Protein AF-A0A365T5V7-F1 (afdb_monomer_lite)

Secondary structure (DSSP, 8-state):
-------PPPP---PPPPPP---------HHHHHHHHHHHHHTTS-HHHHHHHHHHHHHHHHHTT--HHHHHTT-S-HHHHHHHHTTSS-GGGS-----------------SS----HHHHHS--SPPPHHHHHHHTS-GGGT---STT----GGGS-TT---S-HHHHHHHHHHHHHHTS-TTSEEEHHHHHHHHHHHHGGG----SHHHHHHHHHHHHHHHHHHHHTTSEEPSSTT--EEESSHHHHHHHHHHHHHHHHHHHHHHHHHS-HHHHS-TT------HHHHHHHHHHHHHHHHHHHHHHHHHHHHHHHHTTTS-------S-SS--HHHHHHHHHHHHHHHHTTS-HHHHHHHHTTS-HHHHHHHHT-

Foldseek 3Di:
DDDDDDDDDDDPDDDDPDDDDDDDDDDDPPVVVVVLVVQCVVVVHDSVVVVVVVVVVVCCVQQPPDDCVCVVVVQADPVNSVCSNVVVDHPVPRPSDDDPDDPDPPPPPPPPPPLQDLVNQLDDDAADALVSLLQQCDDVVSVHDNDLQRAGDPRNHDQARDEPPQQSSLSNLLNPQQSVADPLQKGALVSSLVSLVRRPLVNDPDPDPVCSVVSSVVSSVSSSVSNVVQFADALFPPGRITGSDDVSNVVNLVVLLVLLQVLLVCQVQLLDLVSVPDPPCPDPDDPVRSVVVSLVVNLVSLSSLLSLLSSLVSCVVVCVVDVDDDPDPDDPDADSSNSSVVSSVSNLVSVVVHDPVSVVVSVVVDDPSSVCSSVVD

Structure (mmCIF, N/CA/C/O backbone):
data_AF-A0A365T5V7-F1
#
_entry.id   AF-A0A365T5V7-F1
#
loop_
_atom_site.group_PDB
_atom_site.id
_atom_site.type_symbol
_atom_site.label_atom_id
_atom_site.label_alt_id
_atom_site.label_comp_id
_atom_site.label_asym_id
_atom_site.label_entity_id
_atom_site.label_seq_id
_atom_site.pdbx_PDB_ins_code
_atom_site.Cartn_x
_atom_site.Cartn_y
_atom_site.Cartn_z
_atom_site.occupancy
_atom_site.B_iso_or_equiv
_atom_site.auth_seq_id
_atom_site.auth_comp_id
_atom_site.auth_asym_id
_atom_site.auth_atom_id
_atom_site.pdbx_PDB_model_num
ATOM 1 N N . MET A 1 1 ? 59.040 -58.034 -3.212 1.00 41.28 1 MET A N 1
ATOM 2 C CA . MET A 1 1 ? 58.113 -58.558 -4.235 1.00 41.28 1 MET A CA 1
ATOM 3 C C . MET A 1 1 ? 56.699 -58.256 -3.786 1.00 41.28 1 MET A C 1
ATOM 5 O O . MET A 1 1 ? 56.253 -58.888 -2.842 1.00 41.28 1 MET A O 1
ATOM 9 N N . ALA A 1 2 ? 56.086 -57.246 -4.400 1.00 37.06 2 ALA A N 1
ATOM 10 C CA . ALA A 1 2 ? 54.647 -57.002 -4.532 1.00 37.06 2 ALA A CA 1
ATOM 11 C C . ALA A 1 2 ? 54.503 -55.533 -4.952 1.00 37.06 2 ALA A C 1
ATOM 13 O O . ALA A 1 2 ? 54.622 -54.638 -4.121 1.00 37.06 2 ALA A O 1
ATOM 14 N N . THR A 1 3 ? 54.288 -55.290 -6.239 1.00 29.75 3 THR A N 1
ATOM 15 C CA . THR A 1 3 ? 53.831 -53.987 -6.727 1.00 29.75 3 THR A CA 1
ATOM 16 C C . THR A 1 3 ? 52.804 -54.270 -7.807 1.00 29.75 3 THR A C 1
ATOM 18 O O . THR A 1 3 ? 53.139 -54.571 -8.949 1.00 29.75 3 THR A O 1
ATOM 21 N N . THR A 1 4 ? 51.540 -54.272 -7.396 1.00 32.84 4 THR A N 1
ATOM 22 C CA . THR A 1 4 ? 50.394 -54.272 -8.300 1.00 32.84 4 THR A CA 1
ATOM 23 C C . THR A 1 4 ? 50.209 -52.837 -8.772 1.00 32.84 4 THR A C 1
ATOM 25 O O . THR A 1 4 ? 49.815 -51.970 -7.997 1.00 32.84 4 THR A O 1
ATOM 28 N N . THR A 1 5 ? 50.554 -52.583 -10.029 1.00 33.34 5 THR A N 1
ATOM 29 C CA . THR A 1 5 ? 50.333 -51.311 -10.717 1.00 33.34 5 THR A CA 1
ATOM 30 C C . THR A 1 5 ? 48.843 -51.162 -11.011 1.00 33.34 5 THR A C 1
ATOM 32 O O . THR A 1 5 ? 48.281 -51.932 -11.788 1.00 33.34 5 THR A O 1
ATOM 35 N N . GLN A 1 6 ? 48.195 -50.191 -10.372 1.00 31.84 6 GLN A N 1
ATOM 36 C CA . GLN A 1 6 ? 46.833 -49.788 -10.701 1.00 31.84 6 GLN A CA 1
ATOM 37 C C . GLN A 1 6 ? 46.897 -48.864 -11.924 1.00 31.84 6 GLN A C 1
ATOM 39 O O . GLN A 1 6 ? 47.621 -47.870 -11.922 1.00 31.84 6 GLN A O 1
ATOM 44 N N . ALA A 1 7 ? 46.195 -49.239 -12.991 1.00 32.47 7 ALA A N 1
ATOM 45 C CA . ALA A 1 7 ? 46.086 -48.453 -14.210 1.00 32.47 7 ALA A CA 1
ATOM 46 C C . ALA A 1 7 ? 45.215 -47.215 -13.951 1.00 32.47 7 ALA A C 1
ATOM 48 O O . ALA A 1 7 ? 44.025 -47.341 -13.661 1.00 32.47 7 ALA A O 1
ATOM 49 N N . SER A 1 8 ? 45.815 -46.031 -14.057 1.00 33.06 8 SER A N 1
ATOM 50 C CA . SER A 1 8 ? 45.096 -44.760 -14.082 1.00 33.06 8 SER A CA 1
ATOM 51 C C . SER A 1 8 ? 44.217 -44.690 -15.330 1.00 33.06 8 SER A C 1
ATOM 53 O O . SER A 1 8 ? 44.696 -44.858 -16.452 1.00 33.06 8 SER A O 1
ATOM 55 N N . GLN A 1 9 ? 42.923 -44.449 -15.126 1.00 33.38 9 GLN A N 1
ATOM 56 C CA . GLN A 1 9 ? 41.996 -44.052 -16.183 1.00 33.38 9 GLN A CA 1
ATOM 57 C C . GLN A 1 9 ? 42.475 -42.745 -16.844 1.00 33.38 9 GLN A C 1
ATOM 59 O O . GLN A 1 9 ? 43.059 -41.901 -16.160 1.00 33.38 9 GLN A O 1
ATOM 64 N N . PRO A 1 10 ? 42.225 -42.548 -18.151 1.00 35.31 10 PRO A N 1
ATOM 65 C CA . PRO A 1 10 ? 42.581 -41.311 -18.832 1.00 35.31 10 PRO A CA 1
ATOM 66 C C . PRO A 1 10 ? 41.793 -40.140 -18.237 1.00 35.31 10 PRO A C 1
ATOM 68 O O . PRO A 1 10 ? 40.567 -40.199 -18.111 1.00 35.31 10 PRO A O 1
ATOM 71 N N . GLN A 1 11 ? 42.518 -39.083 -17.859 1.00 32.56 11 GLN A N 1
ATOM 72 C CA . GLN A 1 11 ? 41.944 -37.801 -17.467 1.00 32.56 11 GLN A CA 1
ATOM 73 C C . GLN A 1 11 ? 40.987 -37.321 -18.560 1.00 32.56 11 GLN A C 1
ATOM 75 O O . GLN A 1 11 ? 41.345 -37.258 -19.737 1.00 32.56 11 GLN A O 1
ATOM 80 N N . ARG A 1 12 ? 39.762 -36.993 -18.134 1.00 30.28 12 ARG A N 1
ATOM 81 C CA . ARG A 1 12 ? 38.781 -36.244 -18.916 1.00 30.28 12 ARG A CA 1
ATOM 82 C C . ARG A 1 12 ? 39.469 -35.045 -19.567 1.00 30.28 12 ARG A C 1
ATOM 84 O O . ARG A 1 12 ? 40.137 -34.267 -18.891 1.00 30.28 12 ARG A O 1
ATOM 91 N N . SER A 1 13 ? 39.279 -34.944 -20.875 1.00 33.69 13 SER A N 1
ATOM 92 C CA . SER A 1 13 ? 39.542 -33.782 -21.714 1.00 33.69 13 SER A CA 1
ATOM 93 C C . SER A 1 13 ? 39.218 -32.477 -20.984 1.00 33.69 13 SER A C 1
ATOM 95 O O . SER A 1 13 ? 38.100 -32.314 -20.491 1.00 33.69 13 SER A O 1
ATOM 97 N N . LYS A 1 14 ? 40.203 -31.570 -20.934 1.00 38.31 14 LYS A N 1
ATOM 98 C CA . LYS A 1 14 ? 40.017 -30.155 -20.597 1.00 38.31 14 LYS A CA 1
ATOM 99 C C . LYS A 1 14 ? 38.887 -29.624 -21.478 1.00 38.31 14 LYS A C 1
ATOM 101 O O . LYS A 1 14 ? 39.016 -29.623 -22.697 1.00 38.31 14 LYS A O 1
ATOM 106 N N . SER A 1 15 ? 37.764 -29.276 -20.869 1.00 36.44 15 SER A N 1
ATOM 107 C CA . SER A 1 15 ? 36.684 -28.562 -21.537 1.00 36.44 15 SER A CA 1
ATOM 108 C C . SER A 1 15 ? 37.196 -27.170 -21.897 1.00 36.44 15 SER A C 1
ATOM 110 O O . SER A 1 15 ? 37.589 -26.428 -20.997 1.00 36.44 15 SER A O 1
ATOM 112 N N . GLU A 1 16 ? 37.227 -26.852 -23.191 1.00 38.31 16 GLU A N 1
ATOM 113 C CA . GLU A 1 16 ? 37.349 -25.476 -23.683 1.00 38.31 16 GLU A CA 1
ATOM 114 C C . GLU A 1 16 ? 36.316 -24.586 -22.967 1.00 38.31 16 GLU A C 1
ATOM 116 O O . GLU A 1 16 ? 35.205 -25.061 -22.685 1.00 38.31 16 GLU A O 1
ATOM 121 N N . PRO A 1 17 ? 36.666 -23.334 -22.621 1.00 45.97 17 PRO A N 1
ATOM 122 C CA . PRO A 1 17 ? 35.707 -22.398 -22.051 1.00 45.97 17 PRO A CA 1
ATOM 123 C C . PRO A 1 17 ? 34.530 -22.253 -23.020 1.00 45.97 17 PRO A C 1
ATOM 125 O O . PRO A 1 17 ? 34.709 -21.950 -24.197 1.00 45.97 17 PRO A O 1
ATOM 128 N N . GLN A 1 18 ? 33.318 -22.549 -22.545 1.00 41.53 18 GLN A N 1
ATOM 129 C CA . GLN A 1 18 ? 32.127 -22.371 -23.367 1.00 41.53 18 GLN A CA 1
ATOM 130 C C . GLN A 1 18 ? 31.866 -20.873 -23.551 1.00 41.53 18 GLN A C 1
ATOM 132 O O . GLN A 1 18 ? 31.885 -20.146 -22.555 1.00 41.53 18 GLN A O 1
ATOM 137 N N . PRO A 1 19 ? 31.580 -20.410 -24.781 1.00 49.28 19 PRO A N 1
ATOM 138 C CA . PRO A 1 19 ? 31.280 -19.009 -25.026 1.00 49.28 19 PRO A CA 1
ATOM 139 C C . PRO A 1 19 ? 30.044 -18.596 -24.224 1.00 49.28 19 PRO A C 1
ATOM 141 O O . PRO A 1 19 ? 28.987 -19.235 -24.284 1.00 49.28 19 PRO A O 1
ATOM 144 N N . LYS A 1 20 ? 30.183 -17.521 -23.448 1.00 54.81 20 LYS A N 1
ATOM 145 C CA . LYS A 1 20 ? 29.091 -16.942 -22.670 1.00 54.81 20 LYS A CA 1
ATOM 146 C C . LYS A 1 20 ? 28.099 -16.289 -23.633 1.00 54.81 20 LYS A C 1
ATOM 148 O O . LYS A 1 20 ? 28.427 -15.330 -24.324 1.00 54.81 20 LYS A O 1
ATOM 153 N N . ASN A 1 21 ? 26.865 -16.788 -23.676 1.00 56.28 21 ASN A N 1
ATOM 154 C CA . ASN A 1 21 ? 25.799 -16.124 -24.426 1.00 56.28 21 ASN A CA 1
ATOM 155 C C . ASN A 1 21 ? 25.387 -14.849 -23.679 1.00 56.28 21 ASN A C 1
ATOM 157 O O . ASN A 1 21 ? 24.704 -14.921 -22.659 1.00 56.28 21 ASN A O 1
ATOM 161 N N . VAL A 1 22 ? 25.815 -13.689 -24.179 1.00 59.00 22 VAL A N 1
ATOM 162 C CA . VAL A 1 22 ? 25.468 -12.374 -23.624 1.00 59.00 22 VAL A CA 1
ATOM 163 C C . VAL A 1 22 ? 24.439 -11.702 -24.531 1.00 59.00 22 VAL A C 1
ATOM 165 O O . VAL A 1 22 ? 24.662 -11.548 -25.732 1.00 59.00 22 VAL A O 1
ATOM 168 N N . GLN A 1 23 ? 23.302 -11.302 -23.960 1.00 57.72 23 GLN A N 1
ATOM 169 C CA . GLN A 1 23 ? 22.299 -10.503 -24.661 1.00 57.72 23 GLN A CA 1
ATOM 170 C C . GLN A 1 23 ? 22.726 -9.031 -24.640 1.00 57.72 23 GLN A C 1
ATOM 172 O O . GLN A 1 23 ? 22.975 -8.476 -23.573 1.00 57.72 23 GLN A O 1
ATOM 177 N N . LYS A 1 24 ? 22.812 -8.402 -25.817 1.00 61.06 24 LYS A N 1
ATOM 178 C CA . LYS A 1 24 ? 23.075 -6.965 -25.972 1.00 61.06 24 LYS A CA 1
ATOM 179 C C . LYS A 1 24 ? 21.895 -6.312 -26.691 1.00 61.06 24 LYS A C 1
ATOM 181 O O . LYS A 1 24 ? 21.424 -6.848 -27.693 1.00 61.06 24 LYS A O 1
ATOM 186 N N . THR A 1 25 ? 21.445 -5.168 -26.185 1.00 65.94 25 THR A N 1
ATOM 187 C CA . THR A 1 25 ? 20.401 -4.339 -26.807 1.00 65.94 25 THR A CA 1
ATOM 188 C C . THR A 1 25 ? 21.067 -3.134 -27.469 1.00 65.94 25 THR A C 1
ATOM 190 O O . THR A 1 25 ? 21.925 -2.499 -26.861 1.00 65.94 25 THR A O 1
ATOM 193 N N . PHE A 1 26 ? 20.704 -2.837 -28.717 1.00 68.69 26 PHE A N 1
ATOM 194 C CA . PHE A 1 26 ? 21.233 -1.717 -29.498 1.00 68.69 26 PHE A CA 1
ATOM 195 C C . PHE A 1 26 ? 20.093 -0.756 -29.841 1.00 68.69 26 PHE A C 1
ATOM 197 O O . PHE A 1 26 ? 19.033 -1.201 -30.279 1.00 68.69 26 PHE A O 1
ATOM 204 N N . TRP A 1 27 ? 20.317 0.545 -29.651 1.00 70.75 27 TRP A N 1
ATOM 205 C CA . TRP A 1 27 ? 19.356 1.596 -29.985 1.00 70.75 27 TRP A CA 1
ATOM 206 C C . TRP A 1 27 ? 19.840 2.377 -31.202 1.00 70.75 27 TRP A C 1
ATOM 208 O O . TRP A 1 27 ? 21.011 2.741 -31.295 1.00 70.75 27 TRP A O 1
ATOM 218 N N . THR A 1 28 ? 18.924 2.663 -32.121 1.00 73.44 28 THR A N 1
ATOM 219 C CA . THR A 1 28 ? 19.183 3.466 -33.314 1.00 73.44 28 THR A CA 1
ATOM 220 C C . THR A 1 28 ? 18.007 4.396 -33.582 1.00 73.44 28 THR A C 1
ATOM 222 O O . THR A 1 28 ? 16.906 4.177 -33.074 1.00 73.44 28 THR A O 1
ATOM 225 N N . ASP A 1 29 ? 18.243 5.470 -34.330 1.00 69.62 29 ASP A N 1
ATOM 226 C CA . ASP A 1 29 ? 17.162 6.352 -34.750 1.00 69.62 29 ASP A CA 1
ATOM 227 C C . ASP A 1 29 ? 16.322 5.697 -35.863 1.00 69.62 29 ASP A C 1
ATOM 229 O O . ASP A 1 29 ? 16.668 4.656 -36.423 1.00 69.62 29 ASP A O 1
ATOM 233 N N . SER A 1 30 ? 15.198 6.323 -36.217 1.00 72.38 30 SER A N 1
ATOM 234 C CA . SER A 1 30 ? 14.320 5.813 -37.284 1.00 72.38 30 SER A CA 1
ATOM 235 C C . SER A 1 30 ? 15.020 5.633 -38.640 1.00 72.38 30 SER A C 1
ATOM 237 O O . SER A 1 30 ? 14.542 4.875 -39.483 1.00 72.38 30 SER A O 1
ATOM 239 N N . HIS A 1 31 ? 16.137 6.330 -38.877 1.00 73.25 31 HIS A N 1
ATOM 240 C CA . HIS A 1 31 ? 16.896 6.198 -40.111 1.00 73.25 31 HIS A CA 1
ATOM 241 C C . HIS A 1 31 ? 17.820 4.978 -40.062 1.00 73.25 31 HIS A C 1
ATOM 243 O O . HIS A 1 31 ? 17.876 4.221 -41.031 1.00 73.25 31 HIS A O 1
ATOM 249 N N . GLY A 1 32 ? 18.504 4.757 -38.942 1.00 81.44 32 GLY A N 1
ATOM 250 C CA . GLY A 1 32 ? 19.365 3.602 -38.737 1.00 81.44 32 GLY A CA 1
ATOM 251 C C . GLY A 1 32 ? 18.595 2.287 -38.590 1.00 81.44 32 GLY A C 1
ATOM 252 O O . GLY A 1 32 ? 19.080 1.266 -39.072 1.00 81.44 32 GLY A O 1
ATOM 253 N N . ASP A 1 33 ? 17.368 2.298 -38.056 1.00 82.19 33 ASP A N 1
ATOM 254 C CA . ASP A 1 33 ? 16.504 1.103 -38.035 1.00 82.19 33 ASP A CA 1
ATOM 255 C C . ASP A 1 33 ? 16.134 0.670 -39.462 1.00 82.19 33 ASP A C 1
ATOM 257 O O . ASP A 1 33 ? 16.329 -0.483 -39.844 1.00 82.19 33 ASP A O 1
ATOM 261 N N . ALA A 1 34 ? 15.740 1.626 -40.310 1.00 82.56 34 ALA A N 1
ATOM 262 C CA . ALA A 1 34 ? 15.453 1.363 -41.719 1.00 82.56 34 ALA A CA 1
ATOM 263 C C . ALA A 1 34 ? 16.692 0.874 -42.498 1.00 82.56 34 ALA A C 1
ATOM 265 O O . ALA A 1 34 ? 16.579 0.031 -43.392 1.00 82.56 34 ALA A O 1
ATOM 266 N N . GLN A 1 35 ? 17.887 1.382 -42.173 1.00 87.12 35 GLN A N 1
ATOM 267 C CA . GLN A 1 35 ? 19.144 0.901 -42.758 1.00 87.12 35 GLN A CA 1
ATOM 268 C C . GLN A 1 35 ? 19.459 -0.537 -42.323 1.00 87.12 35 GLN A C 1
ATOM 270 O O . GLN A 1 35 ? 19.808 -1.366 -43.165 1.00 87.12 35 GLN A O 1
ATOM 275 N N . LEU A 1 36 ? 19.310 -0.851 -41.033 1.00 86.00 36 LEU A N 1
ATOM 276 C CA . LEU A 1 36 ? 19.533 -2.195 -40.499 1.00 86.00 36 LEU A CA 1
ATOM 277 C C . LEU A 1 36 ? 18.526 -3.201 -41.045 1.00 86.00 36 LEU A C 1
ATOM 279 O O . LEU A 1 36 ? 18.913 -4.310 -41.411 1.00 86.00 36 LEU A O 1
ATOM 283 N N . GLU A 1 37 ? 17.256 -2.817 -41.157 1.00 85.19 37 GLU A N 1
ATOM 284 C CA . GLU A 1 37 ? 16.218 -3.635 -41.779 1.00 85.19 37 GLU A CA 1
ATOM 285 C C . GLU A 1 37 ? 16.553 -3.938 -43.247 1.00 85.19 37 GLU A C 1
ATOM 287 O O . GLU A 1 37 ? 16.470 -5.091 -43.674 1.00 85.19 37 GLU A O 1
ATOM 292 N N . ALA A 1 38 ? 17.022 -2.944 -44.009 1.00 85.69 38 ALA A N 1
ATOM 293 C CA . ALA A 1 38 ? 17.435 -3.141 -45.397 1.00 85.69 38 ALA A CA 1
ATOM 294 C C . ALA A 1 38 ? 18.651 -4.078 -45.534 1.00 85.69 38 ALA A C 1
ATOM 296 O O . ALA A 1 38 ? 18.670 -4.935 -46.421 1.00 85.69 38 ALA A O 1
ATOM 297 N N . LEU A 1 39 ? 19.656 -3.945 -44.661 1.00 84.25 39 LEU A N 1
ATOM 298 C CA . LEU A 1 39 ? 20.847 -4.806 -44.656 1.00 84.25 39 LEU A CA 1
ATOM 299 C C . LEU A 1 39 ? 20.524 -6.246 -44.232 1.00 84.25 39 LEU A C 1
ATOM 301 O O . LEU A 1 39 ? 21.032 -7.196 -44.836 1.00 84.25 39 LEU A O 1
ATOM 305 N N . ALA A 1 40 ? 19.649 -6.408 -43.238 1.00 83.56 40 ALA A N 1
ATOM 306 C CA . ALA A 1 40 ? 19.149 -7.702 -42.784 1.00 83.56 40 ALA A CA 1
ATOM 307 C C . ALA A 1 40 ? 18.344 -8.407 -43.889 1.00 83.56 40 ALA A C 1
ATOM 309 O O . ALA A 1 40 ? 18.581 -9.581 -44.175 1.00 83.56 40 ALA A O 1
ATOM 310 N N . ALA A 1 41 ? 17.467 -7.670 -44.581 1.00 84.62 41 ALA A N 1
ATOM 311 C CA . ALA A 1 41 ? 16.693 -8.184 -45.709 1.00 84.62 41 ALA A CA 1
ATOM 312 C C . ALA A 1 41 ? 17.577 -8.583 -46.903 1.00 84.62 41 ALA A C 1
ATOM 314 O O . ALA A 1 41 ? 17.316 -9.597 -47.547 1.00 84.62 41 ALA A O 1
ATOM 315 N N . LEU A 1 42 ? 18.636 -7.817 -47.196 1.00 86.88 42 LEU A N 1
ATOM 316 C CA . LEU A 1 42 ? 19.595 -8.148 -48.256 1.00 86.88 42 LEU A CA 1
ATOM 317 C C . LEU A 1 42 ? 20.383 -9.431 -47.950 1.00 86.88 42 LEU A C 1
ATOM 319 O O . LEU A 1 42 ? 20.711 -10.182 -48.868 1.00 86.88 42 LEU A O 1
ATOM 323 N N . SER A 1 43 ? 20.681 -9.666 -46.673 1.00 79.25 43 SER A N 1
ATOM 324 C CA . SER A 1 43 ? 21.514 -10.780 -46.200 1.00 79.25 43 SER A CA 1
ATOM 325 C C . SER A 1 43 ? 20.704 -12.005 -45.749 1.00 79.25 43 SER A C 1
ATOM 327 O O . SER A 1 43 ? 21.291 -12.966 -45.257 1.00 79.25 43 SER A O 1
ATOM 329 N N . ASP A 1 44 ? 19.376 -11.967 -45.916 1.00 86.75 44 ASP A N 1
ATOM 330 C CA . ASP A 1 44 ? 18.415 -13.002 -45.502 1.00 86.75 44 ASP A CA 1
ATOM 331 C C . ASP A 1 44 ? 18.606 -13.459 -44.041 1.00 86.75 44 ASP A C 1
ATOM 333 O O . ASP A 1 44 ? 18.659 -14.648 -43.722 1.00 86.75 44 ASP A O 1
ATOM 337 N N . CYS A 1 45 ? 18.769 -12.497 -43.128 1.00 83.25 45 CYS A N 1
ATOM 338 C CA . CYS A 1 45 ? 18.993 -12.766 -41.708 1.00 83.25 45 CYS A CA 1
ATOM 339 C C . CYS A 1 45 ? 18.255 -11.767 -40.801 1.00 83.25 45 CYS A C 1
ATOM 341 O O . CYS A 1 45 ? 17.600 -10.838 -41.268 1.00 83.25 45 CYS A O 1
ATOM 343 N N . SER A 1 46 ? 18.305 -11.976 -39.480 1.00 84.12 46 SER A N 1
ATOM 344 C CA . SER A 1 46 ? 17.722 -11.028 -38.521 1.00 84.12 46 SER A CA 1
ATOM 345 C C . SER A 1 46 ? 18.631 -9.812 -38.313 1.00 84.12 46 SER A C 1
ATOM 347 O O . SER A 1 46 ? 19.850 -9.908 -38.461 1.00 84.12 46 SER A O 1
ATOM 349 N N . GLN A 1 47 ? 18.064 -8.681 -37.880 1.00 78.25 47 GLN A N 1
ATOM 350 C CA . GLN A 1 47 ? 18.839 -7.478 -37.535 1.00 78.25 47 GLN A CA 1
ATOM 351 C C . GLN A 1 47 ? 19.941 -7.762 -36.488 1.00 78.25 47 GLN A C 1
ATOM 353 O O . GLN A 1 47 ? 21.055 -7.256 -36.582 1.00 78.25 47 GLN A O 1
ATOM 358 N N . GLY A 1 48 ? 19.672 -8.635 -35.510 1.00 78.50 48 GLY A N 1
ATOM 359 C CA . GLY A 1 48 ? 20.683 -9.048 -34.531 1.00 78.50 48 GLY A CA 1
ATOM 360 C C . GLY A 1 48 ? 21.804 -9.906 -35.131 1.00 78.50 48 GLY A C 1
ATOM 361 O O . GLY A 1 48 ? 22.946 -9.824 -34.687 1.00 78.50 48 GLY A O 1
ATOM 362 N N . ALA A 1 49 ? 21.499 -10.715 -36.151 1.00 78.44 49 ALA A N 1
ATOM 363 C CA . ALA A 1 49 ? 22.494 -11.526 -36.845 1.00 78.44 49 ALA A CA 1
ATOM 364 C C . ALA A 1 49 ? 23.393 -10.671 -37.750 1.00 78.44 49 ALA A C 1
ATOM 366 O O . ALA A 1 49 ? 24.606 -10.861 -37.732 1.00 78.44 49 ALA A O 1
ATOM 367 N N . ILE A 1 50 ? 22.831 -9.700 -38.482 1.00 83.62 50 ILE A N 1
ATOM 368 C CA . ILE A 1 50 ? 23.646 -8.787 -39.298 1.00 83.62 50 ILE A CA 1
ATOM 369 C C . ILE A 1 50 ? 24.530 -7.896 -38.422 1.00 83.62 50 ILE A C 1
ATOM 371 O O . ILE A 1 50 ? 25.696 -7.713 -38.746 1.00 83.62 50 ILE A O 1
ATOM 375 N N . LEU A 1 51 ? 24.030 -7.416 -37.276 1.00 82.81 51 LEU A N 1
ATOM 376 C CA . LEU A 1 51 ? 24.837 -6.651 -36.319 1.00 82.81 51 LEU A CA 1
ATOM 377 C C . LEU A 1 51 ? 26.005 -7.469 -35.767 1.00 82.81 51 LEU A C 1
ATOM 379 O O . LEU A 1 51 ? 27.104 -6.940 -35.647 1.00 82.81 51 LEU A O 1
ATOM 383 N N . ARG A 1 52 ? 25.791 -8.754 -35.459 1.00 81.31 52 ARG A N 1
ATOM 384 C CA . ARG A 1 52 ? 26.877 -9.643 -35.027 1.00 81.31 52 ARG A CA 1
ATOM 385 C C . ARG A 1 52 ? 27.944 -9.775 -36.110 1.00 81.31 52 ARG A C 1
ATOM 387 O O . ARG A 1 52 ? 29.105 -9.538 -35.819 1.00 81.31 52 ARG A O 1
ATOM 394 N N . ASN A 1 53 ? 27.535 -10.055 -37.347 1.00 81.69 53 ASN A N 1
ATOM 395 C CA . ASN A 1 53 ? 28.471 -10.170 -38.465 1.00 81.69 53 ASN A CA 1
ATOM 396 C C . ASN A 1 53 ? 29.247 -8.866 -38.696 1.00 81.69 53 ASN A C 1
ATOM 398 O O . ASN A 1 53 ? 30.450 -8.911 -38.889 1.00 81.69 53 ASN A O 1
ATOM 402 N N . LEU A 1 54 ? 28.587 -7.706 -38.615 1.00 84.94 54 LEU A N 1
ATOM 403 C CA . LEU A 1 54 ? 29.251 -6.407 -38.767 1.00 84.94 54 LEU A CA 1
ATOM 404 C C . LEU A 1 54 ? 30.277 -6.138 -37.661 1.00 84.94 54 LEU A C 1
ATOM 406 O O . LEU A 1 54 ? 31.311 -5.536 -37.929 1.00 84.94 54 LEU A O 1
ATOM 410 N N . VAL A 1 55 ? 29.994 -6.559 -36.426 1.00 84.00 55 VAL A N 1
ATOM 411 C CA . VAL A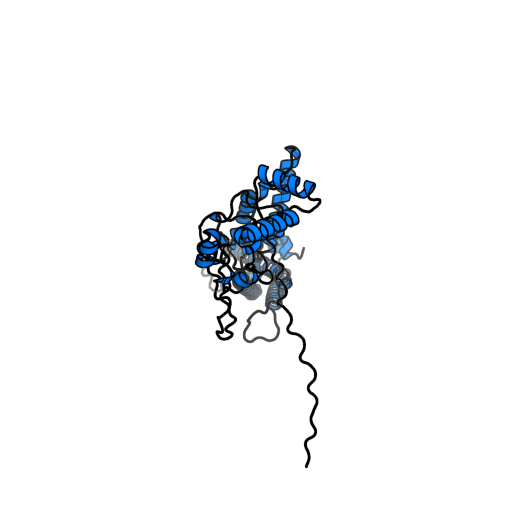 1 55 ? 30.946 -6.449 -35.312 1.00 84.00 55 VAL A CA 1
ATOM 412 C C . VAL A 1 55 ? 32.126 -7.397 -35.514 1.00 84.00 55 VAL A C 1
ATOM 414 O O . VAL A 1 55 ? 33.261 -6.969 -35.330 1.00 84.00 55 VAL A O 1
ATOM 417 N N . ASP A 1 56 ? 31.871 -8.640 -35.924 1.00 81.88 56 ASP A N 1
ATOM 418 C CA . ASP A 1 56 ? 32.917 -9.632 -36.190 1.00 81.88 56 ASP A CA 1
ATOM 419 C C . ASP A 1 56 ? 33.820 -9.183 -37.355 1.00 81.88 56 ASP A C 1
ATOM 421 O O . ASP A 1 56 ? 35.044 -9.238 -37.245 1.00 81.88 56 ASP A O 1
ATOM 425 N N . ASP A 1 57 ? 33.230 -8.654 -38.432 1.00 82.06 57 ASP A N 1
ATOM 426 C CA . ASP A 1 57 ? 33.950 -8.118 -39.591 1.00 82.06 57 ASP A CA 1
ATOM 427 C C . ASP A 1 57 ? 34.775 -6.880 -39.214 1.00 82.06 57 ASP A C 1
ATOM 429 O O . ASP A 1 57 ? 35.949 -6.794 -39.567 1.00 82.06 57 ASP A O 1
ATOM 433 N N . ALA A 1 58 ? 34.196 -5.936 -38.461 1.00 81.44 58 ALA A N 1
ATOM 434 C CA . ALA A 1 58 ? 34.906 -4.738 -38.012 1.00 81.44 58 ALA A CA 1
ATOM 435 C C . ALA A 1 58 ? 36.059 -5.077 -37.055 1.00 81.44 58 ALA A C 1
ATOM 437 O O . ALA A 1 58 ? 37.108 -4.435 -37.094 1.00 81.44 58 ALA A O 1
ATOM 438 N N . PHE A 1 59 ? 35.876 -6.088 -36.204 1.00 82.12 59 PHE A N 1
ATOM 439 C CA . PHE A 1 59 ? 36.919 -6.568 -35.310 1.00 82.12 59 PHE A CA 1
ATOM 440 C C . PHE A 1 59 ? 38.050 -7.249 -36.092 1.00 82.12 59 PHE A C 1
ATOM 442 O O . PHE A 1 59 ? 39.214 -6.918 -35.885 1.00 82.12 59 PHE A O 1
ATOM 449 N N . ALA A 1 60 ? 37.722 -8.135 -37.036 1.00 80.25 60 ALA A N 1
ATOM 450 C CA . ALA A 1 60 ? 38.709 -8.786 -37.896 1.00 80.25 60 ALA A CA 1
ATOM 451 C C . ALA A 1 60 ? 39.442 -7.787 -38.810 1.00 80.25 60 ALA A C 1
ATOM 453 O O . ALA A 1 60 ? 40.625 -7.961 -39.090 1.00 80.25 60 ALA A O 1
ATOM 454 N N . GLU A 1 61 ? 38.774 -6.720 -39.256 1.00 81.44 61 GLU A N 1
ATOM 455 C CA . GLU A 1 61 ? 39.401 -5.653 -40.044 1.00 81.44 61 GLU A CA 1
ATOM 456 C C . GLU A 1 61 ? 40.419 -4.852 -39.219 1.00 81.44 61 GLU A C 1
ATOM 458 O O . GLU A 1 61 ? 41.484 -4.515 -39.731 1.00 81.44 61 GLU A O 1
ATOM 463 N N . GLN A 1 62 ? 40.111 -4.562 -37.951 1.00 77.56 62 GLN A N 1
ATOM 464 C CA . GLN A 1 62 ? 40.957 -3.727 -37.088 1.00 77.56 62 GLN A CA 1
ATOM 465 C C . GLN A 1 62 ? 42.058 -4.501 -36.359 1.00 77.56 62 GLN A C 1
ATOM 467 O O . GLN A 1 62 ? 43.117 -3.940 -36.096 1.00 77.56 62 GLN A O 1
ATOM 472 N N . PHE A 1 63 ? 41.816 -5.767 -36.018 1.00 78.88 63 PHE A N 1
ATOM 473 C CA . PHE A 1 63 ? 42.691 -6.548 -35.138 1.00 78.88 63 PHE A CA 1
ATOM 474 C C . PHE A 1 63 ? 43.154 -7.878 -35.750 1.00 78.88 63 PHE A C 1
ATOM 476 O O . PHE A 1 63 ? 43.822 -8.652 -35.068 1.00 78.88 63 PHE A O 1
ATOM 483 N N . ALA A 1 64 ? 42.843 -8.119 -37.031 1.00 76.12 64 ALA A N 1
ATOM 484 C CA . ALA A 1 64 ? 43.284 -9.248 -37.855 1.00 76.12 64 ALA A CA 1
ATOM 485 C C . ALA A 1 64 ? 43.233 -10.618 -37.151 1.00 76.12 64 ALA A C 1
ATOM 487 O O . ALA A 1 64 ? 42.190 -11.270 -37.146 1.00 76.12 64 ALA A O 1
ATOM 488 N N . ASP A 1 65 ? 44.363 -11.050 -36.585 1.00 75.81 65 ASP A N 1
ATOM 489 C CA . ASP A 1 65 ? 44.575 -12.379 -36.003 1.00 75.81 65 ASP A CA 1
ATOM 490 C C . ASP A 1 65 ? 44.409 -12.416 -34.469 1.00 75.81 65 ASP A C 1
ATOM 492 O O . ASP A 1 65 ? 44.655 -13.447 -33.840 1.00 75.81 65 ASP A O 1
ATOM 496 N N . LEU A 1 66 ? 44.009 -11.306 -33.839 1.00 78.88 66 LEU A N 1
ATOM 497 C CA . LEU A 1 66 ? 43.791 -11.257 -32.396 1.00 78.88 66 LEU A CA 1
ATOM 498 C C . LEU A 1 66 ? 42.553 -12.077 -32.010 1.00 78.88 66 LEU A C 1
ATOM 500 O O . LEU A 1 66 ? 41.438 -11.740 -32.394 1.00 78.88 66 LEU A O 1
ATOM 504 N N . ASP A 1 67 ? 42.718 -13.122 -31.198 1.00 79.31 67 ASP A N 1
ATOM 505 C CA . ASP A 1 67 ? 41.577 -13.846 -30.627 1.00 79.31 67 ASP A CA 1
ATOM 506 C C . ASP A 1 67 ? 40.896 -12.981 -29.538 1.00 79.31 67 ASP A C 1
ATOM 508 O O . ASP A 1 67 ? 41.560 -12.613 -28.558 1.00 79.31 67 ASP A O 1
ATOM 512 N N . PRO A 1 68 ? 39.582 -12.674 -29.645 1.00 77.12 68 PRO A N 1
ATOM 513 C CA . PRO A 1 68 ? 38.837 -11.933 -28.623 1.00 77.12 68 PRO A CA 1
ATOM 514 C C . PRO A 1 68 ? 38.947 -12.522 -27.209 1.00 77.12 68 PRO A C 1
ATOM 516 O O . PRO A 1 68 ? 38.802 -11.791 -26.228 1.00 77.12 68 PRO A O 1
ATOM 519 N N . VAL A 1 69 ? 39.236 -13.822 -27.077 1.00 75.25 69 VAL A N 1
ATOM 520 C CA . VAL A 1 69 ? 39.458 -14.491 -25.785 1.00 75.25 69 VAL A CA 1
ATOM 521 C C . VAL A 1 69 ? 40.649 -13.890 -25.031 1.00 75.25 69 VAL A C 1
ATOM 523 O O . VAL A 1 69 ? 40.646 -13.866 -23.801 1.00 75.25 69 VAL A O 1
ATOM 526 N N . HIS A 1 70 ? 41.659 -13.362 -25.728 1.00 76.44 70 HIS A N 1
ATOM 527 C CA . HIS A 1 70 ? 42.784 -12.682 -25.081 1.00 76.44 70 HIS A CA 1
ATOM 528 C C . HIS A 1 70 ? 42.383 -11.333 -24.472 1.00 76.44 70 HIS A C 1
ATOM 530 O O . HIS A 1 70 ? 42.948 -10.943 -23.453 1.00 76.44 70 HIS A O 1
ATOM 536 N N . ILE A 1 71 ? 41.368 -10.671 -25.036 1.00 76.50 71 ILE A N 1
ATOM 537 C CA . ILE A 1 71 ? 40.776 -9.451 -24.473 1.00 76.50 71 ILE A CA 1
ATOM 538 C C . ILE A 1 71 ? 39.879 -9.808 -23.281 1.00 76.50 71 ILE A C 1
ATOM 540 O O . ILE A 1 71 ? 39.974 -9.176 -22.239 1.00 76.50 71 ILE A O 1
ATOM 544 N N . GLU A 1 72 ? 39.055 -10.859 -23.392 1.00 68.12 72 GLU A N 1
ATOM 545 C CA . GLU A 1 72 ? 38.210 -11.336 -22.279 1.00 68.12 72 GLU A CA 1
ATOM 546 C C . GLU A 1 72 ? 39.034 -11.762 -21.050 1.00 68.12 72 GLU A C 1
ATOM 548 O O . GLU A 1 72 ? 38.560 -11.679 -19.921 1.00 68.12 72 GLU A O 1
ATOM 553 N N . GLN A 1 73 ? 40.271 -12.217 -21.260 1.00 72.12 73 GLN A N 1
ATOM 554 C CA . GLN A 1 73 ? 41.192 -12.651 -20.206 1.00 72.12 73 GLN A CA 1
ATOM 555 C C . GLN A 1 73 ? 42.139 -11.541 -19.714 1.00 72.12 73 GLN A C 1
ATOM 557 O O . GLN A 1 73 ? 43.123 -11.868 -19.049 1.00 72.12 73 GLN A O 1
ATOM 562 N N . ASP A 1 74 ? 41.885 -10.274 -20.065 1.00 68.50 74 ASP A N 1
ATOM 563 C CA . ASP A 1 74 ? 42.719 -9.107 -19.728 1.00 68.50 74 ASP A CA 1
ATOM 564 C C . ASP A 1 74 ? 44.207 -9.264 -20.115 1.00 68.50 74 ASP A C 1
ATOM 566 O O . ASP A 1 74 ? 45.099 -8.697 -19.485 1.00 68.50 74 ASP A O 1
ATOM 570 N N . ARG A 1 75 ? 44.507 -10.048 -21.162 1.00 72.38 75 ARG A N 1
ATOM 571 C CA . ARG A 1 75 ? 45.885 -10.261 -21.652 1.00 72.38 75 ARG A CA 1
ATOM 572 C C . ARG A 1 75 ? 46.346 -9.205 -22.646 1.00 72.38 75 ARG A C 1
ATOM 574 O O . ARG A 1 75 ? 47.516 -9.185 -23.004 1.00 72.38 75 ARG A O 1
ATOM 581 N N . VAL A 1 76 ? 45.424 -8.372 -23.115 1.00 73.56 76 VAL A N 1
ATOM 582 C CA . VAL A 1 76 ? 45.686 -7.290 -24.063 1.00 73.56 76 VAL A CA 1
ATOM 583 C C . VAL A 1 76 ? 45.117 -6.019 -23.465 1.00 73.56 76 VAL A C 1
ATOM 585 O O . VAL A 1 76 ? 43.916 -5.934 -23.206 1.00 73.56 76 VAL A O 1
ATOM 588 N N . SER A 1 77 ? 45.982 -5.042 -23.208 1.00 77.44 77 SER A N 1
ATOM 589 C CA . SER A 1 77 ? 45.563 -3.769 -22.635 1.00 77.44 77 SER A CA 1
ATOM 590 C C . SER A 1 77 ? 44.925 -2.863 -23.694 1.00 77.44 77 SER A C 1
ATOM 592 O O . SER A 1 77 ? 45.077 -3.054 -24.901 1.00 77.44 77 SER A O 1
ATOM 594 N N . VAL A 1 78 ? 44.225 -1.818 -23.248 1.00 74.88 78 VAL A N 1
ATOM 595 C CA . VAL A 1 78 ? 43.687 -0.784 -24.151 1.00 74.88 78 VAL A CA 1
ATOM 596 C C . VAL A 1 78 ? 44.811 -0.073 -24.918 1.00 74.88 78 VAL A C 1
ATOM 598 O O . VAL A 1 78 ? 44.603 0.333 -26.059 1.00 74.88 78 VAL A O 1
ATOM 601 N N . GLU A 1 79 ? 45.994 0.056 -24.315 1.00 75.50 79 GLU A N 1
ATOM 602 C CA . GLU A 1 79 ? 47.180 0.646 -24.946 1.00 75.50 79 GLU A CA 1
ATOM 603 C C . GLU A 1 79 ? 47.694 -0.247 -26.087 1.00 75.50 79 GLU A C 1
ATOM 605 O O . GLU A 1 79 ? 47.996 0.261 -27.165 1.00 75.50 79 GLU A O 1
ATOM 610 N N . ASP A 1 80 ? 47.669 -1.571 -25.907 1.00 77.06 80 ASP A N 1
ATOM 611 C CA . ASP A 1 80 ? 48.038 -2.542 -26.945 1.00 77.06 80 ASP A CA 1
ATOM 612 C C . ASP A 1 80 ? 47.033 -2.549 -28.107 1.00 77.06 80 ASP A C 1
ATOM 614 O O . ASP A 1 80 ? 47.428 -2.565 -29.270 1.00 77.06 80 ASP A O 1
ATOM 618 N N . LEU A 1 81 ? 45.727 -2.460 -27.820 1.00 76.88 81 LEU A N 1
ATOM 619 C CA . LEU A 1 81 ? 44.694 -2.330 -28.860 1.00 76.88 81 LEU A CA 1
ATOM 620 C C . LEU A 1 81 ? 44.859 -1.030 -29.661 1.00 76.88 81 LEU A C 1
ATOM 622 O O . LEU A 1 81 ? 44.685 -1.023 -30.878 1.00 76.88 81 LEU A O 1
ATOM 626 N N . GLN A 1 82 ? 45.216 0.074 -29.000 1.00 77.12 82 GLN A N 1
ATOM 627 C CA . GLN A 1 82 ? 45.503 1.339 -29.681 1.00 77.12 82 GLN A CA 1
ATOM 628 C C . GLN A 1 82 ? 46.778 1.254 -30.528 1.00 77.12 82 GLN A C 1
ATOM 630 O O . GLN A 1 82 ? 46.791 1.774 -31.643 1.00 77.12 82 GLN A O 1
ATOM 635 N N . ALA A 1 83 ? 47.821 0.581 -30.037 1.00 76.75 83 ALA A N 1
ATOM 636 C CA . ALA A 1 83 ? 49.049 0.348 -30.788 1.00 76.75 83 ALA A CA 1
ATOM 637 C C . ALA A 1 83 ? 48.806 -0.538 -32.024 1.00 76.75 83 ALA A C 1
ATOM 639 O O . ALA A 1 83 ? 49.340 -0.241 -33.091 1.00 76.75 83 ALA A O 1
ATOM 640 N N . LEU A 1 84 ? 47.952 -1.565 -31.916 1.00 78.06 84 LEU A N 1
ATOM 641 C CA . LEU A 1 84 ? 47.541 -2.412 -33.043 1.00 78.06 84 LEU A CA 1
ATOM 642 C C . LEU A 1 84 ? 46.776 -1.617 -34.113 1.00 78.06 84 LEU A C 1
ATOM 644 O O . LEU A 1 84 ? 47.094 -1.718 -35.292 1.00 78.06 84 LEU A O 1
ATOM 648 N N . VAL A 1 85 ? 45.813 -0.776 -33.715 1.00 80.38 85 VAL A N 1
ATOM 649 C CA . VAL A 1 85 ? 45.029 0.056 -34.656 1.00 80.38 85 VAL A CA 1
ATOM 650 C C . VAL A 1 85 ? 45.893 1.103 -35.368 1.00 80.38 85 VAL A C 1
ATOM 652 O O . VAL A 1 85 ? 45.585 1.498 -36.492 1.00 80.38 85 VAL A O 1
ATOM 655 N N . ASN A 1 86 ? 46.968 1.566 -34.727 1.00 80.44 86 ASN A N 1
ATOM 656 C CA . ASN A 1 86 ? 47.886 2.561 -35.284 1.00 80.44 86 ASN A CA 1
ATOM 657 C C . ASN A 1 86 ? 49.068 1.945 -36.064 1.00 80.44 86 ASN A C 1
ATOM 659 O O . ASN A 1 86 ? 49.975 2.688 -36.445 1.00 80.44 86 ASN A O 1
ATOM 663 N N . ASP A 1 87 ? 49.073 0.625 -36.297 1.00 74.12 87 ASP A N 1
ATOM 664 C CA . ASP A 1 87 ? 50.187 -0.132 -36.897 1.00 74.12 87 ASP A CA 1
ATOM 665 C C . ASP A 1 87 ? 51.533 0.052 -36.148 1.00 74.12 87 ASP A C 1
ATOM 667 O O . ASP A 1 87 ? 52.615 -0.056 -36.734 1.00 74.12 87 ASP A O 1
ATOM 671 N N . GLU A 1 88 ? 51.493 0.368 -34.848 1.00 76.25 88 GLU A N 1
ATOM 672 C CA . GLU A 1 88 ? 52.682 0.566 -34.003 1.00 76.25 88 GLU A CA 1
ATOM 673 C C . GLU A 1 88 ? 53.236 -0.757 -33.451 1.00 76.25 88 GLU A C 1
ATOM 675 O O . GLU A 1 88 ? 54.413 -0.823 -33.088 1.00 76.25 88 GLU A O 1
ATOM 680 N N . THR A 1 89 ? 52.411 -1.808 -33.418 1.00 71.44 89 THR A N 1
ATOM 681 C CA . THR A 1 89 ? 52.787 -3.177 -33.039 1.00 71.44 89 THR A CA 1
ATOM 682 C C . THR A 1 89 ? 51.968 -4.206 -33.826 1.00 71.44 89 THR A C 1
ATOM 684 O O . THR A 1 89 ? 50.993 -3.852 -34.488 1.00 71.44 89 THR A O 1
ATOM 687 N N . THR A 1 90 ? 52.356 -5.481 -33.782 1.00 76.88 90 THR A N 1
ATOM 688 C CA . THR A 1 90 ? 51.609 -6.594 -34.395 1.00 76.88 90 THR A CA 1
ATOM 689 C C . THR A 1 90 ? 51.143 -7.597 -33.342 1.00 76.88 90 THR A C 1
ATOM 691 O O . THR A 1 90 ? 51.709 -7.675 -32.257 1.00 76.88 90 THR A O 1
ATOM 694 N N . VAL A 1 91 ? 50.118 -8.400 -33.651 1.00 66.81 91 VAL A N 1
ATOM 695 C CA . VAL A 1 91 ? 49.583 -9.410 -32.712 1.00 66.81 91 VAL A CA 1
ATOM 696 C C . VAL A 1 91 ? 50.665 -10.409 -32.271 1.00 66.81 91 VAL A C 1
ATOM 698 O O . VAL A 1 91 ? 50.681 -10.819 -31.115 1.00 66.81 91 VAL A O 1
ATOM 701 N N . ASP A 1 92 ? 51.614 -10.735 -33.156 1.00 69.00 92 ASP A N 1
ATOM 702 C CA . ASP A 1 92 ? 52.759 -11.613 -32.869 1.00 69.00 92 ASP A CA 1
ATOM 703 C C . ASP A 1 92 ? 53.785 -10.998 -31.893 1.00 69.00 92 ASP A C 1
ATOM 705 O O . ASP A 1 92 ? 54.605 -11.716 -31.320 1.00 69.00 92 ASP A O 1
ATOM 709 N N . GLU A 1 93 ? 53.772 -9.673 -31.722 1.00 68.12 93 GLU A N 1
ATOM 710 C CA . GLU A 1 93 ? 54.657 -8.935 -30.811 1.00 68.12 93 GLU A CA 1
ATOM 711 C C . GLU A 1 93 ? 54.055 -8.764 -29.410 1.00 68.12 93 GLU A C 1
ATOM 713 O O . GLU A 1 93 ? 54.764 -8.347 -28.492 1.00 68.12 93 GLU A O 1
ATOM 718 N N . LEU A 1 94 ? 52.778 -9.117 -29.223 1.00 71.00 94 LEU A N 1
ATOM 719 C CA . LEU A 1 94 ? 52.145 -9.131 -27.911 1.00 71.00 94 LEU A CA 1
ATOM 720 C C . LEU A 1 94 ? 52.635 -10.345 -27.107 1.00 71.00 94 LEU A C 1
ATOM 722 O O . LEU A 1 94 ? 52.574 -11.488 -27.566 1.00 71.00 94 LEU A O 1
ATOM 726 N N . GLU A 1 95 ? 53.097 -10.114 -25.876 1.00 64.38 95 GLU A N 1
ATOM 727 C CA . GLU A 1 95 ? 53.516 -11.173 -24.946 1.00 64.38 95 GLU A CA 1
ATOM 728 C C . GLU A 1 95 ? 52.289 -11.935 -24.392 1.00 64.38 95 GLU A C 1
ATOM 730 O O . GLU A 1 95 ? 51.918 -11.814 -23.229 1.00 64.38 95 GLU A O 1
ATOM 735 N N . LEU A 1 96 ? 51.640 -12.748 -25.232 1.00 65.88 96 LEU A N 1
ATOM 736 C CA . LEU A 1 96 ? 50.409 -13.496 -24.916 1.00 65.88 96 LEU A CA 1
ATOM 737 C C . LEU A 1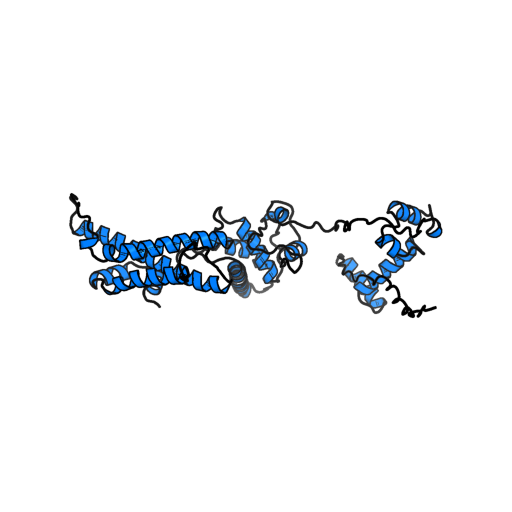 96 ? 50.650 -14.803 -24.119 1.00 65.88 96 LEU A C 1
ATOM 739 O O . LEU A 1 96 ? 49.761 -15.664 -24.043 1.00 65.88 96 LEU A O 1
ATOM 743 N N . GLU A 1 97 ? 51.846 -14.993 -23.545 1.00 49.50 97 GLU A N 1
ATOM 744 C CA . GLU A 1 97 ? 52.239 -16.244 -22.885 1.00 49.50 97 GLU A CA 1
ATOM 745 C C . GLU A 1 97 ? 51.420 -16.549 -21.619 1.00 49.50 97 GLU A C 1
ATOM 747 O O . GLU A 1 97 ? 51.077 -15.696 -20.802 1.00 49.50 97 GLU A O 1
ATOM 752 N N . SER A 1 98 ? 51.096 -17.834 -21.450 1.00 48.03 98 SER A N 1
ATOM 753 C CA . SER A 1 98 ? 50.310 -18.353 -20.336 1.00 48.03 98 SER A CA 1
ATOM 754 C C . SER A 1 98 ? 51.167 -18.550 -19.080 1.00 48.03 98 SER A C 1
ATOM 756 O O . SER A 1 98 ? 51.589 -19.675 -18.798 1.00 48.03 98 SER A O 1
ATOM 758 N N . GLU A 1 99 ? 51.384 -17.501 -18.291 1.00 37.12 99 GLU A N 1
ATOM 759 C CA . GLU A 1 99 ? 51.812 -17.674 -16.900 1.00 37.12 99 GLU A CA 1
ATOM 760 C C . GLU A 1 99 ? 50.590 -17.851 -15.989 1.00 37.12 99 GLU A C 1
ATOM 762 O O . GLU A 1 99 ? 49.934 -16.917 -15.537 1.00 37.12 99 GLU A O 1
ATOM 767 N N . THR A 1 100 ? 50.263 -19.116 -15.725 1.00 45.12 100 THR A N 1
ATOM 768 C CA . THR A 1 100 ? 49.451 -19.514 -14.574 1.00 45.12 100 THR A CA 1
ATOM 769 C C . THR A 1 100 ? 50.238 -19.271 -13.288 1.00 45.12 100 THR A C 1
ATOM 771 O O . THR A 1 100 ? 51.056 -20.116 -12.939 1.00 45.12 100 THR A O 1
ATOM 774 N N . ASP A 1 101 ? 49.997 -18.155 -12.602 1.00 38.41 101 ASP A N 1
ATOM 775 C CA . ASP A 1 101 ? 49.857 -18.093 -11.136 1.00 38.41 101 ASP A CA 1
ATOM 776 C C . ASP A 1 101 ? 49.676 -16.643 -10.664 1.00 38.41 101 ASP A C 1
ATOM 778 O O . ASP A 1 101 ? 50.585 -15.996 -10.150 1.00 38.41 101 ASP A O 1
ATOM 782 N N . THR A 1 102 ? 48.445 -16.155 -10.743 1.00 33.34 102 THR A N 1
ATOM 783 C CA . THR A 1 102 ? 47.958 -15.149 -9.800 1.00 33.34 102 THR A CA 1
ATOM 784 C C . THR A 1 102 ? 46.465 -15.362 -9.648 1.00 33.34 102 THR A C 1
ATOM 786 O O . THR A 1 102 ? 45.697 -15.226 -10.596 1.00 33.34 102 THR A O 1
ATOM 789 N N . SER A 1 103 ? 46.037 -15.739 -8.442 1.00 39.44 103 SER A N 1
ATOM 790 C CA . SER A 1 103 ? 44.633 -15.660 -8.055 1.00 39.44 103 SER A CA 1
ATOM 791 C C . SER A 1 103 ? 44.242 -14.182 -8.033 1.00 39.44 103 SER A C 1
ATOM 793 O O . SER A 1 103 ? 44.366 -13.507 -7.008 1.00 39.44 103 SER A O 1
ATOM 795 N N . ILE A 1 104 ? 43.846 -13.659 -9.186 1.00 33.94 104 ILE A N 1
ATOM 796 C CA . ILE A 1 104 ? 43.194 -12.365 -9.294 1.00 33.94 104 ILE A CA 1
ATOM 797 C C . ILE A 1 104 ? 41.790 -12.601 -8.743 1.00 33.94 104 ILE A C 1
ATOM 799 O O . ILE A 1 104 ? 41.044 -13.437 -9.252 1.00 33.94 104 ILE A O 1
ATOM 803 N N . ALA A 1 105 ? 41.487 -11.959 -7.615 1.00 34.75 105 ALA A N 1
ATOM 804 C CA . ALA A 1 105 ? 40.125 -11.887 -7.111 1.00 34.75 105 ALA A CA 1
ATOM 805 C C . ALA A 1 105 ? 39.229 -11.430 -8.265 1.00 34.75 105 ALA A C 1
ATOM 807 O O . ALA A 1 105 ? 39.601 -10.479 -8.947 1.00 34.75 105 ALA A O 1
ATOM 808 N N . GLU A 1 106 ? 38.105 -12.115 -8.485 1.00 35.59 106 GLU A N 1
ATOM 809 C CA . GLU A 1 106 ? 37.056 -11.694 -9.414 1.00 35.59 106 GLU A CA 1
ATOM 810 C C . GLU A 1 106 ? 36.668 -10.241 -9.106 1.00 35.59 106 GLU A C 1
ATOM 812 O O . GLU A 1 106 ? 35.808 -9.965 -8.274 1.00 35.59 106 GLU A O 1
ATOM 817 N N . TYR A 1 107 ? 37.338 -9.297 -9.757 1.00 34.09 107 TYR A N 1
ATOM 818 C CA . TYR A 1 107 ? 36.828 -7.961 -9.958 1.00 34.09 107 TYR A CA 1
ATOM 819 C C . TYR A 1 107 ? 36.055 -8.069 -11.258 1.00 34.09 107 TYR A C 1
ATOM 821 O O . TYR A 1 107 ? 36.627 -8.056 -12.346 1.00 34.09 107 TYR A O 1
ATOM 829 N N . ALA A 1 108 ? 34.748 -8.297 -11.134 1.00 33.56 108 ALA A N 1
ATOM 830 C CA . ALA A 1 108 ? 33.855 -8.079 -12.255 1.00 33.56 108 ALA A CA 1
ATOM 831 C C . ALA A 1 108 ? 34.126 -6.652 -12.765 1.00 33.56 108 ALA A C 1
ATOM 833 O O . ALA A 1 108 ? 34.180 -5.738 -11.938 1.00 33.56 108 ALA A O 1
ATOM 834 N N . PRO A 1 109 ? 34.348 -6.441 -14.072 1.00 35.62 109 PRO A N 1
ATOM 835 C CA . PRO A 1 109 ? 34.460 -5.090 -14.591 1.00 35.62 109 PRO A CA 1
ATOM 836 C C . PRO A 1 109 ? 33.176 -4.351 -14.220 1.00 35.62 109 PRO A C 1
ATOM 838 O O . PRO A 1 109 ? 32.081 -4.875 -14.459 1.00 35.62 109 PRO A O 1
ATOM 841 N N . ASP A 1 110 ? 33.317 -3.178 -13.597 1.00 34.56 110 ASP A N 1
ATOM 842 C CA . ASP A 1 110 ? 32.190 -2.310 -13.274 1.00 34.56 110 ASP A CA 1
ATOM 843 C C . ASP A 1 110 ? 31.365 -2.133 -14.548 1.00 34.56 110 ASP A C 1
ATOM 845 O O . ASP A 1 110 ? 31.814 -1.598 -15.565 1.00 34.56 110 ASP A O 1
ATOM 849 N N . SER A 1 111 ? 30.159 -2.686 -14.512 1.00 34.53 111 SER A N 1
ATOM 850 C CA . SER A 1 111 ? 29.168 -2.525 -15.557 1.00 34.53 111 SER A CA 1
ATOM 851 C C . SER A 1 111 ? 29.021 -1.029 -15.847 1.00 34.53 111 SER A C 1
ATOM 853 O O . SER A 1 111 ? 28.662 -0.259 -14.964 1.00 34.53 111 SER A O 1
ATOM 855 N N . TYR A 1 112 ? 29.239 -0.614 -17.098 1.00 36.38 112 TYR A N 1
ATOM 856 C CA . TYR A 1 112 ? 28.961 0.755 -17.556 1.00 36.38 112 TYR A CA 1
ATOM 857 C C . TYR A 1 112 ? 27.472 1.144 -17.454 1.00 36.38 112 TYR A C 1
ATOM 859 O O . TYR A 1 112 ? 27.118 2.289 -17.734 1.00 36.38 112 TYR A O 1
ATOM 867 N N . TYR A 1 113 ? 26.588 0.223 -17.060 1.00 39.38 113 TYR A N 1
ATOM 868 C CA . TYR A 1 113 ? 25.250 0.576 -16.604 1.00 39.38 113 TYR A CA 1
ATOM 869 C C . TYR A 1 113 ? 25.352 1.058 -15.167 1.00 39.38 113 TYR A C 1
ATOM 871 O O . TYR A 1 113 ? 25.719 0.278 -14.290 1.00 39.38 113 TYR A O 1
ATOM 879 N N . LEU A 1 114 ? 25.022 2.333 -14.953 1.00 45.81 114 LEU A N 1
ATOM 880 C CA . LEU A 1 114 ? 24.796 2.924 -13.640 1.00 45.81 114 LEU A CA 1
ATOM 881 C C . LEU A 1 114 ? 23.867 1.977 -12.858 1.00 45.81 114 LEU A C 1
ATOM 883 O O . LEU A 1 114 ? 22.663 1.942 -13.111 1.00 45.81 114 LEU A O 1
ATOM 887 N N . THR A 1 115 ? 24.412 1.142 -11.974 1.00 61.75 115 THR A N 1
ATOM 888 C CA . THR A 1 115 ? 23.598 0.309 -11.087 1.00 61.75 115 THR A CA 1
ATOM 889 C C . THR A 1 115 ? 22.998 1.249 -10.064 1.00 61.75 115 THR A C 1
ATOM 891 O O . THR A 1 115 ? 23.639 1.569 -9.067 1.00 61.75 115 THR A O 1
ATOM 894 N N . VAL A 1 116 ? 21.810 1.766 -10.376 1.00 75.81 116 VAL A N 1
ATOM 895 C CA . VAL A 1 116 ? 21.068 2.651 -9.485 1.00 75.81 116 VAL A CA 1
ATOM 896 C C . VAL A 1 116 ? 20.769 1.867 -8.217 1.00 75.81 116 VAL A C 1
ATOM 898 O O . VAL A 1 116 ? 20.082 0.847 -8.263 1.00 75.81 116 VAL A O 1
ATOM 901 N N . THR A 1 117 ? 21.321 2.314 -7.098 1.00 85.19 117 THR A N 1
ATOM 902 C CA . THR A 1 117 ? 21.090 1.676 -5.805 1.00 85.19 117 THR A CA 1
ATOM 903 C C . THR A 1 117 ? 19.735 2.109 -5.227 1.00 85.19 117 THR A C 1
ATOM 905 O O . THR A 1 117 ? 19.172 3.118 -5.660 1.00 85.19 117 THR A O 1
ATOM 908 N N . PRO A 1 118 ? 19.183 1.392 -4.233 1.00 88.69 118 PRO A N 1
ATOM 909 C CA . PRO A 1 118 ? 17.994 1.851 -3.512 1.00 88.69 118 PRO A CA 1
ATOM 910 C C . PRO A 1 118 ? 18.148 3.261 -2.922 1.00 88.69 118 PRO A C 1
ATOM 912 O O . PRO A 1 118 ? 17.205 4.044 -2.960 1.00 88.69 118 PRO A O 1
ATOM 915 N N . GLU A 1 119 ? 19.346 3.605 -2.440 1.00 88.38 119 GLU A N 1
ATOM 916 C CA . GLU A 1 119 ? 19.662 4.942 -1.921 1.00 88.38 119 GLU A CA 1
ATOM 917 C C . GLU A 1 119 ? 19.582 5.995 -3.036 1.00 88.38 119 GLU A C 1
ATOM 919 O O . GLU A 1 119 ? 18.930 7.026 -2.875 1.00 88.38 119 GLU A O 1
ATOM 924 N N . ASP A 1 120 ? 20.133 5.696 -4.218 1.00 87.06 120 ASP A N 1
ATOM 925 C CA . ASP A 1 120 ? 20.021 6.582 -5.380 1.00 87.06 120 ASP A CA 1
ATOM 926 C C . ASP A 1 120 ? 18.564 6.764 -5.835 1.00 87.06 120 ASP A C 1
ATOM 928 O O . ASP A 1 120 ? 18.191 7.849 -6.284 1.00 87.06 120 ASP A O 1
ATOM 932 N N . LEU A 1 121 ? 17.732 5.720 -5.739 1.00 89.94 121 LEU A N 1
ATOM 933 C CA . LEU A 1 121 ? 16.306 5.796 -6.076 1.00 89.94 121 LEU A CA 1
ATOM 934 C C . LEU A 1 121 ? 15.537 6.676 -5.092 1.00 89.94 121 LEU A C 1
ATOM 936 O O . LEU A 1 121 ? 14.701 7.462 -5.538 1.00 89.94 121 LEU A O 1
ATOM 940 N N . ALA A 1 122 ? 15.819 6.565 -3.793 1.00 92.06 122 ALA A N 1
ATOM 941 C CA . ALA A 1 122 ? 15.149 7.319 -2.735 1.00 92.06 122 ALA A CA 1
ATOM 942 C C . ALA A 1 122 ? 15.562 8.801 -2.698 1.00 92.06 122 ALA A C 1
ATOM 944 O O . ALA A 1 122 ? 14.796 9.659 -2.254 1.00 92.06 122 ALA A O 1
ATOM 945 N N . GLU A 1 123 ? 16.755 9.131 -3.196 1.00 90.62 123 GLU A N 1
ATOM 946 C CA . GLU A 1 123 ? 17.254 10.502 -3.228 1.00 90.62 123 GLU A CA 1
ATOM 947 C C . GLU A 1 123 ? 16.868 11.271 -4.506 1.00 90.62 123 GLU A C 1
ATOM 949 O O . GLU A 1 123 ? 16.746 10.697 -5.597 1.00 90.62 123 GLU A O 1
ATOM 954 N N . PRO A 1 124 ? 16.724 12.608 -4.423 1.00 90.00 124 PRO A N 1
ATOM 955 C CA . PRO A 1 124 ? 16.523 13.441 -5.599 1.00 90.00 124 PRO A CA 1
ATOM 956 C C . PRO A 1 124 ? 17.705 13.353 -6.569 1.00 90.00 124 PRO A C 1
ATOM 958 O O . PRO A 1 124 ? 18.867 13.486 -6.197 1.00 90.00 124 PRO A O 1
ATOM 961 N N . GLY A 1 125 ? 17.396 13.236 -7.855 1.00 86.44 125 GLY A N 1
ATOM 962 C CA . GLY A 1 125 ? 18.382 13.291 -8.929 1.00 86.44 125 GLY A CA 1
ATOM 963 C C . GLY A 1 125 ? 17.742 13.178 -10.312 1.00 86.44 125 GLY A C 1
ATOM 964 O O . GLY A 1 125 ? 16.527 13.383 -10.412 1.00 86.44 125 GLY A O 1
ATOM 965 N N . PRO A 1 126 ? 18.540 12.917 -11.368 1.00 86.56 126 PRO A N 1
ATOM 966 C CA . PRO A 1 126 ? 18.046 12.873 -12.741 1.00 86.56 126 PRO A CA 1
ATOM 967 C C . PRO A 1 126 ? 16.966 11.809 -12.933 1.00 86.56 126 PRO A C 1
ATOM 969 O O . PRO A 1 126 ? 17.003 10.753 -12.291 1.00 86.56 126 PRO A O 1
ATOM 972 N N . GLU A 1 127 ? 16.048 12.107 -13.853 1.00 90.25 127 GLU A N 1
ATOM 973 C CA . GLU A 1 127 ? 15.043 11.164 -14.330 1.00 90.25 127 GLU A CA 1
ATOM 974 C C . GLU A 1 127 ? 15.720 9.919 -14.904 1.00 90.25 127 GLU A C 1
ATOM 976 O O . GLU A 1 127 ? 16.705 10.000 -15.643 1.00 90.25 127 GLU A O 1
ATOM 981 N N . LEU A 1 128 ? 15.180 8.765 -14.533 1.00 88.12 128 LEU A N 1
ATOM 982 C CA . LEU A 1 128 ? 15.619 7.464 -14.995 1.00 88.12 128 LEU A CA 1
ATOM 983 C C . LEU A 1 128 ? 14.703 7.000 -16.122 1.00 88.12 128 LEU A C 1
ATOM 985 O O . LEU A 1 128 ? 13.506 7.302 -16.153 1.00 88.12 128 LEU A O 1
ATOM 989 N N . ASP A 1 129 ? 15.268 6.239 -17.052 1.00 88.19 129 ASP A N 1
ATOM 990 C CA . ASP A 1 129 ? 14.470 5.628 -18.101 1.00 88.19 129 ASP A CA 1
ATOM 991 C C . ASP A 1 129 ? 13.608 4.470 -17.566 1.00 88.19 129 ASP A C 1
ATOM 993 O O . ASP A 1 129 ? 13.801 3.926 -16.472 1.00 88.19 129 ASP A O 1
ATOM 997 N N . TRP A 1 130 ? 12.623 4.080 -18.377 1.00 88.88 130 TRP A N 1
ATOM 998 C CA . TRP A 1 130 ? 11.715 2.982 -18.060 1.00 88.88 130 TRP A CA 1
ATOM 999 C C . TRP A 1 130 ? 12.442 1.663 -17.774 1.00 88.88 130 TRP A C 1
ATOM 1001 O O . TRP A 1 130 ? 11.972 0.884 -16.950 1.00 88.88 130 TRP A O 1
ATOM 1011 N N . GLU A 1 131 ? 13.539 1.362 -18.473 1.00 86.94 131 GLU A N 1
ATOM 1012 C CA . GLU A 1 131 ? 14.210 0.065 -18.341 1.00 86.94 131 GLU A CA 1
ATOM 1013 C C . GLU A 1 131 ? 14.954 -0.038 -17.016 1.00 86.94 131 GLU A C 1
ATOM 1015 O O . GLU A 1 131 ? 14.821 -1.049 -16.330 1.00 86.94 131 GLU A O 1
ATOM 1020 N N . THR A 1 132 ? 15.623 1.041 -16.621 1.00 88.44 132 THR A N 1
ATOM 1021 C CA . THR A 1 132 ? 16.303 1.191 -15.337 1.00 88.44 132 THR A CA 1
ATOM 1022 C C . THR A 1 132 ? 15.310 1.068 -14.186 1.00 88.44 132 THR A C 1
ATOM 1024 O O . THR A 1 132 ? 15.514 0.263 -13.280 1.00 88.44 132 THR A O 1
ATOM 1027 N N . LEU A 1 133 ? 14.184 1.791 -14.247 1.00 89.56 133 LEU A N 1
ATOM 1028 C CA . LEU A 1 133 ? 13.138 1.708 -13.222 1.00 89.56 133 LEU A CA 1
ATOM 1029 C C . LEU A 1 133 ? 12.488 0.321 -13.176 1.00 89.56 133 LEU A C 1
ATOM 1031 O O . LEU A 1 133 ? 12.310 -0.245 -12.099 1.00 89.56 133 LEU A O 1
ATOM 1035 N N . ARG A 1 134 ? 12.159 -0.257 -14.338 1.00 91.25 134 ARG A N 1
ATOM 1036 C CA . ARG A 1 134 ? 11.579 -1.604 -14.443 1.00 91.25 134 ARG A CA 1
ATOM 1037 C C . ARG A 1 134 ? 12.507 -2.652 -13.842 1.00 91.25 134 ARG A C 1
ATOM 1039 O O . ARG A 1 134 ? 12.021 -3.578 -13.198 1.00 91.25 134 ARG A O 1
ATOM 1046 N N . ASP A 1 135 ? 13.804 -2.539 -14.096 1.00 88.50 135 ASP A N 1
ATOM 1047 C CA . ASP A 1 135 ? 14.799 -3.493 -13.628 1.00 88.50 135 ASP A CA 1
ATOM 1048 C C . ASP A 1 135 ? 15.060 -3.329 -12.124 1.00 88.50 135 ASP A C 1
ATOM 1050 O O . ASP A 1 135 ? 15.104 -4.334 -11.415 1.00 88.50 135 ASP A O 1
ATOM 1054 N N . ALA A 1 136 ? 15.071 -2.093 -11.617 1.00 88.75 136 ALA A N 1
ATOM 1055 C CA . ALA A 1 136 ? 15.157 -1.807 -10.188 1.00 88.75 136 ALA A CA 1
ATOM 1056 C C . ALA A 1 136 ? 13.988 -2.397 -9.378 1.00 88.75 136 ALA A C 1
ATOM 1058 O O . ALA A 1 136 ? 14.201 -2.920 -8.289 1.00 88.75 136 ALA A O 1
ATOM 1059 N N . VAL A 1 137 ? 12.756 -2.378 -9.903 1.00 91.50 137 VAL A N 1
ATOM 1060 C CA . VAL A 1 137 ? 11.572 -2.917 -9.197 1.00 91.50 137 VAL A CA 1
ATOM 1061 C C . VAL A 1 137 ? 11.320 -4.415 -9.430 1.00 91.50 137 VAL A C 1
ATOM 1063 O O . VAL A 1 137 ? 10.244 -4.941 -9.104 1.00 91.50 137 VAL A O 1
ATOM 1066 N N . LYS A 1 138 ? 12.278 -5.144 -10.012 1.00 89.62 138 LYS A N 1
ATOM 1067 C CA . LYS A 1 138 ? 12.219 -6.613 -10.066 1.00 89.62 138 LYS A CA 1
ATOM 1068 C C . LYS A 1 138 ? 12.387 -7.216 -8.673 1.00 89.62 138 LYS A C 1
ATOM 1070 O O . LYS A 1 138 ? 12.856 -6.567 -7.742 1.00 89.62 138 LYS A O 1
ATOM 1075 N N . ASN A 1 139 ? 11.981 -8.476 -8.534 1.00 84.62 139 ASN A N 1
ATOM 1076 C CA . ASN A 1 139 ? 12.246 -9.216 -7.306 1.00 84.62 139 ASN A CA 1
ATOM 1077 C C . ASN A 1 139 ? 13.766 -9.352 -7.083 1.00 84.62 139 ASN A C 1
ATOM 1079 O O . ASN A 1 139 ? 14.505 -9.428 -8.068 1.00 84.62 139 ASN A O 1
ATOM 1083 N N . PRO A 1 140 ? 14.229 -9.471 -5.827 1.00 83.38 140 PRO A N 1
ATOM 1084 C CA . PRO A 1 140 ? 15.639 -9.722 -5.523 1.00 83.38 140 PRO A CA 1
ATOM 1085 C C . PRO A 1 140 ? 16.207 -10.964 -6.222 1.00 83.38 140 PRO A C 1
ATOM 1087 O O . PRO A 1 140 ? 17.347 -10.958 -6.675 1.00 83.38 140 PRO A O 1
ATOM 1090 N N . GLU A 1 141 ? 15.385 -12.004 -6.392 1.00 82.31 141 GLU A N 1
ATOM 1091 C CA . GLU A 1 141 ? 15.737 -13.234 -7.122 1.00 82.31 141 GLU A CA 1
ATOM 1092 C C . GLU A 1 141 ? 16.050 -12.991 -8.610 1.00 82.31 141 GLU A C 1
ATOM 1094 O O . GLU A 1 141 ? 16.824 -13.732 -9.211 1.00 82.31 141 GLU A O 1
ATOM 1099 N N . ASP A 1 142 ? 15.480 -11.930 -9.185 1.00 81.12 142 ASP A N 1
ATOM 1100 C CA . ASP A 1 142 ? 15.647 -11.519 -10.581 1.00 81.12 142 ASP A CA 1
ATOM 1101 C C . ASP A 1 142 ? 16.665 -10.365 -10.732 1.00 81.12 142 ASP A C 1
ATOM 1103 O O . ASP A 1 142 ? 16.765 -9.762 -11.804 1.00 81.12 142 ASP A O 1
ATOM 1107 N N . GLY A 1 143 ? 17.394 -10.030 -9.658 1.00 76.31 143 GLY A N 1
ATOM 1108 C CA . GLY A 1 143 ? 18.402 -8.965 -9.633 1.00 76.31 143 GLY A CA 1
ATOM 1109 C C . GLY A 1 143 ? 17.864 -7.547 -9.413 1.00 76.31 143 GLY A C 1
ATOM 1110 O O . GLY A 1 143 ? 18.592 -6.595 -9.675 1.00 76.31 143 GLY A O 1
ATOM 1111 N N . GLY A 1 144 ? 16.612 -7.391 -8.967 1.00 86.62 144 GLY A N 1
ATOM 1112 C CA . GLY A 1 144 ? 16.054 -6.094 -8.564 1.00 86.62 144 GLY A CA 1
ATOM 1113 C C . GLY A 1 144 ? 16.112 -5.843 -7.054 1.00 86.62 144 GLY A C 1
ATOM 1114 O O . GLY A 1 144 ? 16.662 -6.632 -6.290 1.00 86.62 144 GLY A O 1
ATOM 1115 N N . TYR A 1 145 ? 15.498 -4.747 -6.618 1.00 89.50 145 TYR A N 1
ATOM 1116 C CA . TYR A 1 145 ? 15.497 -4.277 -5.230 1.00 89.50 145 TYR A CA 1
ATOM 1117 C C . TYR A 1 145 ? 14.106 -4.277 -4.588 1.00 89.50 145 TYR A C 1
ATOM 1119 O O . TYR A 1 145 ? 13.918 -3.679 -3.533 1.00 89.50 145 TYR A O 1
ATOM 1127 N N . TRP A 1 146 ? 13.110 -4.911 -5.214 1.00 91.75 146 TRP A N 1
ATOM 1128 C CA . TRP A 1 146 ? 11.738 -4.874 -4.709 1.00 91.75 146 TRP A CA 1
ATOM 1129 C C . TRP A 1 146 ? 11.607 -5.528 -3.328 1.00 91.75 146 TRP A C 1
ATOM 1131 O O . TRP A 1 146 ? 11.738 -6.745 -3.190 1.00 91.75 146 TRP A O 1
ATOM 1141 N N . ASN A 1 147 ? 11.293 -4.710 -2.329 1.00 87.38 147 ASN A N 1
ATOM 1142 C CA . ASN A 1 147 ? 10.935 -5.089 -0.964 1.00 87.38 147 ASN A CA 1
ATOM 1143 C C . ASN A 1 147 ? 9.967 -4.034 -0.388 1.00 87.38 147 ASN A C 1
ATOM 1145 O O . ASN A 1 147 ? 9.563 -3.119 -1.110 1.00 87.38 147 ASN A O 1
ATOM 1149 N N . ASP A 1 148 ? 9.594 -4.149 0.887 1.00 86.00 148 ASP A N 1
ATOM 1150 C CA . ASP A 1 148 ? 8.646 -3.231 1.541 1.00 86.00 148 ASP A CA 1
ATOM 1151 C C . ASP A 1 148 ? 9.229 -1.846 1.861 1.00 86.00 148 ASP A C 1
ATOM 1153 O O . ASP A 1 148 ? 8.479 -0.891 2.049 1.00 86.00 148 ASP A O 1
ATOM 1157 N N . ASP A 1 149 ? 10.554 -1.718 1.826 1.00 87.44 149 ASP A N 1
ATOM 1158 C CA . ASP A 1 149 ? 11.286 -0.493 2.156 1.00 87.44 149 ASP A CA 1
ATOM 1159 C C . ASP A 1 149 ? 11.776 0.263 0.907 1.00 87.44 149 ASP A C 1
ATOM 1161 O O . ASP A 1 149 ? 12.403 1.314 1.017 1.00 87.44 149 ASP A O 1
ATOM 1165 N N . LEU A 1 150 ? 11.522 -0.261 -0.299 1.00 92.00 150 LEU A N 1
ATOM 1166 C CA . LEU A 1 150 ? 11.960 0.382 -1.532 1.00 92.00 150 LEU A CA 1
ATOM 1167 C C . LEU A 1 150 ? 11.146 1.655 -1.774 1.00 92.00 150 LEU A C 1
ATOM 1169 O O . LEU A 1 150 ? 9.940 1.593 -2.038 1.00 92.00 150 LEU A O 1
ATOM 1173 N N . GLU A 1 151 ? 11.844 2.785 -1.762 1.00 94.75 151 GLU A N 1
ATOM 1174 C CA . GLU A 1 151 ? 11.330 4.113 -2.079 1.00 94.75 151 GLU A CA 1
ATOM 1175 C C . GLU A 1 151 ? 11.895 4.609 -3.412 1.00 94.75 151 GLU A C 1
ATOM 1177 O O . GLU A 1 151 ? 13.037 4.326 -3.777 1.00 94.75 151 GLU A O 1
ATOM 1182 N N . ILE A 1 152 ? 11.085 5.359 -4.158 1.00 94.44 152 ILE A N 1
ATOM 1183 C CA . ILE A 1 152 ? 11.504 6.007 -5.402 1.00 94.44 152 ILE A CA 1
ATOM 1184 C C . ILE A 1 152 ? 11.119 7.475 -5.310 1.00 94.44 152 ILE A C 1
ATOM 1186 O O . ILE A 1 152 ? 9.946 7.806 -5.189 1.00 94.44 152 ILE A O 1
ATOM 1190 N N . HIS A 1 153 ? 12.093 8.371 -5.401 1.00 94.94 153 HIS A N 1
ATOM 1191 C CA . HIS A 1 153 ? 11.855 9.803 -5.376 1.00 94.94 153 HIS A CA 1
ATOM 1192 C C . HIS A 1 153 ? 11.153 10.266 -6.656 1.00 94.94 153 HIS A C 1
ATOM 1194 O O . HIS A 1 153 ? 11.516 9.877 -7.768 1.00 94.94 153 HIS A O 1
ATOM 1200 N N . ARG A 1 154 ? 10.207 11.203 -6.520 1.00 93.62 154 ARG A N 1
ATOM 1201 C CA . ARG A 1 154 ? 9.419 11.750 -7.643 1.00 93.62 154 ARG A CA 1
ATOM 1202 C C . ARG A 1 154 ? 10.246 12.251 -8.828 1.00 93.62 154 ARG A C 1
ATOM 1204 O O . ARG A 1 154 ? 9.818 12.131 -9.963 1.00 93.62 154 ARG A O 1
ATOM 1211 N N . SER A 1 155 ? 11.436 12.805 -8.582 1.00 90.94 155 SER A N 1
ATOM 1212 C CA . SER A 1 155 ? 12.293 13.348 -9.650 1.00 90.94 155 SER A CA 1
ATOM 1213 C C . SER A 1 155 ? 12.978 12.270 -10.488 1.00 90.94 155 SER A C 1
ATOM 1215 O O . SER A 1 155 ? 13.577 12.592 -11.506 1.00 90.94 155 SER A O 1
ATOM 1217 N N . ARG A 1 156 ? 12.946 11.008 -10.045 1.00 90.00 156 ARG A N 1
ATOM 1218 C CA . ARG A 1 156 ? 13.514 9.874 -10.779 1.00 90.00 156 ARG A CA 1
ATOM 1219 C C . ARG A 1 156 ? 12.564 9.352 -11.850 1.00 90.00 156 ARG A C 1
ATOM 1221 O O . ARG A 1 156 ? 13.004 8.597 -12.709 1.00 90.00 156 ARG A O 1
ATOM 1228 N N . VAL A 1 157 ? 11.290 9.744 -11.813 1.00 92.38 157 VAL A N 1
ATOM 1229 C CA . VAL A 1 157 ? 10.247 9.255 -12.717 1.00 92.38 157 VAL A CA 1
ATOM 1230 C C . VAL A 1 157 ? 9.639 10.444 -13.456 1.00 92.38 157 VAL A C 1
ATOM 1232 O O . VAL A 1 157 ? 9.045 11.322 -12.834 1.00 92.38 157 VAL A O 1
ATOM 1235 N N . GLY A 1 158 ? 9.784 10.466 -14.779 1.00 87.38 158 GLY A N 1
ATOM 1236 C CA . GLY A 1 158 ? 9.096 11.426 -15.643 1.00 87.38 158 GLY A CA 1
ATOM 1237 C C . GLY A 1 158 ? 7.616 11.068 -15.821 1.00 87.38 158 GLY A C 1
ATOM 1238 O O . GLY A 1 158 ? 7.238 9.899 -15.716 1.00 87.38 158 GLY A O 1
ATOM 1239 N N . GLU A 1 159 ? 6.776 12.068 -16.106 1.00 88.50 159 GLU A N 1
ATOM 1240 C CA . GLU A 1 159 ? 5.312 11.914 -16.230 1.00 88.50 159 GLU A CA 1
ATOM 1241 C C . GLU A 1 159 ? 4.921 10.854 -17.278 1.00 88.50 159 GLU A C 1
ATOM 1243 O O . GLU A 1 159 ? 4.073 10.005 -17.023 1.00 88.50 159 GLU A O 1
ATOM 1248 N N . GLU A 1 160 ? 5.622 10.815 -18.417 1.00 87.06 160 GLU A N 1
ATOM 1249 C CA . GLU A 1 160 ? 5.356 9.866 -19.510 1.00 87.06 160 GLU A CA 1
ATOM 1250 C C . GLU A 1 160 ? 6.240 8.601 -19.466 1.00 87.06 160 GLU A C 1
ATOM 1252 O O . GLU A 1 160 ? 6.193 7.765 -20.373 1.00 87.06 160 GLU A O 1
ATOM 1257 N N . THR A 1 161 ? 7.061 8.427 -18.423 1.00 87.62 161 THR A N 1
ATOM 1258 C CA . THR A 1 161 ? 8.050 7.335 -18.355 1.00 87.62 161 THR A CA 1
ATOM 1259 C C . THR A 1 161 ? 7.399 5.961 -18.192 1.00 87.62 161 THR A C 1
ATOM 1261 O O . THR A 1 161 ? 7.926 4.961 -18.693 1.00 87.62 161 THR A O 1
ATOM 1264 N N . LEU A 1 162 ? 6.261 5.876 -17.492 1.00 88.12 162 LEU A N 1
ATOM 1265 C CA . LEU A 1 162 ? 5.586 4.598 -17.275 1.00 88.12 162 LEU A CA 1
ATOM 1266 C C . LEU A 1 162 ? 5.024 4.045 -18.588 1.00 88.12 162 LEU A C 1
ATOM 1268 O O . LEU A 1 162 ? 4.529 4.777 -19.442 1.00 88.12 162 LEU A O 1
ATOM 1272 N N . LYS A 1 163 ? 5.092 2.719 -18.741 1.00 85.44 163 LYS A N 1
ATOM 1273 C CA . LYS A 1 163 ? 4.513 1.988 -19.878 1.00 85.44 163 LYS A CA 1
ATOM 1274 C C . LYS A 1 163 ? 3.347 1.118 -19.419 1.00 85.44 163 LYS A C 1
ATOM 1276 O O . LYS A 1 163 ? 3.221 0.811 -18.234 1.00 85.44 163 LYS A O 1
ATOM 1281 N N . ALA A 1 164 ? 2.549 0.641 -20.379 1.00 79.94 164 ALA A N 1
ATOM 1282 C CA . ALA A 1 164 ? 1.425 -0.284 -20.179 1.00 79.94 164 ALA A CA 1
ATOM 1283 C C . ALA A 1 164 ? 1.881 -1.707 -19.776 1.00 79.94 164 ALA A C 1
ATOM 1285 O O . ALA A 1 164 ? 1.571 -2.706 -20.421 1.00 79.94 164 ALA A O 1
ATOM 1286 N N . SER A 1 165 ? 2.670 -1.794 -18.709 1.00 81.44 165 SER A N 1
ATOM 1287 C CA . SER A 1 165 ? 3.098 -3.014 -18.044 1.00 81.44 165 SER A CA 1
ATOM 1288 C C . SER A 1 165 ? 2.691 -2.888 -16.584 1.00 81.44 165 SER A C 1
ATOM 1290 O O . SER A 1 165 ? 3.376 -2.249 -15.787 1.00 81.44 165 SER A O 1
ATOM 1292 N N . HIS A 1 166 ? 1.533 -3.464 -16.263 1.00 85.06 166 HIS A N 1
ATOM 1293 C CA . HIS A 1 166 ? 0.827 -3.233 -15.003 1.00 85.06 166 HIS A CA 1
ATOM 1294 C C . HIS A 1 166 ? 1.701 -3.488 -13.772 1.00 85.06 166 HIS A C 1
ATOM 1296 O O . HIS A 1 166 ? 1.765 -2.648 -12.886 1.00 85.06 166 HIS A O 1
ATOM 1302 N N . ARG A 1 167 ? 2.420 -4.617 -13.724 1.00 88.25 167 ARG A N 1
ATOM 1303 C CA . ARG A 1 167 ? 3.180 -5.013 -12.530 1.00 88.25 167 ARG A CA 1
ATOM 1304 C C . ARG A 1 167 ? 4.376 -4.090 -12.233 1.00 88.25 167 ARG A C 1
ATOM 1306 O O . ARG A 1 167 ? 4.440 -3.595 -11.113 1.00 88.25 167 ARG A O 1
ATOM 1313 N N . PRO A 1 168 ? 5.315 -3.828 -13.164 1.00 90.94 168 PRO A N 1
ATOM 1314 C CA . PRO A 1 168 ? 6.410 -2.897 -12.894 1.00 90.94 168 PRO A CA 1
ATOM 1315 C C . PRO A 1 168 ? 5.926 -1.465 -12.669 1.00 90.94 168 PRO A C 1
ATOM 1317 O O . PRO A 1 168 ? 6.415 -0.810 -11.761 1.00 90.94 168 PRO A O 1
ATOM 1320 N N . ALA A 1 169 ? 4.941 -0.992 -13.441 1.00 91.31 169 ALA A N 1
ATOM 1321 C CA . ALA A 1 169 ? 4.405 0.355 -13.262 1.00 91.31 169 ALA A CA 1
ATOM 1322 C C . ALA A 1 169 ? 3.725 0.517 -11.892 1.00 91.31 169 ALA A C 1
ATOM 1324 O O . ALA A 1 169 ? 4.014 1.484 -11.199 1.00 91.31 169 ALA A O 1
ATOM 1325 N N . ALA A 1 170 ? 2.925 -0.460 -11.449 1.00 92.56 170 ALA A N 1
ATOM 1326 C CA . ALA A 1 170 ? 2.350 -0.453 -10.104 1.00 92.56 170 ALA A CA 1
ATOM 1327 C C . ALA A 1 170 ? 3.435 -0.435 -9.020 1.00 92.56 170 ALA A C 1
ATOM 1329 O O . ALA A 1 170 ? 3.357 0.372 -8.108 1.00 92.56 170 ALA A O 1
ATOM 1330 N N . ARG A 1 171 ? 4.497 -1.241 -9.152 1.00 95.06 171 ARG A N 1
ATOM 1331 C CA . ARG A 1 171 ? 5.621 -1.224 -8.200 1.00 95.06 171 ARG A CA 1
ATOM 1332 C C . ARG A 1 171 ? 6.355 0.116 -8.155 1.00 95.06 171 ARG A C 1
ATOM 1334 O O . ARG A 1 171 ? 6.708 0.574 -7.074 1.00 95.06 171 ARG A O 1
ATOM 1341 N N . ILE A 1 172 ? 6.564 0.757 -9.306 1.00 95.50 172 ILE A N 1
ATOM 1342 C CA . ILE A 1 172 ? 7.169 2.096 -9.372 1.00 95.50 172 ILE A CA 1
ATOM 1343 C C . ILE A 1 172 ? 6.267 3.119 -8.669 1.00 95.50 172 ILE A C 1
ATOM 1345 O O . ILE A 1 172 ? 6.754 3.888 -7.844 1.00 95.50 172 ILE A O 1
ATOM 1349 N N . LEU A 1 173 ? 4.956 3.090 -8.933 1.00 96.00 173 LEU A N 1
ATOM 1350 C CA . LEU A 1 173 ? 3.975 3.941 -8.250 1.00 96.00 173 LEU A CA 1
ATOM 1351 C C . LEU A 1 173 ? 3.929 3.685 -6.741 1.00 96.00 173 LEU A C 1
ATOM 1353 O O . LEU A 1 173 ? 3.850 4.635 -5.972 1.00 96.00 173 LEU A O 1
ATOM 1357 N N . THR A 1 174 ? 4.027 2.431 -6.300 1.00 95.94 174 THR A N 1
ATOM 1358 C CA . THR A 1 174 ? 4.120 2.095 -4.875 1.00 95.94 174 THR A CA 1
ATOM 1359 C C . THR A 1 174 ? 5.402 2.661 -4.259 1.00 95.94 174 THR A C 1
ATOM 1361 O O . THR A 1 174 ? 5.338 3.255 -3.189 1.00 95.94 174 THR A O 1
ATOM 1364 N N . GLY A 1 175 ? 6.555 2.551 -4.930 1.00 94.88 175 GLY A N 1
ATOM 1365 C CA . GLY A 1 175 ? 7.802 3.170 -4.462 1.00 94.88 175 GLY A CA 1
ATOM 1366 C C . GLY A 1 175 ? 7.709 4.700 -4.370 1.00 94.88 175 GLY A C 1
ATOM 1367 O O . GLY A 1 175 ? 8.192 5.291 -3.404 1.00 94.88 175 GLY A O 1
ATOM 1368 N N . LEU A 1 176 ? 7.022 5.340 -5.326 1.00 95.94 176 LEU A N 1
ATOM 1369 C CA . LEU A 1 176 ? 6.702 6.773 -5.287 1.00 95.94 176 LEU A CA 1
ATOM 1370 C C . LEU A 1 176 ? 5.790 7.123 -4.108 1.00 95.94 176 LEU A C 1
ATOM 1372 O O . LEU A 1 176 ? 6.056 8.090 -3.396 1.00 95.94 176 LEU A O 1
ATOM 1376 N N . ALA A 1 177 ? 4.744 6.330 -3.879 1.00 95.38 177 ALA A N 1
ATOM 1377 C CA . ALA A 1 177 ? 3.817 6.507 -2.769 1.00 95.38 177 ALA A CA 1
ATOM 1378 C C . ALA A 1 177 ? 4.523 6.394 -1.410 1.00 95.38 177 ALA A C 1
ATOM 1380 O O . ALA A 1 177 ? 4.282 7.222 -0.535 1.00 95.38 177 ALA A O 1
ATOM 1381 N N . ARG A 1 178 ? 5.450 5.438 -1.259 1.00 94.00 178 ARG A N 1
ATOM 1382 C CA . ARG A 1 178 ? 6.267 5.269 -0.047 1.00 94.00 178 ARG A CA 1
ATOM 1383 C C . ARG A 1 178 ? 7.165 6.476 0.219 1.00 94.00 178 ARG A C 1
ATOM 1385 O O . ARG A 1 178 ? 7.179 6.971 1.336 1.00 94.00 178 ARG A O 1
ATOM 1392 N N . SER A 1 179 ? 7.794 7.037 -0.818 1.00 93.19 179 SER A N 1
ATOM 1393 C CA . SER A 1 179 ? 8.599 8.267 -0.675 1.00 93.19 179 SER A CA 1
ATOM 1394 C C . SER A 1 179 ? 7.787 9.499 -0.234 1.00 93.19 179 SER A C 1
ATOM 1396 O O . SER A 1 179 ? 8.347 10.487 0.237 1.00 93.19 179 SER A O 1
ATOM 1398 N N . GLN A 1 180 ? 6.461 9.462 -0.421 1.00 91.69 180 GLN A N 1
ATOM 1399 C CA . GLN A 1 180 ? 5.519 10.515 -0.028 1.00 91.69 180 GLN A CA 1
ATOM 1400 C C . GLN A 1 180 ? 4.712 10.153 1.224 1.00 91.69 180 GLN A C 1
ATOM 1402 O O . GLN A 1 180 ? 3.781 10.878 1.586 1.00 91.69 180 GLN A O 1
ATOM 1407 N N . ALA A 1 181 ? 5.042 9.039 1.877 1.00 90.69 181 ALA A N 1
ATOM 1408 C CA . ALA A 1 181 ? 4.415 8.650 3.123 1.00 90.69 181 ALA A CA 1
ATOM 1409 C C . ALA A 1 181 ? 4.753 9.650 4.233 1.00 90.69 181 ALA A C 1
ATOM 1411 O O . ALA A 1 181 ? 5.798 10.304 4.239 1.00 90.69 181 ALA A O 1
ATOM 1412 N N . PHE A 1 182 ? 3.861 9.759 5.211 1.00 87.31 182 PHE A N 1
ATOM 1413 C CA . PHE A 1 182 ? 4.159 10.485 6.440 1.00 87.31 182 PHE A CA 1
ATOM 1414 C C . PHE A 1 182 ? 5.248 9.767 7.254 1.00 87.31 182 PHE A C 1
ATOM 1416 O O . PHE A 1 182 ? 5.515 8.587 7.046 1.00 87.31 182 PHE A O 1
ATOM 1423 N N . GLU A 1 183 ? 5.832 10.447 8.247 1.00 82.81 183 GLU A N 1
ATOM 1424 C CA . GLU A 1 183 ? 6.904 9.892 9.101 1.00 82.81 183 GLU A CA 1
ATOM 1425 C C . GLU A 1 183 ? 6.524 8.577 9.810 1.00 82.81 183 GLU A C 1
ATOM 1427 O O . GLU A 1 183 ? 7.393 7.805 10.198 1.00 82.81 183 GLU A O 1
ATOM 1432 N N . ASN A 1 184 ? 5.227 8.306 9.976 1.00 81.50 184 ASN A N 1
ATOM 1433 C CA . ASN A 1 184 ? 4.695 7.063 10.540 1.00 81.50 184 ASN A CA 1
ATOM 1434 C C . ASN A 1 184 ? 4.421 5.967 9.486 1.00 81.50 184 ASN A C 1
ATOM 1436 O O . ASN A 1 184 ? 3.724 4.997 9.788 1.00 81.50 184 ASN A O 1
ATOM 1440 N N . GLY A 1 185 ? 4.898 6.145 8.251 1.00 86.56 185 GLY A N 1
ATOM 1441 C CA . GLY A 1 185 ? 4.745 5.208 7.139 1.00 86.56 185 GLY A CA 1
ATOM 1442 C C . GLY A 1 185 ? 3.334 5.109 6.564 1.00 86.56 185 GLY A C 1
ATOM 1443 O O . GLY A 1 185 ? 3.031 4.117 5.900 1.00 86.56 185 GLY A O 1
ATOM 1444 N N . VAL A 1 186 ? 2.469 6.095 6.824 1.00 91.56 186 VAL A N 1
ATOM 1445 C CA . VAL A 1 186 ? 1.097 6.139 6.297 1.00 91.56 186 VAL A CA 1
ATOM 1446 C C . VAL A 1 186 ? 1.058 6.840 4.941 1.00 91.56 186 VAL A C 1
ATOM 1448 O O . VAL A 1 186 ? 1.548 7.960 4.796 1.00 91.56 186 VAL A O 1
ATOM 1451 N N . VAL A 1 187 ? 0.399 6.200 3.979 1.00 93.31 187 VAL A N 1
ATOM 1452 C CA . VAL A 1 187 ? 0.105 6.696 2.633 1.00 93.31 187 VAL A CA 1
ATOM 1453 C C . VAL A 1 187 ? -1.404 6.934 2.511 1.00 93.31 187 VAL A C 1
ATOM 1455 O O . VAL A 1 187 ? -2.176 5.974 2.542 1.00 93.31 187 VAL A O 1
ATOM 1458 N N . PRO A 1 188 ? -1.861 8.187 2.364 1.00 93.69 188 PRO A N 1
ATOM 1459 C CA . PRO A 1 188 ? -3.259 8.485 2.053 1.00 93.69 188 PRO A CA 1
ATOM 1460 C C . PRO A 1 188 ? -3.685 7.921 0.694 1.00 93.69 188 PRO A C 1
ATOM 1462 O O . PRO A 1 188 ? -2.905 7.957 -0.261 1.00 93.69 188 PRO A O 1
ATOM 1465 N N . ARG A 1 189 ? -4.948 7.491 0.567 1.00 91.56 189 ARG A N 1
ATOM 1466 C CA . ARG A 1 189 ? -5.528 7.090 -0.727 1.00 91.56 189 ARG A CA 1
ATOM 1467 C C . ARG A 1 189 ? -5.415 8.191 -1.783 1.00 91.56 189 ARG A C 1
ATOM 1469 O O . ARG A 1 189 ? -5.025 7.913 -2.912 1.00 91.56 189 ARG A O 1
ATOM 1476 N N . GLU A 1 190 ? -5.644 9.441 -1.382 1.00 93.69 190 GLU A N 1
ATOM 1477 C CA . GLU A 1 190 ? -5.516 10.626 -2.243 1.00 93.69 190 GLU A CA 1
ATOM 1478 C C . GLU A 1 190 ? -4.124 10.741 -2.890 1.00 93.69 190 GLU A C 1
ATOM 1480 O O . GLU A 1 190 ? -4.009 11.111 -4.059 1.00 93.69 190 GLU A O 1
ATOM 1485 N N . THR A 1 191 ? -3.059 10.372 -2.169 1.00 94.88 191 THR A N 1
ATOM 1486 C CA . THR A 1 191 ? -1.695 10.356 -2.715 1.00 94.88 191 THR A CA 1
ATOM 1487 C C . THR A 1 191 ? -1.566 9.327 -3.834 1.00 94.88 191 THR A C 1
ATOM 1489 O O . THR A 1 191 ? -0.949 9.608 -4.860 1.00 94.88 191 THR A O 1
ATOM 1492 N N . ILE A 1 192 ? -2.164 8.145 -3.666 1.00 95.12 192 ILE A N 1
ATOM 1493 C CA . ILE A 1 192 ? -2.143 7.086 -4.681 1.00 95.12 192 ILE A CA 1
ATOM 1494 C C . ILE A 1 192 ? -2.919 7.535 -5.919 1.00 95.12 192 ILE A C 1
ATOM 1496 O O . ILE A 1 192 ? -2.391 7.452 -7.025 1.00 95.12 192 ILE A O 1
ATOM 1500 N N . ASP A 1 193 ? -4.129 8.064 -5.736 1.00 94.50 193 ASP A N 1
ATOM 1501 C CA . ASP A 1 193 ? -4.967 8.528 -6.843 1.00 94.50 193 ASP A CA 1
ATOM 1502 C C . ASP A 1 193 ? -4.279 9.658 -7.631 1.00 94.50 193 ASP A C 1
ATOM 1504 O O . ASP A 1 193 ? -4.229 9.616 -8.859 1.00 94.50 193 ASP A O 1
ATOM 1508 N N . SER A 1 194 ? -3.638 10.605 -6.936 1.00 95.19 194 SER A N 1
ATOM 1509 C CA . SER A 1 194 ? -2.845 11.679 -7.552 1.00 95.19 194 SER A CA 1
ATOM 1510 C C . SER A 1 194 ? -1.652 11.154 -8.363 1.00 95.19 194 SER A C 1
ATOM 1512 O O . SER A 1 194 ? -1.371 11.639 -9.464 1.00 95.19 194 SER A O 1
ATOM 1514 N N . LEU A 1 195 ? -0.954 10.130 -7.861 1.00 95.25 195 LEU A N 1
ATOM 1515 C CA . LEU A 1 195 ? 0.146 9.490 -8.586 1.00 95.25 195 LEU A CA 1
ATOM 1516 C C . LEU A 1 195 ? -0.347 8.764 -9.841 1.00 95.25 195 LEU A C 1
ATOM 1518 O O . LEU A 1 195 ? 0.283 8.868 -10.894 1.00 95.25 195 LEU A O 1
ATOM 1522 N N . VAL A 1 196 ? -1.472 8.054 -9.754 1.00 93.81 196 VAL A N 1
ATOM 1523 C CA . VAL A 1 196 ? -2.081 7.382 -10.910 1.00 93.81 196 VAL A CA 1
ATOM 1524 C C . VAL A 1 196 ? -2.524 8.407 -11.954 1.00 93.81 196 VAL A C 1
ATOM 1526 O O . VAL A 1 196 ? -2.239 8.233 -13.141 1.00 93.81 196 VAL A O 1
ATOM 1529 N N . ASP A 1 197 ? -3.133 9.509 -11.520 1.00 93.12 197 ASP A N 1
ATOM 1530 C CA . ASP A 1 197 ? -3.529 10.600 -12.407 1.00 93.12 197 ASP A CA 1
ATOM 1531 C C . ASP A 1 197 ? -2.323 11.233 -13.118 1.00 93.12 197 ASP A C 1
ATOM 1533 O O . ASP A 1 197 ? -2.359 11.479 -14.324 1.00 93.12 197 ASP A O 1
ATOM 1537 N N . THR A 1 198 ? -1.227 11.440 -12.389 1.00 93.19 198 THR A N 1
ATOM 1538 C CA . THR A 1 198 ? -0.018 12.085 -12.919 1.00 93.19 198 THR A CA 1
ATOM 1539 C C . THR A 1 198 ? 0.746 11.187 -13.893 1.00 93.19 198 THR A C 1
ATOM 1541 O O . THR A 1 198 ? 1.200 11.655 -14.932 1.00 93.19 198 THR A O 1
ATOM 1544 N N . TYR A 1 199 ? 0.903 9.902 -13.567 1.00 91.88 199 TYR A N 1
ATOM 1545 C CA . TYR A 1 199 ? 1.860 9.021 -14.246 1.00 91.88 199 TYR A CA 1
ATOM 1546 C C . TYR A 1 199 ? 1.223 7.910 -15.087 1.00 91.88 199 TYR A C 1
ATOM 1548 O O . TYR A 1 199 ? 1.953 7.109 -15.665 1.00 91.88 199 TYR A O 1
ATOM 1556 N N . CYS A 1 200 ? -0.105 7.759 -15.111 1.00 89.25 200 CYS A N 1
ATOM 1557 C CA . CYS A 1 200 ? -0.752 6.673 -15.859 1.00 89.25 200 CYS A CA 1
ATOM 1558 C C . CYS A 1 200 ? -1.837 7.122 -16.834 1.00 89.25 200 CYS A C 1
ATOM 1560 O O . CYS A 1 200 ? -2.159 6.345 -17.734 1.00 89.25 200 CYS A O 1
ATOM 1562 N N . LEU A 1 201 ? -2.394 8.333 -16.726 1.00 88.06 201 LEU A N 1
ATOM 1563 C CA . LEU A 1 201 ? -3.464 8.751 -17.642 1.00 88.06 201 LEU A CA 1
ATOM 1564 C C . LEU A 1 201 ? -3.001 8.815 -19.099 1.00 88.06 201 LEU A C 1
ATOM 1566 O O . LEU A 1 201 ? -3.801 8.523 -19.983 1.00 88.06 201 LEU A O 1
ATOM 1570 N N . HIS A 1 202 ? -1.720 9.083 -19.376 1.00 83.44 202 HIS A N 1
ATOM 1571 C CA . HIS A 1 202 ? -1.169 9.057 -20.740 1.00 83.44 202 HIS A CA 1
ATOM 1572 C C . HIS A 1 202 ? -1.172 7.661 -21.381 1.00 83.44 202 HIS A C 1
ATOM 1574 O O . HIS A 1 202 ? -1.004 7.540 -22.592 1.00 83.44 202 HIS A O 1
ATOM 1580 N N . LEU A 1 203 ? -1.379 6.594 -20.600 1.00 82.69 203 LEU A N 1
ATOM 1581 C CA . LEU A 1 203 ? -1.434 5.219 -21.105 1.00 82.69 203 LEU A CA 1
ATOM 1582 C C . LEU A 1 203 ? -2.736 4.909 -21.857 1.00 82.69 203 LEU A C 1
ATOM 1584 O O . LEU A 1 203 ? -2.832 3.872 -22.525 1.00 82.69 203 LEU A O 1
ATOM 1588 N N . THR A 1 204 ? -3.744 5.781 -21.773 1.00 77.38 204 THR A N 1
ATOM 1589 C CA . THR A 1 204 ? -4.946 5.652 -22.599 1.00 77.38 204 THR A CA 1
ATOM 1590 C C . THR A 1 204 ? -4.643 6.046 -24.045 1.00 77.38 204 THR A C 1
ATOM 1592 O O . THR A 1 204 ? -4.267 7.169 -24.355 1.00 77.38 204 THR A O 1
ATOM 1595 N N . ASN A 1 205 ? -4.863 5.113 -24.968 1.00 64.12 205 ASN A N 1
ATOM 1596 C CA . ASN A 1 205 ? -4.733 5.356 -26.409 1.00 64.12 205 ASN A CA 1
ATOM 1597 C C . ASN A 1 205 ? -6.104 5.556 -27.084 1.00 64.12 205 ASN A C 1
ATOM 1599 O O . ASN A 1 205 ? -6.261 5.278 -28.277 1.00 64.12 205 ASN A O 1
ATOM 1603 N N . ARG A 1 206 ? -7.141 5.946 -26.325 1.00 65.31 206 ARG A N 1
ATOM 1604 C CA . ARG A 1 206 ? -8.508 6.046 -26.857 1.00 65.31 206 ARG A CA 1
ATOM 1605 C C . ARG A 1 206 ? -8.692 7.337 -27.652 1.00 65.31 206 ARG A C 1
ATOM 1607 O O . ARG A 1 206 ? -8.466 8.433 -27.169 1.00 65.31 206 ARG A O 1
ATOM 1614 N N . VAL A 1 207 ? -9.111 7.185 -28.908 1.00 57.59 207 VAL A N 1
ATOM 1615 C CA . VAL A 1 207 ? -9.174 8.282 -29.892 1.00 57.59 207 VAL A CA 1
ATOM 1616 C C . VAL A 1 207 ? -10.479 9.084 -29.789 1.00 57.59 207 VAL A C 1
ATOM 1618 O O . VAL A 1 207 ? -10.540 10.233 -30.220 1.00 57.59 207 VAL A O 1
ATOM 1621 N N . ALA A 1 208 ? -11.542 8.487 -29.243 1.00 71.88 208 ALA A N 1
ATOM 1622 C CA . ALA A 1 208 ? -12.838 9.139 -29.094 1.00 71.88 208 ALA A CA 1
ATOM 1623 C C . ALA A 1 208 ? -12.983 9.763 -27.701 1.00 71.88 208 ALA A C 1
ATOM 1625 O O . ALA A 1 208 ? -12.885 9.065 -26.696 1.00 71.88 208 ALA A O 1
ATOM 1626 N N . GLU A 1 209 ? -13.322 11.052 -27.651 1.00 70.50 209 GLU A N 1
ATOM 1627 C CA . GLU A 1 209 ? -13.548 11.814 -26.411 1.00 70.50 209 GLU A CA 1
ATOM 1628 C C . GLU A 1 209 ? -14.603 11.156 -25.500 1.00 70.50 209 GLU A C 1
ATOM 1630 O O . GLU A 1 209 ? -14.437 11.103 -24.289 1.00 70.50 209 GLU A O 1
ATOM 1635 N N . SER A 1 210 ? -15.638 10.529 -26.076 1.00 74.19 210 SER A N 1
ATOM 1636 C CA . SER A 1 210 ? -16.659 9.796 -25.311 1.00 74.19 210 SER A CA 1
ATOM 1637 C C . SER A 1 210 ? -16.180 8.466 -24.712 1.00 74.19 210 SER A C 1
ATOM 1639 O O . SER A 1 210 ? -16.878 7.870 -23.896 1.00 74.19 210 SER A O 1
ATOM 1641 N N . GLU A 1 211 ? -15.041 7.940 -25.163 1.00 77.38 211 GLU A N 1
ATOM 1642 C CA . GLU A 1 211 ? -14.415 6.736 -24.604 1.00 77.38 211 GLU A CA 1
ATOM 1643 C C . GLU A 1 211 ? -13.213 7.067 -23.720 1.00 77.38 211 GLU A C 1
ATOM 1645 O O . GLU A 1 211 ? -12.800 6.215 -22.936 1.00 77.38 211 GLU A O 1
ATOM 1650 N N . GLN A 1 212 ? -12.679 8.284 -23.837 1.00 80.56 212 GLN A N 1
ATOM 1651 C CA . GLN A 1 212 ? -11.553 8.785 -23.062 1.00 80.56 212 GLN A CA 1
ATOM 1652 C C . GLN A 1 212 ? -11.860 8.750 -21.564 1.00 80.56 212 GLN A C 1
ATOM 1654 O O . GLN A 1 212 ? -11.122 8.116 -20.820 1.00 80.56 212 GLN A O 1
ATOM 1659 N N . GLU A 1 213 ? -13.000 9.305 -21.144 1.00 84.56 213 GLU A N 1
ATOM 1660 C CA . GLU A 1 213 ? -13.425 9.321 -19.735 1.00 84.56 213 GLU A CA 1
ATOM 1661 C C . GLU A 1 213 ? -13.516 7.902 -19.144 1.00 84.56 213 GLU A C 1
ATOM 1663 O O . GLU A 1 213 ? -12.970 7.625 -18.080 1.00 84.56 213 GLU A O 1
ATOM 1668 N N . ARG A 1 214 ? -14.100 6.955 -19.893 1.00 83.75 214 ARG A N 1
ATOM 1669 C CA . ARG A 1 214 ? -14.166 5.538 -19.483 1.00 83.75 214 ARG A CA 1
ATOM 1670 C C . ARG A 1 214 ? -12.791 4.866 -19.463 1.00 83.75 214 ARG A C 1
ATOM 1672 O O . ARG A 1 214 ? -12.584 3.913 -18.718 1.00 83.75 214 ARG A O 1
ATOM 1679 N N . GLY A 1 215 ? -11.878 5.293 -20.334 1.00 83.81 215 GLY A N 1
ATOM 1680 C CA . GLY A 1 215 ? -10.500 4.810 -20.374 1.00 83.81 215 GLY A CA 1
ATOM 1681 C C . GLY A 1 215 ? -9.700 5.277 -19.161 1.00 83.81 215 GLY A C 1
ATOM 1682 O O . GLY A 1 215 ? -9.009 4.469 -18.550 1.00 83.81 215 GLY A O 1
ATOM 1683 N N . GLU A 1 216 ? -9.840 6.546 -18.789 1.00 87.06 216 GLU A N 1
ATOM 1684 C CA . GLU A 1 216 ? -9.216 7.123 -17.599 1.00 87.06 216 GLU A CA 1
ATOM 1685 C C . GLU A 1 216 ? -9.759 6.495 -16.315 1.00 87.06 216 GLU A C 1
ATOM 1687 O O . GLU A 1 216 ? -8.975 6.098 -15.461 1.00 87.06 216 GLU A O 1
ATOM 1692 N N . GLU A 1 217 ? -11.080 6.322 -16.200 1.00 88.75 217 GLU A N 1
ATOM 1693 C CA . GLU A 1 217 ? -11.703 5.634 -15.061 1.00 88.75 217 GLU A CA 1
ATOM 1694 C C . GLU A 1 217 ? -11.169 4.203 -14.904 1.00 88.75 217 GLU A C 1
ATOM 1696 O O . GLU A 1 217 ? -10.775 3.803 -13.810 1.00 88.75 217 GLU A O 1
ATOM 1701 N N . TYR A 1 218 ? -11.046 3.463 -16.011 1.00 88.50 218 TYR A N 1
ATOM 1702 C CA . TYR A 1 218 ? -10.449 2.127 -16.001 1.00 88.50 218 TYR A CA 1
ATOM 1703 C C . TYR A 1 218 ? -8.979 2.135 -15.554 1.00 88.50 218 TYR A C 1
ATOM 1705 O O . TYR A 1 218 ? -8.560 1.236 -14.824 1.00 88.50 218 TYR A O 1
ATOM 1713 N N . ILE A 1 219 ? -8.182 3.118 -15.989 1.00 88.06 219 ILE A N 1
ATOM 1714 C CA . ILE A 1 219 ? -6.778 3.250 -15.571 1.00 88.06 219 ILE A CA 1
ATOM 1715 C C . ILE A 1 219 ? -6.697 3.554 -14.076 1.00 88.06 219 ILE A C 1
ATOM 1717 O O . ILE A 1 219 ? -5.939 2.872 -13.386 1.00 88.06 219 ILE A O 1
ATOM 1721 N N . ARG A 1 220 ? -7.500 4.506 -13.580 1.00 92.00 220 ARG A N 1
ATOM 1722 C CA . ARG A 1 220 ? -7.590 4.838 -12.152 1.00 92.00 220 ARG A CA 1
ATOM 1723 C C . ARG A 1 220 ? -7.913 3.599 -11.330 1.00 92.00 220 ARG A C 1
ATOM 1725 O O . ARG A 1 220 ? -7.123 3.205 -10.483 1.00 92.00 220 ARG A O 1
ATOM 1732 N N . GLU A 1 221 ? -9.008 2.913 -11.649 1.00 90.38 221 GLU A N 1
ATOM 1733 C CA . GLU A 1 221 ? -9.420 1.705 -10.930 1.00 90.38 221 GLU A CA 1
ATOM 1734 C C . GLU A 1 221 ? -8.335 0.616 -10.972 1.00 90.38 221 GLU A C 1
ATOM 1736 O O . GLU A 1 221 ? -7.963 0.054 -9.941 1.00 90.38 221 GLU A O 1
ATOM 1741 N N . THR A 1 222 ? -7.784 0.335 -12.156 1.00 89.56 222 THR A N 1
ATOM 1742 C CA . THR A 1 222 ? -6.796 -0.736 -12.339 1.00 89.56 222 THR A CA 1
ATOM 1743 C C . THR A 1 222 ? -5.515 -0.458 -11.561 1.00 89.56 222 THR A C 1
ATOM 1745 O O . THR A 1 222 ? -5.053 -1.317 -10.811 1.00 89.56 222 THR A O 1
ATOM 1748 N N . TYR A 1 223 ? -4.913 0.715 -11.750 1.00 89.81 223 TYR A N 1
ATOM 1749 C CA . TYR A 1 223 ? -3.619 1.018 -11.151 1.00 89.81 223 TYR A CA 1
ATOM 1750 C C . TYR A 1 223 ? -3.728 1.319 -9.668 1.00 89.81 223 TYR A C 1
ATOM 1752 O O . TYR A 1 223 ? -2.861 0.864 -8.924 1.00 89.81 223 TYR A O 1
ATOM 1760 N N . THR A 1 224 ? -4.794 1.980 -9.214 1.00 93.19 224 THR A N 1
ATOM 1761 C CA . THR A 1 224 ? -4.973 2.187 -7.782 1.00 93.19 224 THR A CA 1
ATOM 1762 C C . THR A 1 224 ? -5.109 0.847 -7.057 1.00 93.19 224 THR A C 1
ATOM 1764 O O . THR A 1 224 ? -4.386 0.625 -6.091 1.00 93.19 224 THR A O 1
ATOM 1767 N N . ASN A 1 225 ? -5.918 -0.093 -7.565 1.00 90.44 225 ASN A N 1
ATOM 1768 C CA . ASN A 1 225 ? -6.042 -1.427 -6.960 1.00 90.44 225 ASN A CA 1
ATOM 1769 C C . ASN A 1 225 ? -4.701 -2.180 -6.928 1.00 90.44 225 ASN A C 1
ATOM 1771 O O . ASN A 1 225 ? -4.337 -2.770 -5.911 1.00 90.44 225 ASN A O 1
ATOM 1775 N N . LEU A 1 226 ? -3.933 -2.122 -8.021 1.00 90.50 226 LEU A N 1
ATOM 1776 C CA . LEU A 1 226 ? -2.619 -2.763 -8.090 1.00 90.50 226 LEU A CA 1
ATOM 1777 C C . LEU A 1 226 ? -1.603 -2.152 -7.120 1.00 90.50 226 LEU A C 1
ATOM 1779 O O . LEU A 1 226 ? -0.767 -2.886 -6.599 1.00 90.50 226 LEU A O 1
ATOM 1783 N N . VAL A 1 227 ? -1.643 -0.834 -6.900 1.00 92.50 227 VAL A N 1
ATOM 1784 C CA . VAL A 1 227 ? -0.766 -0.152 -5.939 1.00 92.50 227 VAL A CA 1
ATOM 1785 C C . VAL A 1 227 ? -1.164 -0.513 -4.513 1.00 92.50 227 VAL A C 1
ATOM 1787 O O . VAL A 1 227 ? -0.293 -0.862 -3.718 1.00 92.50 227 VAL A O 1
ATOM 1790 N N . THR A 1 228 ? -2.460 -0.489 -4.196 1.00 90.88 228 THR A N 1
ATOM 1791 C CA . THR A 1 228 ? -2.953 -0.838 -2.857 1.00 90.88 228 THR A CA 1
ATOM 1792 C C . THR A 1 228 ? -2.721 -2.304 -2.515 1.00 90.88 228 THR A C 1
ATOM 1794 O O . THR A 1 228 ? -2.486 -2.619 -1.359 1.00 90.88 228 THR A O 1
ATOM 1797 N N . ASP A 1 229 ? -2.676 -3.196 -3.509 1.00 89.00 229 ASP A N 1
ATOM 1798 C CA . ASP A 1 229 ? -2.290 -4.600 -3.320 1.00 89.00 229 ASP A CA 1
ATOM 1799 C C . ASP A 1 229 ? -0.823 -4.797 -2.900 1.00 89.00 229 ASP A C 1
ATOM 1801 O O . ASP A 1 229 ? -0.460 -5.886 -2.455 1.00 89.00 229 ASP A O 1
ATOM 1805 N N . GLN A 1 230 ? 0.031 -3.783 -3.073 1.00 89.25 230 GLN A N 1
ATOM 1806 C CA . GLN A 1 230 ? 1.431 -3.786 -2.627 1.00 89.25 230 GLN A CA 1
ATOM 1807 C C . GLN A 1 230 ? 1.641 -3.025 -1.304 1.00 89.25 230 GLN A C 1
ATOM 1809 O O . GLN A 1 230 ? 2.783 -2.855 -0.872 1.00 89.25 230 GLN A O 1
ATOM 1814 N N . LEU A 1 231 ? 0.567 -2.515 -0.701 1.00 90.44 231 LEU A N 1
ATOM 1815 C CA . LEU A 1 231 ? 0.572 -1.801 0.571 1.00 90.44 231 LEU A CA 1
ATOM 1816 C C . LEU A 1 231 ? -0.310 -2.548 1.577 1.00 90.44 231 LEU A C 1
ATOM 1818 O O . LEU A 1 231 ? -1.089 -3.429 1.214 1.00 90.44 231 LEU A O 1
ATOM 1822 N N . TYR A 1 232 ? -0.192 -2.178 2.846 1.00 87.75 232 TYR A N 1
ATOM 1823 C CA . TYR A 1 232 ? -0.955 -2.790 3.928 1.00 87.75 232 TYR A CA 1
ATOM 1824 C C . TYR A 1 232 ? -2.169 -1.928 4.282 1.00 87.75 232 TYR A C 1
ATOM 1826 O O . TYR A 1 232 ? -2.025 -0.733 4.527 1.00 87.75 232 TYR A O 1
ATOM 1834 N N . GLU A 1 233 ? -3.368 -2.505 4.312 1.00 85.88 233 GLU A N 1
ATOM 1835 C CA . GLU A 1 233 ? -4.596 -1.767 4.639 1.00 85.88 233 GLU A CA 1
ATOM 1836 C C . GLU A 1 233 ? -4.567 -1.220 6.079 1.00 85.88 233 GLU A C 1
ATOM 1838 O O . GLU A 1 233 ? -4.066 -1.867 7.004 1.00 85.88 233 GLU A O 1
ATOM 1843 N N . ASN A 1 234 ? -5.084 -0.005 6.284 1.00 84.88 234 ASN A N 1
ATOM 1844 C CA . ASN A 1 234 ? -5.202 0.558 7.625 1.00 84.88 234 ASN A CA 1
ATOM 1845 C C . ASN A 1 234 ? -6.324 -0.158 8.404 1.00 84.88 234 ASN A C 1
ATOM 1847 O O . ASN A 1 234 ? -7.459 -0.182 7.940 1.00 84.88 234 ASN A O 1
ATOM 1851 N N . PRO A 1 235 ? -6.061 -0.678 9.619 1.00 74.12 235 PRO A N 1
ATOM 1852 C CA . PRO A 1 235 ? -7.057 -1.389 10.417 1.00 74.12 235 PRO A CA 1
ATOM 1853 C C . PRO A 1 235 ? -8.161 -0.501 11.011 1.00 74.12 235 PRO A C 1
ATOM 1855 O O . PRO A 1 235 ? -9.005 -1.000 11.755 1.00 74.12 235 PRO A O 1
ATOM 1858 N N . SER A 1 236 ? -8.183 0.800 10.714 1.00 73.56 236 SER A N 1
ATOM 1859 C CA . SER A 1 236 ? -9.267 1.704 11.099 1.00 73.56 236 SER A CA 1
ATOM 1860 C C . SER A 1 236 ? -10.310 1.828 9.975 1.00 73.56 236 SER A C 1
ATOM 1862 O O . SER A 1 236 ? -9.961 2.283 8.889 1.00 73.56 236 SER A O 1
ATOM 1864 N N . PRO A 1 237 ? -11.608 1.574 10.242 1.00 65.19 237 PRO A N 1
ATOM 1865 C CA . PRO A 1 237 ? -12.662 1.552 9.217 1.00 65.19 237 PRO A CA 1
ATOM 1866 C C . PRO A 1 237 ? -12.946 2.922 8.590 1.00 65.19 237 PRO A C 1
ATOM 1868 O O . PRO A 1 237 ? -13.571 3.015 7.540 1.00 65.19 237 PRO A O 1
ATOM 1871 N N . THR A 1 238 ? -12.530 3.995 9.257 1.00 69.44 238 THR A N 1
ATOM 1872 C CA . THR A 1 238 ? -12.725 5.381 8.814 1.00 69.44 238 THR A CA 1
ATOM 1873 C C . THR A 1 238 ? -11.494 5.973 8.139 1.00 69.44 238 THR A C 1
ATOM 1875 O O . THR A 1 238 ? -11.549 7.104 7.658 1.00 69.44 238 THR A O 1
ATOM 1878 N N . ALA A 1 239 ? -10.366 5.260 8.149 1.00 79.44 239 ALA A N 1
ATOM 1879 C CA . ALA A 1 239 ? -9.112 5.771 7.626 1.00 79.44 239 ALA A CA 1
ATOM 1880 C C . ALA A 1 239 ? -8.883 5.238 6.211 1.00 79.44 239 ALA A C 1
ATOM 1882 O O . ALA A 1 239 ? -8.448 4.105 6.036 1.00 79.44 239 ALA A O 1
ATOM 1883 N N . ASP A 1 240 ? -9.104 6.084 5.207 1.00 86.38 240 ASP A N 1
ATOM 1884 C CA . ASP A 1 240 ? -8.809 5.764 3.806 1.00 86.38 240 ASP A CA 1
ATOM 1885 C C . ASP A 1 240 ? -7.309 5.952 3.508 1.00 86.38 240 ASP A C 1
ATOM 1887 O O . ASP A 1 240 ? -6.844 6.962 2.965 1.00 86.38 240 ASP A O 1
ATOM 1891 N N . SER A 1 241 ? -6.511 5.016 4.017 1.00 90.56 241 SER A N 1
ATOM 1892 C CA . SER A 1 241 ? -5.050 5.076 3.983 1.00 90.56 241 SER A CA 1
ATOM 1893 C C . SER A 1 241 ? -4.426 3.690 4.100 1.00 90.56 241 SER A C 1
ATOM 1895 O O . SER A 1 241 ? -5.082 2.725 4.489 1.00 90.56 241 SER A O 1
ATOM 1897 N N . TYR A 1 242 ? -3.136 3.613 3.795 1.00 91.50 242 TYR A N 1
ATOM 1898 C CA . TYR A 1 242 ? -2.368 2.377 3.763 1.00 91.50 242 TYR A CA 1
ATOM 1899 C C . TYR A 1 242 ? -1.028 2.554 4.480 1.00 91.50 242 TYR A C 1
ATOM 1901 O O . TYR A 1 242 ? -0.517 3.667 4.587 1.00 91.50 242 TYR A O 1
ATOM 1909 N N . TYR A 1 243 ? -0.436 1.463 4.950 1.00 90.44 243 TYR A N 1
ATOM 1910 C CA . TYR A 1 243 ? 0.901 1.421 5.529 1.00 90.44 243 TYR A CA 1
ATOM 1911 C C . TYR A 1 243 ? 1.925 0.918 4.510 1.00 90.44 243 TYR A C 1
ATOM 1913 O O . TYR A 1 243 ? 1.665 -0.009 3.742 1.00 90.44 243 TYR A O 1
ATOM 1921 N N . CYS A 1 244 ? 3.110 1.532 4.522 1.00 88.44 244 CYS A N 1
ATOM 1922 C CA . CYS A 1 244 ? 4.204 1.205 3.603 1.00 88.44 244 CYS A CA 1
ATOM 1923 C C . CYS A 1 244 ? 4.815 -0.171 3.854 1.00 88.44 244 CYS A C 1
ATOM 1925 O O . CYS A 1 244 ? 5.181 -0.854 2.899 1.00 88.44 244 CYS A O 1
ATOM 1927 N N . ASN A 1 245 ? 4.940 -0.542 5.130 1.00 84.44 245 ASN A N 1
ATOM 1928 C CA . ASN A 1 245 ? 5.626 -1.747 5.566 1.00 84.44 245 ASN A CA 1
ATOM 1929 C C . ASN A 1 245 ? 4.905 -2.424 6.735 1.00 84.44 245 ASN A C 1
ATOM 1931 O O . ASN A 1 245 ? 4.075 -1.834 7.437 1.00 84.44 245 ASN A O 1
ATOM 1935 N N . GLU A 1 246 ? 5.286 -3.678 6.942 1.00 82.75 246 GLU A N 1
ATOM 1936 C CA . GLU A 1 246 ? 4.729 -4.569 7.949 1.00 82.75 246 GLU A CA 1
ATOM 1937 C C . GLU A 1 246 ? 4.900 -4.034 9.381 1.00 82.75 246 GLU A C 1
ATOM 1939 O O . GLU A 1 246 ? 3.982 -4.131 10.192 1.00 82.75 246 GLU A O 1
ATOM 1944 N N . ASN A 1 247 ? 6.039 -3.406 9.691 1.00 82.75 247 ASN A N 1
ATOM 1945 C CA . ASN A 1 247 ? 6.343 -2.908 11.036 1.00 82.75 247 ASN A CA 1
ATOM 1946 C C . ASN A 1 247 ? 5.374 -1.802 11.485 1.00 82.75 247 ASN A C 1
ATOM 1948 O O . ASN A 1 247 ? 4.910 -1.803 12.629 1.00 82.75 247 ASN A O 1
ATOM 1952 N N . HIS A 1 248 ? 5.055 -0.856 10.595 1.00 82.81 248 HIS A N 1
ATOM 1953 C CA . HIS A 1 248 ? 4.103 0.212 10.901 1.00 82.81 248 HIS A CA 1
ATOM 1954 C C . HIS A 1 248 ? 2.679 -0.326 11.067 1.00 82.81 248 HIS A C 1
ATOM 1956 O O . HIS A 1 248 ? 1.975 0.095 11.992 1.00 82.81 248 HIS A O 1
ATOM 1962 N N . LEU A 1 249 ? 2.283 -1.300 10.237 1.00 83.00 249 LEU A N 1
ATOM 1963 C CA . LEU A 1 249 ? 1.023 -2.017 10.416 1.00 83.00 249 LEU A CA 1
ATOM 1964 C C . LEU A 1 249 ? 0.997 -2.711 11.786 1.00 83.00 249 LEU A C 1
ATOM 1966 O O . LEU A 1 249 ? 0.040 -2.535 12.536 1.00 83.00 249 LEU A O 1
ATOM 1970 N N . GLN A 1 250 ? 2.050 -3.446 12.151 1.00 79.19 250 GLN A N 1
ATOM 1971 C CA . GLN A 1 250 ? 2.114 -4.188 13.410 1.00 79.19 250 GLN A CA 1
ATOM 1972 C C . GLN A 1 250 ? 1.982 -3.271 14.629 1.00 79.19 250 GLN A C 1
ATOM 1974 O O . GLN A 1 250 ? 1.218 -3.563 15.550 1.00 79.19 250 GLN A O 1
ATOM 1979 N N . ALA A 1 251 ? 2.692 -2.142 14.625 1.00 81.31 251 ALA A N 1
ATOM 1980 C CA . ALA A 1 251 ? 2.602 -1.153 15.692 1.00 81.31 251 ALA A CA 1
ATOM 1981 C C . ALA A 1 251 ? 1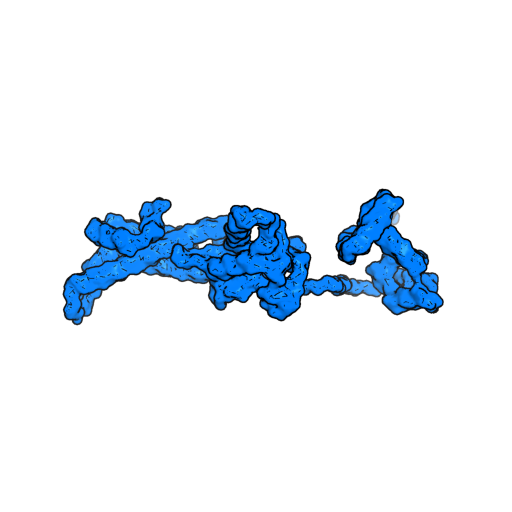.176 -0.595 15.827 1.00 81.31 251 ALA A C 1
ATOM 1983 O O . ALA A 1 251 ? 0.675 -0.437 16.943 1.00 81.31 251 ALA A O 1
ATOM 1984 N N . ARG A 1 252 ? 0.492 -0.340 14.701 1.00 82.62 252 ARG A N 1
ATOM 1985 C CA . ARG A 1 252 ? -0.907 0.097 14.719 1.00 82.62 252 ARG A CA 1
ATOM 1986 C C . ARG A 1 252 ? -1.832 -0.998 15.236 1.00 82.62 252 ARG A C 1
ATOM 1988 O O . ARG A 1 252 ? -2.670 -0.725 16.087 1.00 82.62 252 ARG A O 1
ATOM 1995 N N . LEU A 1 253 ? -1.673 -2.220 14.747 1.00 77.06 253 LEU A N 1
ATOM 1996 C CA . LEU A 1 253 ? -2.486 -3.361 15.143 1.00 77.06 253 LEU A CA 1
ATOM 1997 C C . LEU A 1 253 ? -2.350 -3.684 16.639 1.00 77.06 253 LEU A C 1
ATOM 1999 O O . LEU A 1 253 ? -3.336 -4.075 17.258 1.00 77.06 253 LEU A O 1
ATOM 2003 N N . GLN A 1 254 ? -1.174 -3.478 17.243 1.00 79.06 254 GLN A N 1
ATOM 2004 C CA . GLN A 1 254 ? -1.007 -3.593 18.695 1.00 79.06 254 GLN A CA 1
ATOM 2005 C C . GLN A 1 254 ? -1.821 -2.531 19.445 1.00 79.06 254 GLN A C 1
ATOM 2007 O O . GLN A 1 254 ? -2.501 -2.859 20.411 1.00 79.06 254 GLN A O 1
ATOM 2012 N N . ALA A 1 255 ? -1.829 -1.281 18.975 1.00 80.69 255 ALA A N 1
ATOM 2013 C CA . ALA A 1 255 ? -2.667 -0.240 19.574 1.00 80.69 255 ALA A CA 1
ATOM 2014 C C . ALA A 1 255 ? -4.174 -0.557 19.455 1.00 80.69 255 ALA A C 1
ATOM 2016 O O . ALA A 1 255 ? -4.954 -0.221 20.349 1.00 80.69 255 ALA A O 1
ATOM 2017 N N . GLU A 1 256 ? -4.593 -1.225 18.375 1.00 79.12 256 GLU A N 1
ATOM 2018 C CA . GLU A 1 256 ? -5.975 -1.702 18.224 1.00 79.12 256 GLU A CA 1
ATOM 2019 C C . GLU A 1 256 ? -6.299 -2.878 19.161 1.00 79.12 256 GLU A C 1
ATOM 2021 O O . GLU A 1 256 ? -7.411 -2.942 19.681 1.00 79.12 256 GLU A O 1
ATOM 2026 N N . LEU A 1 257 ? -5.342 -3.772 19.443 1.00 75.88 257 LEU A N 1
ATOM 2027 C CA . LEU A 1 257 ? -5.508 -4.808 20.474 1.00 75.88 257 LEU A CA 1
ATOM 2028 C C . LEU A 1 257 ? -5.687 -4.196 21.860 1.00 75.88 257 LEU A C 1
ATOM 2030 O O . LEU A 1 257 ? -6.612 -4.573 22.575 1.00 75.88 257 LEU A O 1
ATOM 2034 N N . ASP A 1 258 ? -4.844 -3.228 22.217 1.00 80.94 258 ASP A N 1
ATOM 2035 C CA . ASP A 1 258 ? -4.935 -2.531 23.501 1.00 80.94 258 ASP A CA 1
ATOM 2036 C C . ASP A 1 258 ? -6.289 -1.797 23.624 1.00 80.94 258 ASP A C 1
ATOM 2038 O O . ASP A 1 258 ? -6.908 -1.768 24.691 1.00 80.94 258 ASP A O 1
ATOM 2042 N N . THR A 1 259 ? -6.792 -1.254 22.506 1.00 81.12 259 THR A N 1
ATOM 2043 C CA . THR A 1 259 ? -8.133 -0.652 22.418 1.00 81.12 259 THR A CA 1
ATOM 2044 C C . THR A 1 259 ? -9.225 -1.701 22.627 1.00 81.12 259 THR A C 1
ATOM 2046 O O . THR A 1 259 ? -10.119 -1.479 23.440 1.00 81.12 259 THR A O 1
ATOM 2049 N N . ALA A 1 260 ? -9.143 -2.859 21.963 1.00 77.25 260 ALA A N 1
ATOM 2050 C CA . ALA A 1 260 ? -10.101 -3.954 22.123 1.00 77.25 260 ALA A CA 1
ATOM 2051 C C . ALA A 1 260 ? -10.134 -4.486 23.567 1.00 77.25 260 ALA A C 1
ATOM 2053 O O . ALA A 1 260 ? -11.211 -4.710 24.118 1.00 77.25 260 ALA A O 1
ATOM 2054 N N . GLN A 1 261 ? -8.969 -4.628 24.203 1.00 81.44 261 GLN A N 1
ATOM 2055 C CA . GLN A 1 261 ? -8.871 -5.015 25.608 1.00 81.44 261 GLN A CA 1
ATOM 2056 C C . GLN A 1 261 ? -9.535 -3.970 26.518 1.00 81.44 261 GLN A C 1
ATOM 2058 O O . GLN A 1 261 ? -10.363 -4.323 27.353 1.00 81.44 261 GLN A O 1
ATOM 2063 N N . SER A 1 262 ? -9.231 -2.683 26.326 1.00 83.31 262 SER A N 1
ATOM 2064 C CA . SER A 1 262 ? -9.848 -1.583 27.085 1.00 83.31 262 SER A CA 1
ATOM 2065 C C . SER A 1 262 ? -11.371 -1.534 26.909 1.00 83.31 262 SER A C 1
ATOM 2067 O O . SER A 1 262 ? -12.112 -1.297 27.864 1.00 83.31 262 SER A O 1
ATOM 2069 N N . VAL A 1 263 ? -11.859 -1.802 25.695 1.00 83.12 263 VAL A N 1
ATOM 2070 C CA . VAL A 1 263 ? -13.289 -1.922 25.387 1.00 83.12 263 VAL A CA 1
ATOM 2071 C C . VAL A 1 263 ? -13.923 -3.063 26.181 1.00 83.12 263 VAL A C 1
ATOM 2073 O O . VAL A 1 263 ? -14.954 -2.839 26.815 1.00 83.12 263 VAL A O 1
ATOM 2076 N N . ALA A 1 264 ? -13.301 -4.244 26.198 1.00 80.19 264 ALA A N 1
ATOM 2077 C CA . ALA A 1 264 ? -13.789 -5.394 26.954 1.00 80.19 264 ALA A CA 1
ATOM 2078 C C . ALA A 1 264 ? -13.799 -5.126 28.469 1.00 80.19 264 ALA A C 1
ATOM 2080 O O . ALA A 1 264 ? -14.803 -5.366 29.131 1.00 80.19 264 ALA A O 1
ATOM 2081 N N . GLU A 1 265 ? -12.725 -4.548 29.017 1.00 84.81 265 GLU A N 1
ATOM 2082 C CA . GLU A 1 265 ? -12.619 -4.215 30.447 1.00 84.81 265 GLU A CA 1
ATOM 2083 C C . GLU A 1 265 ? -13.664 -3.185 30.901 1.00 84.81 265 GLU A C 1
ATOM 2085 O O . GLU A 1 265 ? -14.120 -3.214 32.045 1.00 84.81 265 GLU A O 1
ATOM 2090 N N . ARG A 1 266 ? -14.050 -2.262 30.012 1.00 83.44 266 ARG A N 1
ATOM 2091 C CA . ARG A 1 266 ? -15.047 -1.222 30.302 1.00 83.44 266 ARG A CA 1
ATOM 2092 C C . ARG A 1 266 ? -16.487 -1.684 30.113 1.00 83.44 266 ARG A C 1
ATOM 2094 O O . ARG A 1 266 ? -17.371 -0.972 30.588 1.00 83.44 266 ARG A O 1
ATOM 2101 N N . ALA A 1 267 ? -16.725 -2.814 29.445 1.00 82.25 267 ALA A N 1
ATOM 2102 C CA . ALA A 1 267 ? -18.050 -3.241 29.000 1.00 82.25 267 ALA A CA 1
ATOM 2103 C C . ALA A 1 267 ? -19.070 -3.263 30.151 1.00 82.25 267 ALA A C 1
ATOM 2105 O O . ALA A 1 267 ? -20.072 -2.559 30.087 1.00 82.25 267 ALA A O 1
ATOM 2106 N N . ASP A 1 268 ? -18.743 -3.940 31.254 1.00 77.94 268 ASP A N 1
ATOM 2107 C CA . ASP A 1 268 ? -19.619 -4.065 32.430 1.00 77.94 268 ASP A CA 1
ATOM 2108 C C . ASP A 1 268 ? -19.925 -2.729 33.126 1.00 77.94 268 ASP A C 1
ATOM 2110 O O . ASP A 1 268 ? -20.916 -2.602 33.839 1.00 77.94 268 ASP A O 1
ATOM 2114 N N . THR A 1 269 ? -19.052 -1.729 32.969 1.00 84.88 269 THR A N 1
ATOM 2115 C CA . THR A 1 269 ? -19.222 -0.417 33.611 1.00 84.88 269 THR A CA 1
ATOM 2116 C C . THR A 1 269 ? -19.954 0.562 32.704 1.00 84.88 269 THR A C 1
ATOM 2118 O O . THR A 1 269 ? -20.735 1.363 33.196 1.00 84.88 269 THR A O 1
ATOM 2121 N N . ILE A 1 270 ? -19.698 0.539 31.393 1.00 83.56 270 ILE A N 1
ATOM 2122 C CA . ILE A 1 270 ? -20.248 1.526 30.455 1.00 83.56 270 ILE A CA 1
ATOM 2123 C C . ILE A 1 270 ? -21.673 1.198 30.006 1.00 83.56 270 ILE A C 1
ATOM 2125 O O . ILE A 1 270 ? -22.415 2.117 29.675 1.00 83.56 270 ILE A O 1
ATOM 2129 N N . THR A 1 271 ? -22.085 -0.072 30.006 1.00 81.62 271 THR A N 1
ATOM 2130 C CA . THR A 1 271 ? -23.446 -0.468 29.599 1.00 81.62 271 THR A CA 1
ATOM 2131 C C . THR A 1 271 ? -24.489 -0.276 30.704 1.00 81.62 271 THR A C 1
ATOM 2133 O O . THR A 1 271 ? -25.680 -0.189 30.404 1.00 81.62 271 THR A O 1
ATOM 2136 N N . ASP A 1 272 ? -24.065 -0.135 31.964 1.00 83.12 272 ASP A N 1
ATOM 2137 C CA . ASP A 1 272 ? -24.930 0.136 33.114 1.00 83.12 272 ASP A CA 1
ATOM 2138 C C . ASP A 1 272 ? -24.729 1.575 33.616 1.00 83.12 272 ASP A C 1
ATOM 2140 O O . ASP A 1 272 ? -23.685 1.923 34.165 1.00 83.12 272 ASP A O 1
ATOM 2144 N N . PHE A 1 273 ? -25.756 2.418 33.462 1.00 82.38 273 PHE A N 1
ATOM 2145 C CA . PHE A 1 273 ? -25.733 3.810 33.922 1.00 82.38 273 PHE A CA 1
ATOM 2146 C C . PHE A 1 273 ? -25.415 3.939 35.418 1.00 82.38 273 PHE A C 1
ATOM 2148 O O . PHE A 1 273 ? -24.675 4.843 35.809 1.00 82.38 273 PHE A O 1
ATOM 2155 N N . ASP A 1 274 ? -25.947 3.047 36.260 1.00 82.56 274 ASP A N 1
ATOM 2156 C CA . ASP A 1 274 ? -25.734 3.107 37.708 1.00 82.56 274 ASP A CA 1
ATOM 2157 C C . ASP A 1 274 ? -24.301 2.693 38.084 1.00 82.56 274 ASP A C 1
ATOM 2159 O O . ASP A 1 274 ? -23.759 3.195 39.073 1.00 82.56 274 ASP A O 1
ATOM 2163 N N . ALA A 1 275 ? -23.671 1.823 37.287 1.00 83.94 275 ALA A N 1
ATOM 2164 C CA . ALA A 1 275 ? -22.268 1.437 37.437 1.00 83.94 275 ALA A CA 1
ATOM 2165 C C . ALA A 1 275 ? -21.298 2.485 36.858 1.00 83.94 275 ALA A C 1
ATOM 2167 O O . ALA A 1 275 ? -20.252 2.742 37.459 1.00 83.94 275 ALA A O 1
ATOM 2168 N N . TRP A 1 276 ? -21.643 3.110 35.725 1.00 86.62 276 TRP A N 1
ATOM 2169 C CA . TRP A 1 276 ? -20.878 4.197 35.101 1.00 86.62 276 TRP A CA 1
ATOM 2170 C C . TRP A 1 276 ? -20.844 5.449 35.980 1.00 86.62 276 TRP A C 1
ATOM 2172 O O . TRP A 1 276 ? -19.817 6.128 36.074 1.00 86.62 276 TRP A O 1
ATOM 2182 N N . LYS A 1 277 ? -21.967 5.761 36.638 1.00 82.50 277 LYS A N 1
ATOM 2183 C CA . LYS A 1 277 ? -22.134 6.984 37.422 1.00 82.50 277 LYS A CA 1
ATOM 2184 C C . LYS A 1 277 ? -21.068 7.075 38.526 1.00 82.50 277 LYS A C 1
ATOM 2186 O O . LYS A 1 277 ? -21.012 6.217 39.411 1.00 82.50 277 LYS A O 1
ATOM 2191 N N . PRO A 1 278 ? -20.235 8.133 38.554 1.00 73.00 278 PRO A N 1
ATOM 2192 C CA . PRO A 1 278 ? -19.160 8.229 39.530 1.00 73.00 278 PRO A CA 1
ATOM 2193 C C . PRO A 1 278 ? -19.708 8.288 40.962 1.00 73.00 278 PRO A C 1
ATOM 2195 O O . PRO A 1 278 ? -20.510 9.155 41.312 1.00 73.00 278 PRO A O 1
ATOM 2198 N N . ALA A 1 279 ? -19.217 7.395 41.829 1.00 65.88 279 ALA A N 1
ATOM 2199 C CA . ALA A 1 279 ? -19.654 7.272 43.227 1.00 65.88 279 ALA A CA 1
ATOM 2200 C C . ALA A 1 279 ? -19.440 8.547 44.074 1.00 65.88 279 ALA A C 1
ATOM 2202 O O . ALA A 1 279 ? -20.009 8.679 45.157 1.00 65.88 279 ALA A O 1
ATOM 2203 N N . SER A 1 280 ? -18.614 9.481 43.592 1.00 55.31 280 SER A N 1
ATOM 2204 C CA . SER A 1 280 ? -18.294 10.765 44.221 1.00 55.31 280 SER A CA 1
ATOM 2205 C C . SER A 1 280 ? -18.887 11.964 43.480 1.00 55.31 280 SER A C 1
ATOM 2207 O O . SER A 1 280 ? -18.303 13.046 43.531 1.00 55.31 280 SER A O 1
ATOM 2209 N N . ALA A 1 281 ? -19.987 11.779 42.752 1.00 52.34 281 ALA A N 1
ATOM 2210 C CA . ALA A 1 281 ? -20.731 12.850 42.104 1.00 52.34 281 ALA A CA 1
ATOM 2211 C C . ALA A 1 281 ? -21.331 13.825 43.145 1.00 52.34 281 ALA A C 1
ATOM 2213 O O . ALA A 1 281 ? -22.533 13.863 43.376 1.00 52.34 281 ALA A O 1
ATOM 2214 N N . ASP A 1 282 ? -20.474 14.655 43.741 1.00 50.88 282 ASP A N 1
ATOM 2215 C CA . ASP A 1 282 ? -20.773 15.976 44.317 1.00 50.88 282 ASP A CA 1
ATOM 2216 C C . ASP A 1 282 ? -21.025 16.984 43.167 1.00 50.88 282 ASP A C 1
ATOM 2218 O O . ASP A 1 282 ? -20.622 18.145 43.196 1.00 50.88 282 ASP A O 1
ATOM 2222 N N . THR A 1 283 ? -21.609 16.504 42.069 1.00 55.44 283 THR A N 1
ATOM 2223 C CA . THR A 1 283 ? -21.857 17.266 40.855 1.00 55.44 283 THR A CA 1
ATOM 2224 C C . THR A 1 283 ? -23.250 17.857 40.955 1.00 55.44 283 THR A C 1
ATOM 2226 O O . THR A 1 283 ? -24.228 17.117 41.003 1.00 55.44 283 THR A O 1
ATOM 2229 N N . ASP A 1 284 ? -23.346 19.184 40.899 1.00 64.50 284 ASP A N 1
ATOM 2230 C CA . ASP A 1 284 ? -24.598 19.935 40.709 1.00 64.50 284 ASP A CA 1
ATOM 2231 C C . ASP A 1 284 ? -25.329 19.588 39.382 1.00 64.50 284 ASP A C 1
ATOM 2233 O O . ASP A 1 284 ? -26.338 20.211 39.054 1.00 64.50 284 ASP A O 1
ATOM 2237 N N . ALA A 1 285 ? -24.816 18.618 38.614 1.00 70.31 285 ALA A N 1
ATOM 2238 C CA . ALA A 1 285 ? -25.384 18.127 37.369 1.00 70.31 285 ALA A CA 1
ATOM 2239 C C . ALA A 1 285 ? -26.701 17.380 37.616 1.00 70.31 285 ALA A C 1
ATOM 2241 O O . ALA A 1 285 ? -26.826 16.543 38.516 1.00 70.31 285 ALA A O 1
ATOM 2242 N N . SER A 1 286 ? -27.691 17.690 36.790 1.00 80.12 286 SER A N 1
ATOM 2243 C CA . SER A 1 286 ? -28.971 16.988 36.762 1.00 80.12 286 SER A CA 1
ATOM 2244 C C . SER A 1 286 ? -28.813 15.542 36.268 1.00 80.12 286 SER A C 1
ATOM 2246 O O . SER A 1 286 ? -27.843 15.201 35.594 1.00 80.12 286 SER A O 1
ATOM 2248 N N . ASP A 1 287 ? -29.779 14.671 36.591 1.00 80.44 287 ASP A N 1
ATOM 2249 C CA . ASP A 1 287 ? -29.779 13.283 36.090 1.00 80.44 287 ASP A CA 1
ATOM 2250 C C . ASP A 1 287 ? -29.826 13.235 34.554 1.00 80.44 287 ASP A C 1
ATOM 2252 O O . ASP A 1 287 ? -29.232 12.347 33.954 1.00 80.44 287 ASP A O 1
ATOM 2256 N N . ASP A 1 288 ? -30.470 14.227 33.930 1.00 81.69 288 ASP A N 1
ATOM 2257 C CA . ASP A 1 288 ? -30.532 14.373 32.475 1.00 81.69 288 ASP A CA 1
ATOM 2258 C C . ASP A 1 288 ? -29.147 14.696 31.882 1.00 81.69 288 ASP A C 1
ATOM 2260 O O . ASP A 1 288 ? -28.727 14.040 30.936 1.00 81.69 288 ASP A O 1
ATOM 2264 N N . GLU A 1 289 ? -28.392 15.629 32.478 1.00 83.81 289 GLU A N 1
ATOM 2265 C CA . GLU A 1 289 ? -27.016 15.945 32.045 1.00 83.81 289 GLU A CA 1
ATOM 2266 C C . GLU A 1 289 ? -26.076 14.741 32.209 1.00 83.81 289 GLU A C 1
ATOM 2268 O O . GLU A 1 289 ? -25.290 14.442 31.314 1.00 83.81 289 GLU A O 1
ATOM 2273 N N . LEU A 1 290 ? -26.198 13.995 33.313 1.00 84.38 290 LEU A N 1
ATOM 2274 C CA . LEU A 1 290 ? -25.420 12.770 33.517 1.00 84.38 290 LEU A CA 1
ATOM 2275 C C . LEU A 1 290 ? -25.781 11.679 32.501 1.00 84.38 290 LEU A C 1
ATOM 2277 O O . LEU A 1 290 ? -24.907 10.920 32.089 1.00 84.38 290 LEU A O 1
ATOM 2281 N N . ARG A 1 291 ? -27.054 11.575 32.098 1.00 84.06 291 ARG A N 1
ATOM 2282 C CA . ARG A 1 291 ? -27.485 10.631 31.056 1.00 84.06 291 ARG A CA 1
ATOM 2283 C C . ARG A 1 291 ? -26.969 11.022 29.680 1.00 84.06 291 ARG A C 1
ATOM 2285 O O . ARG A 1 291 ? -26.600 10.126 28.926 1.00 84.06 291 ARG A O 1
ATOM 2292 N N . ASP A 1 292 ? -26.922 12.310 29.364 1.00 83.88 292 ASP A N 1
ATOM 2293 C CA . ASP A 1 292 ? -26.349 12.792 28.106 1.00 83.88 292 ASP A CA 1
ATOM 2294 C C . ASP A 1 292 ? -24.840 12.495 28.033 1.00 83.88 292 ASP A C 1
ATOM 2296 O O . ASP A 1 292 ? -24.366 11.970 27.020 1.00 83.88 292 ASP A O 1
ATOM 2300 N N . ASP A 1 293 ? -24.102 12.740 29.121 1.00 85.94 293 ASP A N 1
ATOM 2301 C CA . ASP A 1 293 ? -22.673 12.411 29.227 1.00 85.94 293 ASP A CA 1
ATOM 2302 C C . ASP A 1 293 ? -22.433 10.896 29.113 1.00 85.94 293 ASP A C 1
ATOM 2304 O O . ASP A 1 293 ? -21.573 10.449 28.350 1.00 85.94 293 ASP A O 1
ATOM 2308 N N . TRP A 1 294 ? -23.244 10.088 29.803 1.00 87.62 294 TRP A N 1
ATOM 2309 C CA . TRP A 1 294 ? -23.186 8.630 29.700 1.00 87.62 294 TRP A CA 1
ATOM 2310 C C . TRP A 1 294 ? -23.435 8.141 28.273 1.00 87.62 294 TRP A C 1
ATOM 2312 O O . TRP A 1 294 ? -22.690 7.306 27.767 1.00 87.62 294 TRP A O 1
ATOM 2322 N N . GLN A 1 295 ? -24.453 8.675 27.593 1.00 82.38 295 GLN A N 1
ATOM 2323 C CA . GLN A 1 295 ? -24.747 8.318 26.204 1.00 82.38 295 GLN A CA 1
ATOM 2324 C C . GLN A 1 295 ? -23.608 8.705 25.257 1.00 82.38 295 GLN A C 1
ATOM 2326 O O . GLN A 1 295 ? -23.352 7.989 24.287 1.00 82.38 295 GLN A O 1
ATOM 2331 N N . HIS A 1 296 ? -22.926 9.821 25.515 1.00 84.88 296 HIS A N 1
ATOM 2332 C CA . HIS A 1 296 ? -21.747 10.216 24.751 1.00 84.88 296 HIS A CA 1
ATOM 2333 C C . HIS A 1 296 ? -20.589 9.224 24.942 1.00 84.88 296 HIS A C 1
ATOM 2335 O O . HIS A 1 296 ? -19.994 8.777 23.959 1.00 84.88 296 HIS A O 1
ATOM 2341 N N . ASP A 1 297 ? -20.312 8.813 26.181 1.00 85.06 297 ASP A N 1
ATOM 2342 C CA . ASP A 1 297 ? -19.282 7.811 26.472 1.00 85.06 297 ASP A CA 1
ATOM 2343 C C . ASP A 1 297 ? -19.639 6.422 25.919 1.00 85.06 297 ASP A C 1
ATOM 2345 O O . ASP A 1 297 ? -18.760 5.712 25.422 1.00 85.06 297 ASP A O 1
ATOM 2349 N N . LEU A 1 298 ? -20.920 6.043 25.972 1.00 82.50 298 LEU A N 1
ATOM 2350 C CA . LEU A 1 298 ? -21.438 4.795 25.415 1.00 82.50 298 LEU A CA 1
ATOM 2351 C C . LEU A 1 298 ? -21.281 4.771 23.890 1.00 82.50 298 LEU A C 1
ATOM 2353 O O . LEU A 1 298 ? -20.826 3.777 23.331 1.00 82.50 298 LEU A O 1
ATOM 2357 N N . MET A 1 299 ? -21.582 5.881 23.213 1.00 80.88 299 MET A N 1
ATOM 2358 C CA . MET A 1 299 ? -21.362 6.028 21.773 1.00 80.88 299 MET A CA 1
ATOM 2359 C C . MET A 1 299 ? -19.890 5.875 21.400 1.00 80.88 299 MET A C 1
ATOM 2361 O O . MET A 1 299 ? -19.558 5.117 20.492 1.00 80.88 299 MET A O 1
ATOM 2365 N N . ARG A 1 300 ? -18.998 6.535 22.142 1.00 83.81 300 ARG A N 1
ATOM 2366 C CA . ARG A 1 300 ? -17.554 6.401 21.938 1.00 83.81 300 ARG A CA 1
ATOM 2367 C C . ARG A 1 300 ? -17.078 4.959 22.138 1.00 83.81 300 ARG A C 1
ATOM 2369 O O . ARG A 1 300 ? -16.225 4.483 21.397 1.00 83.81 300 ARG A O 1
ATOM 2376 N N . TRP A 1 301 ? -17.641 4.248 23.113 1.00 84.06 301 TRP A N 1
ATOM 2377 C CA . TRP A 1 301 ? -17.340 2.833 23.328 1.00 84.06 301 TRP A CA 1
ATOM 2378 C C . TRP A 1 301 ? -17.792 1.953 22.147 1.00 84.06 301 TRP A C 1
ATOM 2380 O O . TRP A 1 301 ? -17.039 1.078 21.725 1.00 84.06 301 TRP A O 1
ATOM 2390 N N . PHE A 1 302 ? -18.949 2.231 21.533 1.00 76.31 302 PHE A N 1
ATOM 2391 C CA . PHE A 1 302 ? -19.373 1.561 20.294 1.00 76.31 302 PHE A CA 1
ATOM 2392 C C . PHE A 1 302 ? -18.461 1.852 19.096 1.00 76.31 302 PHE A C 1
ATOM 2394 O O . PHE A 1 302 ? -18.162 0.942 18.319 1.00 76.31 302 PHE A O 1
ATOM 2401 N N . GLU A 1 303 ? -17.988 3.091 18.945 1.00 78.19 303 GLU A N 1
ATOM 2402 C CA . GLU A 1 303 ? -16.999 3.439 17.916 1.00 78.19 303 GLU A CA 1
ATOM 2403 C C . GLU A 1 303 ? -15.702 2.633 18.090 1.00 78.19 303 GLU A C 1
ATOM 2405 O O . GLU A 1 303 ? -15.136 2.144 17.108 1.00 78.19 303 GLU A O 1
ATOM 2410 N N . ASP A 1 304 ? -15.255 2.448 19.336 1.00 81.06 304 ASP A N 1
ATOM 2411 C CA . ASP A 1 304 ? -14.070 1.654 19.658 1.00 81.06 304 ASP A CA 1
ATOM 2412 C C . ASP A 1 304 ? -14.293 0.147 19.383 1.00 81.06 304 ASP A C 1
ATOM 2414 O O . ASP A 1 304 ? -13.393 -0.504 18.846 1.00 81.06 304 ASP A O 1
ATOM 2418 N N . ILE A 1 305 ? -15.494 -0.405 19.634 1.00 76.25 305 ILE A N 1
ATOM 2419 C CA . ILE A 1 305 ? -15.860 -1.784 19.234 1.00 76.25 305 ILE A CA 1
ATOM 2420 C C . ILE A 1 305 ? -15.771 -1.960 17.717 1.00 76.25 305 ILE A C 1
ATOM 2422 O O . ILE A 1 305 ? -15.166 -2.918 17.230 1.00 76.25 305 ILE A O 1
ATOM 2426 N N . ALA A 1 306 ? -16.381 -1.053 16.951 1.00 73.50 306 ALA A N 1
ATOM 2427 C CA . ALA A 1 306 ? -16.391 -1.147 15.496 1.00 73.50 306 ALA A CA 1
ATOM 2428 C C . ALA A 1 306 ? -14.974 -1.043 14.914 1.00 73.50 306 ALA A C 1
ATOM 2430 O O . ALA A 1 306 ? -14.617 -1.804 14.009 1.00 73.50 306 ALA A O 1
ATOM 2431 N N . ARG A 1 307 ? -14.142 -0.156 15.480 1.00 75.25 307 ARG A N 1
ATOM 2432 C CA . ARG A 1 307 ? -12.722 -0.044 15.133 1.00 75.25 307 ARG A CA 1
ATOM 2433 C C . ARG A 1 307 ? -11.981 -1.354 15.402 1.00 75.25 307 ARG A C 1
ATOM 2435 O O . ARG A 1 307 ? -11.352 -1.887 14.490 1.00 75.25 307 ARG A O 1
ATOM 2442 N N . ALA A 1 308 ? -12.129 -1.921 16.598 1.00 75.25 308 ALA A N 1
ATOM 2443 C CA . ALA A 1 308 ? -11.507 -3.193 16.955 1.00 75.25 308 ALA A CA 1
ATOM 2444 C C . ALA A 1 308 ? -11.977 -4.346 16.047 1.00 75.25 308 ALA A C 1
ATOM 2446 O O . ALA A 1 308 ? -11.163 -5.152 15.596 1.00 75.25 308 ALA A O 1
ATOM 2447 N N . LYS A 1 309 ? -13.267 -4.408 15.691 1.00 73.12 309 LYS A N 1
ATOM 2448 C CA . LYS A 1 309 ? -13.784 -5.427 14.765 1.00 73.12 309 LYS A CA 1
ATOM 2449 C C . LYS A 1 309 ? -13.206 -5.292 13.354 1.00 73.12 309 LYS A C 1
ATOM 2451 O O . LYS A 1 309 ? -12.848 -6.304 12.746 1.00 73.12 309 LYS A O 1
ATOM 2456 N N . HIS A 1 310 ? -13.082 -4.073 12.834 1.00 74.31 310 HIS A N 1
ATOM 2457 C CA . HIS A 1 310 ? -12.443 -3.836 11.538 1.00 74.31 310 HIS A CA 1
ATOM 2458 C C . HIS A 1 310 ? -10.950 -4.197 11.562 1.00 74.31 310 HIS A C 1
ATOM 2460 O O . HIS A 1 310 ? -10.463 -4.864 10.645 1.00 74.31 310 HIS A O 1
ATOM 2466 N N . ALA A 1 311 ? -10.248 -3.876 12.652 1.00 72.00 311 ALA A N 1
ATOM 2467 C CA . ALA A 1 311 ? -8.871 -4.306 12.861 1.00 72.00 311 ALA A CA 1
ATOM 2468 C C . ALA A 1 311 ? -8.749 -5.837 12.828 1.00 72.00 311 ALA A C 1
ATOM 2470 O O . ALA A 1 311 ? -7.863 -6.370 12.165 1.00 72.00 311 ALA A O 1
ATOM 2471 N N . GLY A 1 312 ? -9.690 -6.563 13.441 1.00 67.31 312 GLY A N 1
ATOM 2472 C CA . GLY A 1 312 ? -9.762 -8.026 13.365 1.00 67.31 312 GLY A CA 1
ATOM 2473 C C . GLY A 1 312 ? -9.958 -8.583 11.958 1.00 67.31 312 GLY A C 1
ATOM 2474 O O . GLY A 1 312 ? -9.342 -9.585 11.594 1.00 67.31 312 GLY A O 1
ATOM 2475 N N . ARG A 1 313 ? -10.771 -7.927 11.125 1.00 71.38 313 ARG A N 1
ATOM 2476 C CA . ARG A 1 313 ? -10.909 -8.291 9.705 1.00 71.38 313 ARG A CA 1
ATOM 2477 C C . ARG A 1 313 ? -9.616 -8.038 8.929 1.00 71.38 313 ARG A C 1
ATOM 2479 O O . ARG A 1 313 ? -9.235 -8.866 8.098 1.00 71.38 313 ARG A O 1
ATOM 2486 N N . THR A 1 314 ? -8.954 -6.921 9.210 1.00 68.69 314 THR A N 1
ATOM 2487 C CA . THR A 1 314 ? -7.667 -6.561 8.602 1.00 68.69 314 THR A CA 1
ATOM 2488 C C . THR A 1 314 ? -6.606 -7.591 8.978 1.00 68.69 314 THR A C 1
ATOM 2490 O O . THR A 1 314 ? -5.939 -8.120 8.095 1.00 68.69 314 THR A O 1
ATOM 2493 N N . TYR A 1 315 ? -6.564 -8.009 10.251 1.00 66.50 315 TYR A N 1
ATOM 2494 C CA . TYR A 1 315 ? -5.763 -9.145 10.710 1.00 66.50 315 TYR A CA 1
ATOM 2495 C C . TYR A 1 315 ? -6.001 -10.383 9.838 1.00 66.50 315 TYR A C 1
ATOM 2497 O O . TYR A 1 315 ? -5.049 -10.915 9.290 1.00 66.50 315 TYR A O 1
ATOM 2505 N N . VAL A 1 316 ? -7.245 -10.837 9.643 1.00 63.03 316 VAL A N 1
ATOM 2506 C CA . VAL A 1 316 ? -7.532 -12.050 8.842 1.00 63.03 316 VAL A CA 1
ATOM 2507 C C . VAL A 1 316 ? -7.123 -11.908 7.374 1.00 63.03 316 VAL A C 1
ATOM 2509 O O . VAL A 1 316 ? -6.697 -12.889 6.757 1.00 63.03 316 VAL A O 1
ATOM 2512 N N . THR A 1 317 ? -7.286 -10.715 6.803 1.00 65.00 317 THR A N 1
ATOM 2513 C CA . THR A 1 317 ? -6.984 -10.448 5.390 1.00 65.00 317 THR A CA 1
ATOM 2514 C C . THR A 1 317 ? -5.474 -10.400 5.154 1.00 65.00 317 THR A C 1
ATOM 2516 O O . THR A 1 317 ? -4.982 -11.090 4.259 1.00 65.00 317 THR A O 1
ATOM 2519 N N . GLU A 1 318 ? -4.730 -9.695 6.007 1.00 62.66 318 GLU A N 1
ATOM 2520 C CA . GLU A 1 318 ? -3.276 -9.534 5.886 1.00 62.66 318 GLU A CA 1
ATOM 2521 C C . GLU A 1 318 ? -2.492 -10.756 6.417 1.00 62.66 318 GLU A C 1
ATOM 2523 O O . GLU A 1 318 ? -1.488 -11.143 5.822 1.00 62.66 318 GLU A O 1
ATOM 2528 N N . LEU A 1 319 ? -3.001 -11.493 7.421 1.00 52.72 319 LEU A N 1
ATOM 2529 C CA . LEU A 1 319 ? -2.431 -12.778 7.888 1.00 52.72 319 LEU A CA 1
ATOM 2530 C C . LEU A 1 319 ? -2.453 -13.881 6.816 1.00 52.72 319 LEU A C 1
ATOM 2532 O O . LEU A 1 319 ? -1.740 -14.875 6.932 1.00 52.72 319 LEU A O 1
ATOM 2536 N N . ARG A 1 320 ? -3.270 -13.748 5.762 1.00 48.19 320 ARG A N 1
ATOM 2537 C CA . ARG A 1 320 ? -3.233 -14.670 4.613 1.00 48.19 320 ARG A CA 1
ATOM 2538 C C . ARG A 1 320 ? -2.115 -14.346 3.620 1.00 48.19 320 ARG A C 1
ATOM 2540 O O . ARG A 1 320 ? -1.815 -15.201 2.787 1.00 48.19 320 ARG A O 1
ATOM 2547 N N . ARG A 1 321 ? -1.519 -13.148 3.681 1.00 47.78 321 ARG A N 1
ATOM 2548 C CA . ARG A 1 321 ? -0.425 -12.712 2.796 1.00 47.78 321 ARG A CA 1
ATOM 2549 C C . ARG A 1 321 ? 0.967 -13.103 3.320 1.00 47.78 321 ARG A C 1
ATOM 2551 O O . ARG A 1 321 ? 1.873 -13.238 2.503 1.00 47.78 321 ARG A O 1
ATOM 2558 N N . GLY A 1 322 ? 1.127 -13.408 4.612 1.00 43.28 322 GLY A N 1
ATOM 2559 C CA . GLY A 1 322 ? 2.368 -13.945 5.190 1.00 43.28 322 GLY A CA 1
ATOM 2560 C C . GLY A 1 322 ? 2.145 -14.659 6.529 1.00 43.28 322 GLY A C 1
ATOM 2561 O O . GLY A 1 322 ? 1.263 -14.270 7.290 1.00 43.28 322 GLY A O 1
ATOM 2562 N N . ASP A 1 323 ? 2.935 -15.709 6.808 1.00 40.75 323 ASP A N 1
ATOM 2563 C CA . ASP A 1 323 ? 2.940 -16.476 8.070 1.00 40.75 323 ASP A CA 1
ATOM 2564 C C . ASP A 1 323 ? 3.374 -15.582 9.252 1.00 40.75 323 ASP A C 1
ATOM 2566 O O . ASP A 1 323 ? 4.510 -15.628 9.728 1.00 40.75 323 ASP A O 1
ATOM 2570 N N . TYR A 1 324 ? 2.469 -14.737 9.729 1.00 50.25 324 TYR A N 1
ATOM 2571 C CA . TYR A 1 324 ? 2.742 -13.777 10.790 1.00 50.25 324 TYR A CA 1
ATOM 2572 C C . TYR A 1 324 ? 2.824 -14.500 12.138 1.00 50.25 324 TYR A C 1
ATOM 2574 O O . TYR A 1 324 ? 1.864 -15.119 12.606 1.00 50.25 324 TYR A O 1
ATOM 2582 N N . LYS A 1 325 ? 3.978 -14.401 12.800 1.00 42.16 325 LYS A N 1
ATOM 2583 C CA . LYS A 1 325 ? 4.134 -14.774 14.208 1.00 42.16 325 LYS A CA 1
ATOM 2584 C C . LYS A 1 325 ? 4.285 -13.504 15.020 1.00 42.16 325 LYS A C 1
ATOM 2586 O O . LYS A 1 325 ? 5.299 -12.821 14.920 1.00 42.16 325 LYS A O 1
ATOM 2591 N N . LEU A 1 326 ? 3.305 -13.211 15.865 1.00 45.78 326 LEU A N 1
ATOM 2592 C CA . LEU A 1 326 ? 3.488 -12.194 16.892 1.00 45.78 326 LEU A CA 1
ATOM 2593 C C . LEU A 1 326 ? 4.582 -12.663 17.846 1.00 45.78 326 LEU A C 1
ATOM 2595 O O . LEU A 1 326 ? 4.516 -13.766 18.392 1.00 45.78 326 LEU A O 1
ATOM 2599 N N . HIS A 1 327 ? 5.576 -11.814 18.080 1.00 43.12 327 HIS A N 1
ATOM 2600 C CA . HIS A 1 327 ? 6.438 -11.958 19.242 1.00 43.12 327 HIS A CA 1
ATOM 2601 C C . HIS A 1 327 ? 5.648 -11.560 20.492 1.00 43.12 327 HIS A C 1
ATOM 2603 O O . HIS A 1 327 ? 5.819 -10.470 21.025 1.00 43.12 327 HIS A O 1
ATOM 2609 N N . GLN A 1 328 ? 4.777 -12.451 20.968 1.00 44.62 328 GLN A N 1
ATOM 2610 C CA . GLN A 1 328 ? 4.341 -12.416 22.357 1.00 44.62 328 GLN A CA 1
ATOM 2611 C C . GLN A 1 328 ? 5.215 -13.368 23.169 1.00 44.62 328 GLN A C 1
ATOM 2613 O O . GLN A 1 328 ? 5.169 -14.590 23.043 1.00 44.62 328 GLN A O 1
ATOM 2618 N N . THR A 1 329 ? 6.072 -12.759 23.980 1.00 47.06 329 THR A N 1
ATOM 2619 C CA . THR A 1 329 ? 6.692 -13.360 25.157 1.00 47.06 329 THR A CA 1
ATOM 2620 C C . THR A 1 329 ? 5.599 -13.864 26.108 1.00 47.06 329 THR A C 1
ATOM 2622 O O . THR A 1 329 ? 4.787 -13.080 26.586 1.00 47.06 329 THR A O 1
ATOM 2625 N N . ASP A 1 330 ? 5.638 -15.165 26.398 1.00 46.12 330 ASP A N 1
ATOM 2626 C CA . ASP A 1 330 ? 5.143 -15.809 27.627 1.00 46.12 330 ASP A CA 1
ATOM 2627 C C . ASP A 1 330 ? 3.652 -16.189 27.805 1.00 46.12 330 ASP A C 1
ATOM 2629 O O . ASP A 1 330 ? 3.261 -16.492 28.932 1.00 46.12 330 ASP A O 1
ATOM 2633 N N . ALA A 1 331 ? 2.830 -16.332 26.757 1.00 42.78 331 ALA A N 1
ATOM 2634 C CA . ALA A 1 331 ? 1.498 -16.955 26.900 1.00 42.78 331 ALA A CA 1
ATOM 2635 C C . ALA A 1 331 ? 1.255 -18.099 25.898 1.00 42.78 331 ALA A C 1
ATOM 2637 O O . ALA A 1 331 ? 1.591 -17.992 24.722 1.00 42.78 331 ALA A O 1
ATOM 2638 N N . GLU A 1 332 ? 0.697 -19.211 26.385 1.00 47.56 332 GLU A N 1
ATOM 2639 C CA . GLU A 1 332 ? 0.322 -20.396 25.601 1.00 47.56 332 GLU A CA 1
ATOM 2640 C C . GLU A 1 332 ? -0.606 -20.035 24.419 1.00 47.56 332 GLU A C 1
ATOM 2642 O O . GLU A 1 332 ? -1.644 -19.407 24.620 1.00 47.56 332 GLU A O 1
ATOM 2647 N N . ASP A 1 333 ? -0.215 -20.447 23.204 1.00 51.62 333 ASP A N 1
ATOM 2648 C CA . ASP A 1 333 ? -1.007 -20.682 21.976 1.00 51.62 333 ASP A CA 1
ATOM 2649 C C . ASP A 1 333 ? -2.239 -19.789 21.685 1.00 51.62 333 ASP A C 1
ATOM 2651 O O . ASP A 1 333 ? -3.207 -20.253 21.085 1.00 51.62 333 ASP A O 1
ATOM 2655 N N . THR A 1 334 ? -2.222 -18.506 22.050 1.00 54.50 334 THR A N 1
ATOM 2656 C CA . THR A 1 334 ? -3.303 -17.561 21.720 1.00 54.50 334 THR A CA 1
ATOM 2657 C C . THR A 1 334 ? -2.776 -16.538 20.720 1.00 54.50 334 THR A C 1
ATOM 2659 O O . THR A 1 334 ? -1.824 -15.815 21.011 1.00 54.50 334 THR A O 1
ATOM 2662 N N . THR A 1 335 ? -3.343 -16.485 19.511 1.00 61.69 335 THR A N 1
ATOM 2663 C CA . THR A 1 335 ? -2.943 -15.481 18.510 1.00 61.69 335 THR A CA 1
ATOM 2664 C C . THR A 1 335 ? -3.541 -14.108 18.853 1.00 61.69 335 THR A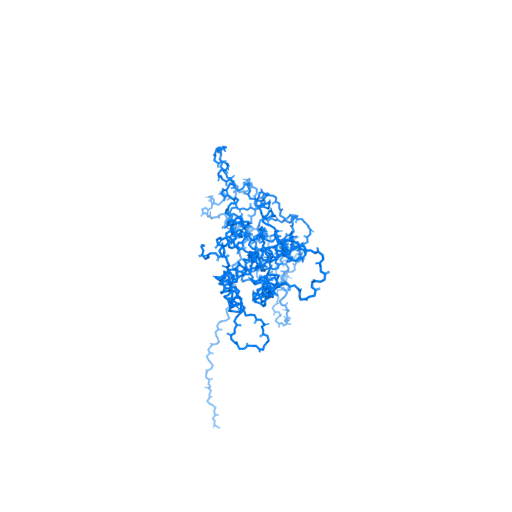 C 1
ATOM 2666 O O . THR A 1 335 ? -4.537 -14.033 19.570 1.00 61.69 335 THR A O 1
ATOM 2669 N N . ALA A 1 336 ? -2.997 -12.997 18.328 1.00 59.66 336 ALA A N 1
ATOM 2670 C CA . ALA A 1 336 ? -3.644 -11.679 18.493 1.00 59.66 336 ALA A CA 1
ATOM 2671 C C . ALA A 1 336 ? -5.069 -11.668 17.943 1.00 59.66 336 ALA A C 1
ATOM 2673 O O . ALA A 1 336 ? -5.928 -10.973 18.472 1.00 59.66 336 ALA A O 1
ATOM 2674 N N . PHE A 1 337 ? -5.312 -12.441 16.884 1.00 62.12 337 PHE A N 1
ATOM 2675 C CA . PHE A 1 337 ? -6.647 -12.611 16.346 1.00 62.12 337 PHE A CA 1
ATOM 2676 C C . PHE A 1 337 ? -7.573 -13.269 17.375 1.00 62.12 337 PHE A C 1
ATOM 2678 O O . PHE A 1 337 ? -8.666 -12.761 17.596 1.00 62.12 337 PHE A O 1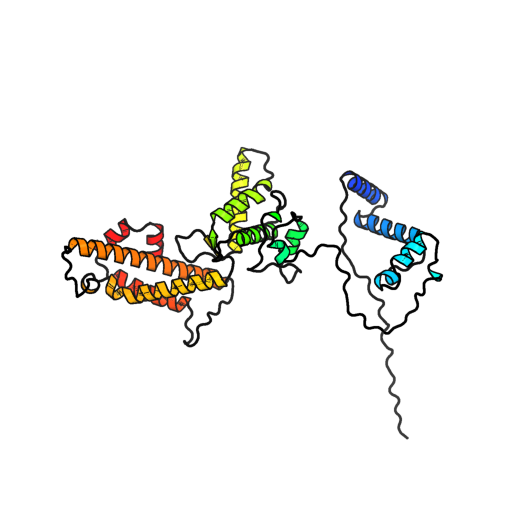
ATOM 2685 N N . ASP A 1 338 ? -7.127 -14.333 18.050 1.00 64.12 338 ASP A N 1
ATOM 2686 C CA . ASP A 1 338 ? -7.913 -14.990 19.102 1.00 64.12 338 ASP A CA 1
ATOM 2687 C C . ASP A 1 338 ? -8.145 -14.055 20.295 1.00 64.12 338 ASP A C 1
ATOM 2689 O O . ASP A 1 338 ? -9.258 -13.978 20.807 1.00 64.12 338 ASP A O 1
ATOM 2693 N N . ALA A 1 339 ? -7.125 -13.296 20.710 1.00 64.12 339 ALA A N 1
ATOM 2694 C CA . ALA A 1 339 ? -7.252 -12.309 21.781 1.00 64.12 339 ALA A CA 1
ATOM 2695 C C . ALA A 1 339 ? -8.271 -11.214 21.421 1.00 64.12 339 ALA A C 1
ATOM 2697 O O . ALA A 1 339 ? -9.203 -10.962 22.181 1.00 64.12 339 ALA A O 1
ATOM 2698 N N . LEU A 1 340 ? -8.154 -10.616 20.233 1.00 65.00 340 LEU A N 1
ATOM 2699 C CA . LEU A 1 340 ? -9.086 -9.602 19.742 1.00 65.00 340 LEU A CA 1
ATOM 2700 C C . LEU A 1 340 ? -10.505 -10.157 19.579 1.00 65.00 340 LEU A C 1
ATOM 2702 O O . LEU A 1 340 ? -11.470 -9.494 19.948 1.00 65.00 340 LEU A O 1
ATOM 2706 N N . HIS A 1 341 ? -10.636 -11.376 19.052 1.00 68.06 341 HIS A N 1
ATOM 2707 C CA . HIS A 1 341 ? -11.920 -12.053 18.914 1.00 68.06 341 HIS A CA 1
ATOM 2708 C C . HIS A 1 341 ? -12.582 -12.277 20.276 1.00 68.06 341 HIS A C 1
ATOM 2710 O O . HIS A 1 341 ? -13.761 -11.970 20.422 1.00 68.06 341 HIS A O 1
ATOM 2716 N N . ASN A 1 342 ? -11.829 -12.744 21.275 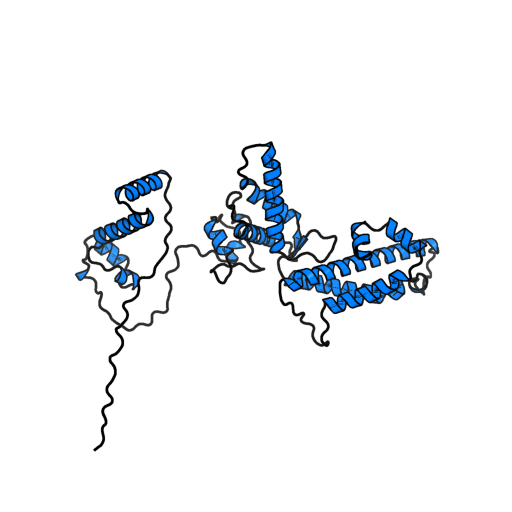1.00 70.62 342 ASN A N 1
ATOM 2717 C CA . ASN A 1 342 ? -12.337 -12.951 22.630 1.00 70.62 342 ASN A CA 1
ATOM 2718 C C . ASN A 1 342 ? -12.747 -11.625 23.285 1.00 70.62 342 ASN A C 1
ATOM 2720 O O . ASN A 1 342 ? -13.858 -11.524 23.793 1.00 70.62 342 ASN A O 1
ATOM 2724 N N . HIS A 1 343 ? -11.913 -10.582 23.197 1.00 71.81 343 HIS A N 1
ATOM 2725 C CA . HIS A 1 343 ? -12.244 -9.259 23.738 1.00 71.81 343 HIS A CA 1
ATOM 2726 C C . HIS A 1 343 ? -13.501 -8.659 23.095 1.00 71.81 343 HIS A C 1
ATOM 2728 O O . HIS A 1 343 ? -14.358 -8.114 23.790 1.00 71.81 343 HIS A O 1
ATOM 2734 N N . LEU A 1 344 ? -13.649 -8.792 21.775 1.00 68.94 344 LEU A N 1
ATOM 2735 C CA . LEU A 1 344 ? -14.850 -8.349 21.068 1.00 68.94 344 LEU A CA 1
ATOM 2736 C C . LEU A 1 344 ? -16.075 -9.189 21.420 1.00 68.94 344 LEU A C 1
ATOM 2738 O O . LEU A 1 344 ? -17.163 -8.636 21.543 1.00 68.94 344 LEU A O 1
ATOM 2742 N N . HIS A 1 345 ? -15.918 -10.503 21.571 1.00 72.88 345 HIS A N 1
ATOM 2743 C CA . HIS A 1 345 ? -17.003 -11.389 21.979 1.00 72.88 345 HIS A CA 1
ATOM 2744 C C . HIS A 1 345 ? -17.511 -11.025 23.379 1.00 72.88 345 HIS A C 1
ATOM 2746 O O . HIS A 1 345 ? -18.719 -10.924 23.578 1.00 72.88 345 HIS A O 1
ATOM 2752 N N . ASP A 1 346 ? -16.605 -10.777 24.326 1.00 72.31 346 ASP A N 1
ATOM 2753 C CA . ASP A 1 346 ? -16.955 -10.352 25.682 1.00 72.31 346 ASP A CA 1
ATOM 2754 C C . ASP A 1 346 ? -17.669 -8.992 25.669 1.00 72.31 346 ASP A C 1
ATOM 2756 O O . ASP A 1 346 ? -18.731 -8.856 26.269 1.00 72.31 346 ASP A O 1
ATOM 2760 N N . ALA A 1 347 ? -17.152 -8.014 24.914 1.00 65.94 347 ALA A N 1
ATOM 2761 C CA . ALA A 1 347 ? -17.766 -6.691 24.790 1.00 65.94 347 ALA A CA 1
ATOM 2762 C C . ALA A 1 347 ? -19.158 -6.733 24.133 1.00 65.94 347 ALA A C 1
ATOM 2764 O O . ALA A 1 347 ? -20.091 -6.094 24.617 1.00 65.94 347 ALA A O 1
ATOM 2765 N N . LEU A 1 348 ? -19.317 -7.494 23.044 1.00 66.88 348 LEU A N 1
ATOM 2766 C CA . LEU A 1 348 ? -20.593 -7.632 22.335 1.00 66.88 348 LEU A CA 1
ATOM 2767 C C . LEU A 1 348 ? -21.624 -8.429 23.138 1.00 66.88 348 LEU A C 1
ATOM 2769 O O . LEU A 1 348 ? -22.811 -8.137 23.036 1.00 66.88 348 LEU A O 1
ATOM 2773 N N . GLY A 1 349 ? -21.191 -9.379 23.971 1.00 67.25 349 GLY A N 1
ATOM 2774 C CA . GLY A 1 349 ? -22.091 -10.134 24.844 1.00 67.25 349 GLY A CA 1
ATOM 2775 C C . GLY A 1 349 ? -22.905 -9.242 25.785 1.00 67.25 349 GLY A C 1
ATOM 2776 O O . GLY A 1 349 ? -24.041 -9.578 26.100 1.00 67.25 349 GLY A O 1
ATOM 2777 N N . VAL A 1 350 ? -22.362 -8.085 26.178 1.00 69.69 350 VAL A N 1
ATOM 2778 C CA . VAL A 1 350 ? -23.033 -7.122 27.070 1.00 69.69 350 VAL A CA 1
ATOM 2779 C C . VAL A 1 350 ? -23.927 -6.131 26.311 1.00 69.69 350 VAL A C 1
ATOM 2781 O O . VAL A 1 350 ? -24.795 -5.496 26.905 1.00 69.69 350 VAL A O 1
ATOM 2784 N N . VAL A 1 351 ? -23.739 -5.989 24.993 1.00 66.38 351 VAL A N 1
ATOM 2785 C CA . VAL A 1 351 ? -24.562 -5.116 24.132 1.00 66.38 351 VAL A CA 1
ATOM 2786 C C . VAL A 1 351 ? -25.977 -5.668 23.986 1.00 66.38 351 VAL A C 1
ATOM 2788 O O . VAL A 1 351 ? -26.935 -4.893 23.975 1.00 66.38 351 VAL A O 1
ATOM 2791 N N . ASP A 1 352 ? -26.114 -6.994 23.917 1.00 67.06 352 ASP A N 1
ATOM 2792 C CA . ASP A 1 352 ? -27.409 -7.680 23.812 1.00 67.06 352 ASP A CA 1
ATOM 2793 C C . ASP A 1 352 ? -28.317 -7.429 25.033 1.00 67.06 352 ASP A C 1
ATOM 2795 O O . ASP A 1 352 ? -29.540 -7.555 24.932 1.00 67.06 352 ASP A O 1
ATOM 2799 N N . ASP A 1 353 ? -27.736 -7.020 26.166 1.00 72.56 353 ASP A N 1
ATOM 2800 C CA . ASP A 1 353 ? -28.442 -6.738 27.418 1.00 72.56 353 ASP A CA 1
ATOM 2801 C C . ASP A 1 353 ? -28.859 -5.257 27.575 1.00 72.56 353 ASP A C 1
ATOM 2803 O O . ASP A 1 353 ? -29.469 -4.885 28.585 1.00 72.56 353 ASP A O 1
ATOM 2807 N N . LEU A 1 354 ? -28.577 -4.392 26.588 1.00 72.38 354 LEU A N 1
ATOM 2808 C CA . LEU A 1 354 ? -28.935 -2.971 26.656 1.00 72.38 354 LEU A CA 1
ATOM 2809 C C . LEU A 1 354 ? -30.460 -2.731 26.596 1.00 72.38 354 LEU A C 1
ATOM 2811 O O . LEU A 1 354 ? -31.185 -3.403 25.855 1.00 72.38 354 LEU A O 1
ATOM 2815 N N . PRO A 1 355 ? -30.979 -1.715 27.316 1.00 76.56 355 PRO A N 1
ATOM 2816 C CA . PRO A 1 355 ? -32.378 -1.311 27.209 1.00 76.56 355 PRO A CA 1
ATOM 2817 C C . PRO A 1 355 ? -32.756 -0.872 25.785 1.00 76.56 355 PRO A C 1
ATOM 2819 O O . PRO A 1 355 ? -32.045 -0.096 25.149 1.00 76.56 355 PRO A O 1
ATOM 2822 N N . ALA A 1 356 ? -33.921 -1.311 25.298 1.00 74.25 356 ALA A N 1
ATOM 2823 C CA . ALA A 1 356 ? -34.350 -1.095 23.910 1.00 74.25 356 ALA A CA 1
ATOM 2824 C C . ALA A 1 356 ? -34.464 0.387 23.494 1.00 74.25 356 ALA A C 1
ATOM 2826 O O . ALA A 1 356 ? -34.294 0.721 22.322 1.00 74.25 356 ALA A O 1
ATOM 2827 N N . ASP A 1 357 ? -34.768 1.277 24.437 1.00 70.06 357 ASP A N 1
ATOM 2828 C CA . ASP A 1 357 ? -34.815 2.726 24.229 1.00 70.06 357 ASP A CA 1
ATOM 2829 C C . ASP A 1 357 ? -33.421 3.339 24.034 1.00 70.06 357 ASP A C 1
ATOM 2831 O O . ASP A 1 357 ? -33.265 4.268 23.240 1.00 70.06 357 ASP A O 1
ATOM 2835 N N . VAL A 1 358 ? -32.404 2.777 24.692 1.00 67.62 358 VAL A N 1
ATOM 2836 C CA . VAL A 1 358 ? -30.994 3.148 24.513 1.00 67.62 358 VAL A CA 1
ATOM 2837 C C . VAL A 1 358 ? -30.488 2.635 23.165 1.00 67.62 358 VAL A C 1
ATOM 2839 O O . VAL A 1 358 ? -29.899 3.402 22.404 1.00 67.62 358 VAL A O 1
ATOM 2842 N N . THR A 1 359 ? -30.797 1.382 22.812 1.00 67.38 359 THR A N 1
ATOM 2843 C CA . THR A 1 359 ? -30.428 0.790 21.516 1.00 67.38 359 THR A CA 1
ATOM 2844 C C . THR A 1 359 ? -31.008 1.583 20.343 1.00 67.38 359 THR A C 1
ATOM 2846 O O . THR A 1 359 ? -30.278 1.917 19.416 1.00 67.38 359 THR A O 1
ATOM 2849 N N . ALA A 1 360 ? -32.293 1.954 20.397 1.00 68.12 360 ALA A N 1
ATOM 2850 C CA . ALA A 1 360 ? -32.942 2.722 19.333 1.00 68.12 360 ALA A CA 1
ATOM 2851 C C . ALA A 1 360 ? -32.320 4.119 19.137 1.00 68.12 360 ALA A C 1
ATOM 2853 O O . ALA A 1 360 ? -32.135 4.556 18.004 1.00 68.12 360 ALA A O 1
ATOM 2854 N N . ASN A 1 361 ? -31.959 4.804 20.228 1.00 66.56 361 ASN A N 1
ATOM 2855 C CA . ASN A 1 361 ? -31.299 6.112 20.169 1.00 66.56 361 ASN A CA 1
ATOM 2856 C C . ASN A 1 361 ? -29.884 6.013 19.573 1.00 66.56 361 ASN A C 1
ATOM 2858 O O . ASN A 1 361 ? -29.473 6.872 18.797 1.00 66.56 361 ASN A O 1
ATOM 2862 N N . LEU A 1 362 ? -29.152 4.947 19.903 1.00 63.34 362 LEU A N 1
ATOM 2863 C CA . LEU A 1 362 ? -27.819 4.691 19.361 1.00 63.34 362 LEU A CA 1
ATOM 2864 C C . LEU A 1 362 ? -27.854 4.374 17.864 1.00 63.34 362 LEU A C 1
ATOM 2866 O O . LEU A 1 362 ? -27.047 4.925 17.122 1.00 63.34 362 LEU A O 1
ATOM 2870 N N . THR A 1 363 ? -28.792 3.541 17.404 1.00 64.56 363 THR A N 1
ATOM 2871 C CA . THR A 1 363 ? -28.935 3.224 15.972 1.00 64.56 363 THR A CA 1
ATOM 2872 C C . THR A 1 363 ? -29.251 4.467 15.139 1.00 64.56 363 THR A C 1
ATOM 2874 O O . THR A 1 363 ? -28.697 4.615 14.059 1.00 64.56 363 THR A O 1
ATOM 2877 N N . ASP A 1 364 ? -30.059 5.397 15.656 1.00 65.38 364 ASP A N 1
ATOM 2878 C CA . ASP A 1 364 ? -30.365 6.665 14.971 1.00 65.38 364 ASP A CA 1
ATOM 2879 C C . ASP A 1 364 ? -29.159 7.623 14.884 1.00 65.38 364 ASP A C 1
ATOM 2881 O O . ASP A 1 364 ? -29.190 8.592 14.119 1.00 65.38 364 ASP A O 1
ATOM 2885 N N . ARG A 1 365 ? -28.109 7.402 15.687 1.00 60.69 365 ARG A N 1
ATOM 2886 C CA . ARG A 1 365 ? -26.941 8.293 15.777 1.00 60.69 365 ARG A CA 1
ATOM 2887 C C . ARG A 1 365 ? -25.653 7.702 15.201 1.00 60.69 365 ARG A C 1
ATOM 2889 O O . ARG A 1 365 ? -24.710 8.461 14.989 1.00 60.69 365 ARG A O 1
ATOM 2896 N N . LEU A 1 366 ? -25.596 6.392 14.974 1.00 62.56 366 LEU A N 1
ATOM 2897 C CA . LEU A 1 366 ? -24.464 5.715 14.342 1.00 62.56 366 LEU A CA 1
ATOM 2898 C C . LEU A 1 366 ? -24.615 5.743 12.814 1.00 62.56 366 LEU A C 1
ATOM 2900 O O . LEU A 1 366 ? -25.717 5.633 12.290 1.00 62.56 366 LEU A O 1
ATOM 2904 N N . ASP A 1 367 ? -23.500 5.892 12.100 1.00 60.28 367 ASP A N 1
ATOM 2905 C CA . ASP A 1 367 ? -23.476 5.828 10.633 1.00 60.28 367 ASP A CA 1
ATOM 2906 C C . ASP A 1 367 ? -23.752 4.395 10.129 1.00 60.28 367 ASP A C 1
ATOM 2908 O O . ASP A 1 367 ? -23.383 3.419 10.788 1.00 60.28 367 ASP A O 1
ATOM 2912 N N . ASP A 1 368 ? -24.352 4.256 8.942 1.00 59.31 368 ASP A N 1
ATOM 2913 C CA . ASP A 1 368 ? -24.758 2.966 8.352 1.00 59.31 368 ASP A CA 1
ATOM 2914 C C . ASP A 1 368 ? -23.567 1.995 8.239 1.00 59.31 368 ASP A C 1
ATOM 2916 O O . ASP A 1 368 ? -23.692 0.790 8.474 1.00 59.31 368 ASP A O 1
ATOM 2920 N N . THR A 1 369 ? -22.376 2.535 7.960 1.00 49.38 369 THR A N 1
ATOM 2921 C CA . THR A 1 369 ? -21.110 1.790 7.911 1.00 49.38 369 THR A CA 1
ATOM 2922 C C . THR A 1 369 ? -20.777 1.134 9.256 1.00 49.38 369 THR A C 1
ATOM 2924 O O . THR A 1 369 ? -20.304 -0.002 9.306 1.00 49.38 369 THR A O 1
ATOM 2927 N N . PHE A 1 370 ? -21.046 1.829 10.362 1.00 52.88 370 PHE A N 1
ATOM 2928 C CA . PHE A 1 370 ? -20.805 1.338 11.719 1.00 52.88 370 PHE A CA 1
ATOM 2929 C C . PHE A 1 370 ? -21.879 0.345 12.163 1.00 52.88 370 PHE A C 1
ATOM 2931 O O . PHE A 1 370 ? -21.561 -0.648 12.820 1.00 52.88 370 PHE A O 1
ATOM 2938 N N . VAL A 1 371 ? -23.134 0.569 11.765 1.00 58.97 371 VAL A N 1
ATOM 2939 C CA . VAL A 1 371 ? -24.248 -0.342 12.059 1.00 58.97 371 VAL A CA 1
ATOM 2940 C C . VAL A 1 371 ? -24.040 -1.702 11.390 1.00 58.97 371 VAL A C 1
ATOM 2942 O O . VAL A 1 371 ? -24.208 -2.725 12.056 1.00 58.97 371 VAL A O 1
ATOM 2945 N N . ALA A 1 372 ? -23.592 -1.744 10.131 1.00 59.47 372 ALA A N 1
ATOM 2946 C CA . ALA A 1 372 ? -23.249 -2.997 9.447 1.00 59.47 372 ALA A CA 1
ATOM 2947 C C . ALA A 1 372 ? -22.140 -3.761 10.197 1.00 59.47 372 ALA A C 1
ATOM 2949 O O . ALA A 1 372 ? -22.285 -4.930 10.564 1.00 59.47 372 ALA A O 1
ATOM 2950 N N . VAL A 1 373 ? -21.068 -3.049 10.573 1.00 50.88 373 VAL A N 1
ATOM 2951 C CA . VAL A 1 373 ? -19.970 -3.633 11.353 1.00 50.88 373 VAL A CA 1
ATOM 2952 C C . VAL A 1 373 ? -20.458 -4.161 12.701 1.00 50.88 373 VAL A C 1
ATOM 2954 O O . VAL A 1 373 ? -20.000 -5.217 13.108 1.00 50.88 373 VAL A O 1
ATOM 2957 N N . ILE A 1 374 ? -21.392 -3.528 13.403 1.00 51.00 374 ILE A N 1
ATOM 2958 C CA . ILE A 1 374 ? -21.884 -4.045 14.693 1.00 51.00 374 ILE A CA 1
ATOM 2959 C C . ILE A 1 374 ? -22.835 -5.242 14.504 1.00 51.00 374 ILE A C 1
ATOM 2961 O O . ILE A 1 374 ? -22.754 -6.215 15.251 1.00 51.00 374 ILE A O 1
ATOM 2965 N N . THR A 1 375 ? -23.684 -5.227 13.476 1.00 58.28 375 THR A N 1
ATOM 2966 C CA . THR A 1 375 ? -24.772 -6.209 13.281 1.00 58.28 375 THR A CA 1
ATOM 2967 C C . THR A 1 375 ? -24.362 -7.533 12.625 1.00 58.28 375 THR A C 1
ATOM 2969 O O . THR A 1 375 ? -25.202 -8.420 12.482 1.00 58.28 375 THR A O 1
ATOM 2972 N N . ASN A 1 376 ? -23.076 -7.723 12.291 1.00 50.00 376 ASN A N 1
ATOM 2973 C CA . ASN A 1 376 ? -22.586 -8.893 11.533 1.00 50.00 376 ASN A CA 1
ATOM 2974 C C . ASN A 1 376 ? -23.186 -9.003 10.109 1.00 50.00 376 ASN A C 1
ATOM 2976 O O . ASN A 1 376 ? -23.123 -10.083 9.516 1.00 50.00 376 ASN A O 1
ATOM 2980 N N . GLU A 1 377 ? -23.722 -7.909 9.559 1.00 40.66 377 GLU A N 1
ATOM 2981 C CA . GLU A 1 377 ? -24.011 -7.752 8.122 1.00 40.66 377 GLU A CA 1
ATOM 2982 C C . GLU A 1 377 ? -22.767 -7.257 7.371 1.00 40.66 377 GLU A C 1
ATOM 2984 O O . GLU A 1 377 ? -22.547 -7.739 6.233 1.00 40.66 377 GLU A O 1
#

Sequence (377 aa):
MATTTQASQPQRSKSEPQPKNVQKTFWTDSHGDAQLEALAALSDCSQGAILRNLVDDAFAEQFADLDPVHIEQDRVSVEDLQALVNDETTVDELELESETDTSIAEYAPDSYYLTVTPEDLAEPGPELDWETLRDAVKNPEDGGYWNDDLEIHRSRVGEETLKASHRPAARILTGLARSQAFENGVVPRETIDSLVDTYCLHLTNRVAESEQERGEEYIRETYTNLVTDQLYENPSPTADSYYCNENHLQARLQAELDTAQSVAERADTITDFDAWKPASADTDASDDELRDDWQHDLMRWFEDIARAKHAGRTYVTELRRGDYKLHQTDAEDTTAFDALHNHLHDALGVVDDLPADVTANLTDRLDDTFVAVITNE

Radius of gyration: 34.63 Å; chains: 1; bounding box: 93×78×93 Å

pLDDT: mean 73.8, std 17.12, range [29.75, 96.0]